Protein AF-A0A4Z0A1R4-F1 (afdb_monomer)

InterPro domains:
  IPR001734 Sodium/solute symporter [PF00474] (82-192)
  IPR001734 Sodium/solute symporter [PF00474] (198-337)
  IPR001734 Sodium/solute symporter [PS50283] (8-342)
  IPR031155 Urea active transporter [PTHR46154] (192-547)
  IPR038377 Sodium/glucose symporter superfamily [G3DSA:1.20.1730.10] (77-195)
  IPR038377 Sodium/glucose symporter superfamily [G3DSA:1.20.1730.10] (196-404)

Sequence (551 aa):
MSGTGESVFKPLLGQGVGYGVVVGVGFFFAGVMLVLTYLQSKYSDTSPSSSEEFTVGLFLYSNRVERCSKGTVAERLAQCEIGGAATVNALTGMSIEAACMLLPVGIAVYVIFGGLRATFVCDWSHTIILFIVIYIFVFRTYGTSPDIGSYSKMYELLQQAGVDTPVLGNAQGSYLTMKSNQGLVFGAATIPKFPTYPNPLSASQASAGLAAPAAAAVLMGKGGAIAVLLVVFMAVTSAASAELIGVSSLFSYDLYRTYYRPQASGKEIVRVSHIFICVWAIWMGCWAVILNKAKIDLGWLFYVQGVALSPAVVPIGLTVTWSKLTRAGVFAGTIGGLILGMCSWMIGCWKIYGTINITNLALPYSAVCSGLTGLLFSGILTVGVSLINPDNYDFKGTRAIARYDDGPSAKPIPSDHAWEKEPSSPSIEKDGTSENGADKNKDRVSVIDVTADLAESQDKDTEMRKTMKAVFKRAAVYSVILTLIVMFIVPLPMFFSHYIFSEKFYAFWTTCTILWVLMSGAFCIVLPLWESRTEIAHILGGAFRSMTGRP

Solvent-accessible surface area (backbone atoms only — not comparable to full-atom values): 29317 Å² total; per-residue (Å²): 135,86,78,83,72,74,44,62,63,61,48,78,42,55,41,68,58,32,51,42,47,52,51,46,49,34,52,50,50,33,50,53,33,48,51,50,44,50,51,40,57,74,63,41,102,58,64,80,80,48,53,61,52,64,47,51,56,44,54,81,51,52,51,73,56,56,63,68,62,55,84,47,49,68,53,55,48,27,32,42,38,46,32,37,14,45,45,39,21,44,42,12,61,31,57,43,57,57,40,23,46,46,44,36,50,42,40,40,52,30,45,66,67,23,30,64,69,43,45,51,55,48,41,52,53,36,48,49,55,38,44,53,50,50,50,53,49,52,49,37,48,44,60,65,27,91,91,41,32,29,60,68,47,45,49,53,48,32,53,50,35,19,68,81,58,51,41,88,89,21,63,88,17,31,49,52,31,82,50,39,98,58,48,75,41,49,49,48,24,77,39,86,70,24,65,29,46,85,39,44,67,43,72,67,46,46,42,31,58,42,38,64,54,45,49,31,32,50,74,46,37,69,62,24,40,52,49,44,52,49,38,42,49,39,52,38,50,43,54,48,44,56,48,43,53,55,50,20,47,45,46,27,52,65,43,39,26,64,73,73,37,76,84,63,48,55,73,52,41,54,50,52,22,48,54,43,28,54,55,47,26,53,49,47,15,52,48,28,34,51,39,48,75,70,70,53,48,36,39,38,43,55,36,53,50,46,35,64,49,36,7,43,53,49,35,43,56,37,72,79,73,40,47,39,59,25,74,66,8,38,53,45,3,30,54,51,6,30,54,49,3,53,50,31,26,52,51,36,15,30,73,76,66,70,47,82,48,73,73,48,54,44,33,70,70,15,36,48,42,5,39,56,46,4,30,52,46,3,38,50,38,20,50,52,50,8,67,76,59,59,38,85,56,72,66,58,68,69,61,52,66,75,55,72,84,74,71,93,82,84,79,82,82,81,91,72,94,71,97,75,78,85,80,76,83,85,76,91,77,90,84,87,81,89,83,91,86,86,89,84,93,77,84,83,73,56,71,64,56,59,52,46,54,51,48,53,51,51,48,52,53,49,52,50,52,50,51,51,51,54,52,48,53,52,50,51,50,53,52,50,52,50,48,44,41,67,67,43,66,54,49,48,58,38,49,76,66,56,44,66,60,48,71,70,54,47,43,49,54,54,49,52,53,50,50,48,54,52,54,48,46,50,46,69,56,48,46,61,52,63,76,42,43,67,60,52,50,50,42,53,49,50,54,50,28,66,75,66,74,47,133

Mean predicted aligned error: 12.99 Å

pLDDT: mean 72.78, std 19.83, range [22.55, 93.94]

Nearest PDB structures (foldseek):
  7vsi-assembly1_A  TM=6.174E-01  e=7.735E-06  Homo sapiens
  8j74-assembly1_B  TM=5.281E-01  e=1.052E-04  Homo sapiens
  2xq2-assembly1_A  TM=5.393E-01  e=1.571E-04  Vibrio parahaemolyticus
  8zqp-assembly1_A  TM=5.042E-01  e=8.955E-05  Homo sapiens
  7yni-assembly1_A  TM=5.068E-01  e=1.702E-04  Homo sapiens

Organism: NCBI:txid135208

Secondary structure (DSSP, 8-state):
-----------SS-HHHHHIIIIIIHHHHHHHHHHHHHHHHHHSSS-TT-HHHHHHHHHHT--HHHHHGGGGHHHHHHHHHHHHHHHHHHHH---HHHHHHHHHHHHHHHHHHHHHHHHHHHHHHHHHHHHHHHHHHHHIIIII-SS--SHHHHHHHHHHHHHHSPPTTSGGG-SSBS--TTHHHHHTTTSTTSTTTTSPPPHHHHHTTTHHHHHHHHHHHHHHHHHHHHHHHHHHHHHHHHHHHHHHHIIIIIIIIIII-TT--HHHHHHHHHHHHHHHHHHHHHHHHHHHHTT--HHHHHHHHHHHHGGGHHHHHHHHH-TT--HHHHHHHHHHHHHHHHHHHHHHHHHHHSS--HHHHTSHHHHHHHHHHHHHHHHHHHHHHHHHS-----THHHHHHTTTTS-S-PPPPP------PPPP----------------------HHHHHHHHHHHHHHHHHHHHHHHHHHHHHHHHHHHHHHIIIIITHHHHHHTTPBPPHHHHHHHHHHHHHHHHHHHHHHHHHHHHHTHHHHHHHHHHHHHHHHT--

Foldseek 3Di:
DDDPPALQLDAQAALVLLCCLQPVVLVVLLVVLLVVLVLCCVQPPDHLQFLVLLVVLCVVVVLLLNVVLLVVLLLVLLLLLLLLLLLSCSHHVHHSLVSLQRNLQSLLSSCLSRPNVSLVVLLLVLLLLLLVLVVVLLCLQDCPFPCQRHLLSLVVLQQVLCVVPFCPPALSSGLQFLRHPQSQQRSLCVDCQFSRPVDTNDPQCSLSVCSCLRSQCRRPNSVSNSSVSSNSSSVSSSSSSSSLSVVLSCCLVVPCCPPPNVPDDSSRSSVSSSVSSNVVSNVSSVSSSVCVVVVQHSLLSVLVSLLLSLQLNQLSVCVVPPQFFDPQLNCCSNVVLSVQLVVQLQVQLCVVVVDDDSVSSSDPRSSVSSNVSSNVSSNVSRVVVSVVRTHGHDCVVVVVVVVPVDDPDDDDDDPDDDDDDDDDDDDDDDDDDDDDDDDDDDDDPDPVVVVVVVVVVVVVVVVVVVVVVVVVVVVVVVVVVVCCVPPPVPSPVSVVVSDRDDSVRSNVVSVVVVVVSVVVSCCSNVVVCVVCVVVVCSSVVSVVCVVVVHD

Structure (mmCIF, N/CA/C/O backbone):
data_AF-A0A4Z0A1R4-F1
#
_entry.id   AF-A0A4Z0A1R4-F1
#
loop_
_atom_site.group_PDB
_atom_site.id
_atom_site.type_symbol
_atom_site.label_atom_id
_atom_site.label_alt_id
_atom_site.label_comp_id
_atom_site.label_asym_id
_atom_site.label_entity_id
_atom_site.label_seq_id
_atom_site.pdbx_PDB_ins_code
_atom_site.Cartn_x
_atom_site.Cartn_y
_atom_site.Cartn_z
_atom_site.occupancy
_atom_site.B_iso_or_equiv
_atom_site.auth_seq_id
_atom_site.auth_comp_id
_atom_site.auth_asym_id
_atom_site.auth_atom_id
_atom_site.pdbx_PDB_model_num
ATOM 1 N N . MET A 1 1 ? -2.874 -18.810 38.579 1.00 28.16 1 MET A N 1
ATOM 2 C CA . MET A 1 1 ? -3.439 -19.563 37.439 1.00 28.16 1 MET A CA 1
ATOM 3 C C . MET A 1 1 ? -3.654 -18.578 36.296 1.00 28.16 1 MET A C 1
ATOM 5 O O . MET A 1 1 ? -4.657 -17.882 36.277 1.00 28.16 1 MET A O 1
ATOM 9 N N . SER A 1 2 ? -2.649 -18.419 35.432 1.00 29.42 2 SER A N 1
ATOM 10 C CA . SER A 1 2 ? -2.646 -17.477 34.309 1.00 29.42 2 SER A CA 1
ATOM 11 C C . SER A 1 2 ? -3.242 -18.147 33.072 1.00 29.42 2 SER A C 1
ATOM 13 O O . SER A 1 2 ? -2.540 -18.827 32.326 1.00 29.42 2 SER A O 1
ATOM 15 N N . GLY A 1 3 ? -4.547 -17.988 32.870 1.00 28.78 3 GLY A N 1
ATOM 16 C CA . GLY A 1 3 ? -5.155 -18.264 31.575 1.00 28.78 3 GLY A CA 1
ATOM 17 C C . GLY A 1 3 ? -4.837 -1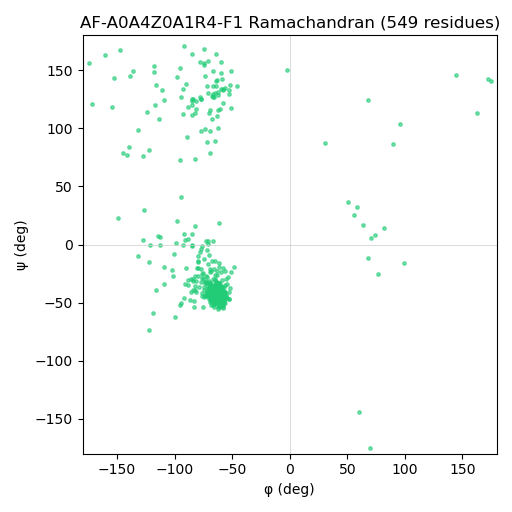7.105 30.639 1.00 28.78 3 GLY A C 1
ATOM 18 O O . GLY A 1 3 ? -5.505 -16.077 30.694 1.00 28.78 3 GLY A O 1
ATOM 19 N N . THR A 1 4 ? -3.818 -17.245 29.794 1.00 35.97 4 THR A N 1
ATOM 20 C CA . THR A 1 4 ? -3.656 -16.407 28.601 1.00 35.97 4 THR A CA 1
ATOM 21 C C . THR A 1 4 ? -4.770 -16.779 27.625 1.00 35.97 4 THR A C 1
ATOM 23 O O . THR A 1 4 ? -4.577 -17.588 26.721 1.00 35.97 4 THR A O 1
ATOM 26 N N . GLY A 1 5 ? -5.977 -16.270 27.869 1.00 37.22 5 GLY A N 1
ATOM 27 C CA . GLY A 1 5 ? -7.064 -16.345 26.905 1.00 37.22 5 GLY A CA 1
ATOM 28 C C . GLY A 1 5 ? -6.716 -15.435 25.739 1.00 37.22 5 GLY A C 1
ATOM 29 O O . GLY A 1 5 ? -6.904 -14.226 25.838 1.00 37.22 5 GLY A O 1
ATOM 30 N N . GLU A 1 6 ? -6.167 -15.995 24.660 1.00 45.84 6 GLU A N 1
ATOM 31 C CA . GLU A 1 6 ? -6.062 -15.269 23.396 1.00 45.84 6 GLU A CA 1
ATOM 32 C C . GLU A 1 6 ? -7.450 -14.730 23.029 1.00 45.84 6 GLU A C 1
ATOM 34 O O . GLU A 1 6 ? -8.451 -15.452 23.064 1.00 45.84 6 GLU A O 1
ATOM 39 N N . SER A 1 7 ? -7.527 -13.438 22.719 1.00 54.94 7 SER A N 1
ATOM 40 C CA . SER A 1 7 ? -8.739 -12.781 22.252 1.00 54.94 7 SER A CA 1
ATOM 41 C C . SER A 1 7 ? -9.146 -13.357 20.893 1.00 54.94 7 SER A C 1
ATOM 43 O O . SER A 1 7 ? -8.727 -12.878 19.844 1.00 54.94 7 SER A O 1
ATOM 45 N N . VAL A 1 8 ? -9.955 -14.418 20.879 1.00 57.88 8 VAL A N 1
ATOM 46 C CA . VAL A 1 8 ? -10.426 -15.024 19.626 1.00 57.88 8 VAL A CA 1
ATOM 47 C C . VAL A 1 8 ? -11.420 -14.079 18.954 1.00 57.88 8 VAL A C 1
ATOM 49 O O . VAL A 1 8 ? -12.523 -13.866 19.458 1.00 57.88 8 VAL A O 1
ATOM 52 N N . PHE A 1 9 ? -11.041 -13.525 17.801 1.00 66.75 9 PHE A N 1
ATOM 53 C CA . PHE A 1 9 ? -11.950 -12.748 16.964 1.00 66.75 9 PHE A CA 1
ATOM 54 C C . PHE A 1 9 ? -13.009 -13.694 16.391 1.00 66.75 9 PHE A C 1
ATOM 56 O O . PHE A 1 9 ? -12.703 -14.540 15.549 1.00 66.75 9 PHE A O 1
ATOM 63 N N . LYS A 1 10 ? -14.252 -13.599 16.873 1.00 69.50 10 LYS A N 1
ATOM 64 C CA . LYS A 1 10 ? -15.346 -14.432 16.360 1.00 69.50 10 LYS A CA 1
ATOM 65 C C . LYS A 1 10 ? -15.836 -13.880 15.015 1.00 69.50 10 LYS A C 1
ATOM 67 O O . LYS A 1 10 ? -16.236 -12.714 14.973 1.00 69.50 10 LYS A O 1
ATOM 72 N N . PRO A 1 11 ? -15.868 -14.694 13.944 1.00 77.12 11 PRO A N 1
ATOM 73 C CA . PRO A 1 11 ? -16.402 -14.261 12.659 1.00 77.12 11 PRO A CA 1
ATOM 74 C C . PRO A 1 11 ? -17.858 -13.808 12.781 1.00 77.12 11 PRO A C 1
ATOM 76 O O . PRO A 1 11 ? -18.687 -14.488 13.387 1.00 77.12 11 PRO A O 1
ATOM 79 N N . LEU A 1 12 ? -18.174 -12.655 12.189 1.00 81.25 12 LEU A N 1
ATOM 80 C CA . LEU A 1 12 ? -19.534 -12.097 12.168 1.00 81.25 12 LEU A CA 1
ATOM 81 C C . LEU A 1 12 ? -20.348 -12.565 10.961 1.00 81.25 12 LEU A C 1
ATOM 83 O O . LEU A 1 12 ? -21.581 -12.478 10.960 1.00 81.25 12 LEU A O 1
ATOM 87 N N . LEU A 1 13 ? -19.651 -13.024 9.925 1.00 86.19 13 LEU A N 1
ATOM 88 C CA . LEU A 1 13 ? -20.199 -13.491 8.663 1.00 86.19 13 LEU A CA 1
ATOM 89 C C . LEU A 1 13 ? -19.850 -14.971 8.480 1.00 86.19 13 LEU A C 1
ATOM 91 O O . LEU A 1 13 ? -18.862 -15.463 9.019 1.00 86.19 13 LEU A O 1
ATOM 95 N N . GLY A 1 14 ? -20.670 -15.688 7.714 1.00 87.56 14 GLY A N 1
ATOM 96 C CA . GLY A 1 14 ? -20.371 -17.072 7.354 1.00 87.56 14 GLY A CA 1
ATOM 97 C C . GLY A 1 14 ? -19.276 -17.158 6.290 1.00 87.56 14 GLY A C 1
ATOM 98 O O . GLY A 1 14 ? -19.128 -16.248 5.472 1.00 87.56 14 GLY A O 1
ATOM 99 N N . GLN A 1 15 ? -18.578 -18.296 6.234 1.00 91.12 15 GLN A N 1
ATOM 100 C CA . GLN A 1 15 ? -17.516 -18.553 5.250 1.00 91.12 15 GLN A CA 1
ATOM 101 C C . GLN A 1 15 ? -17.984 -18.363 3.801 1.00 91.12 15 GLN A C 1
ATOM 103 O O . GLN A 1 15 ? -17.224 -17.876 2.968 1.00 91.12 15 GLN A O 1
ATOM 108 N N . GLY A 1 16 ? -19.252 -18.676 3.506 1.00 89.50 16 GLY A N 1
ATOM 109 C CA . GLY A 1 16 ? -19.845 -18.464 2.183 1.00 89.50 16 GLY A CA 1
ATOM 110 C C . GLY A 1 16 ? -19.817 -17.002 1.721 1.00 89.50 16 GLY A C 1
ATOM 111 O O . GLY A 1 16 ? -19.654 -16.752 0.532 1.00 89.50 16 GLY A O 1
ATOM 112 N N . VAL A 1 17 ? -19.891 -16.033 2.643 1.00 89.94 17 VAL A N 1
ATOM 113 C CA . VAL A 1 17 ? -19.743 -14.605 2.310 1.00 89.94 17 VAL A CA 1
ATOM 114 C C . VAL A 1 17 ? -18.296 -14.289 1.926 1.00 89.94 17 VAL A C 1
ATOM 116 O O . VAL A 1 17 ? -18.074 -13.532 0.989 1.00 89.94 17 VAL A O 1
ATOM 119 N N . GLY A 1 18 ? -17.317 -14.911 2.591 1.00 88.06 18 GLY A N 1
ATOM 120 C CA . GLY A 1 18 ? -15.897 -14.776 2.254 1.00 88.06 18 GLY A CA 1
ATOM 121 C C . GLY A 1 18 ? -15.596 -15.259 0.839 1.00 88.06 18 GLY A C 1
ATOM 122 O O . GLY A 1 18 ? -15.103 -14.484 0.022 1.00 88.06 18 GLY A O 1
ATOM 123 N N . TYR A 1 19 ? -15.989 -16.493 0.510 1.00 91.19 19 TYR A N 1
ATOM 124 C CA . TYR A 1 19 ? -15.847 -17.021 -0.852 1.00 91.19 19 TYR A CA 1
ATOM 125 C C . TYR A 1 19 ? -16.670 -16.224 -1.873 1.00 91.19 19 TYR A C 1
ATOM 127 O O . TYR A 1 19 ? -16.199 -15.978 -2.980 1.00 91.19 19 TYR A O 1
ATOM 135 N N . GLY A 1 20 ? -17.871 -15.774 -1.500 1.00 90.19 20 GLY A N 1
ATOM 136 C CA . GLY A 1 20 ? -18.716 -14.935 -2.348 1.00 90.19 20 GLY A CA 1
ATOM 137 C C . GLY A 1 20 ? -18.068 -13.597 -2.706 1.00 90.19 20 GLY A C 1
ATOM 138 O O . GLY A 1 20 ? -18.167 -13.169 -3.852 1.00 90.19 20 GLY A O 1
ATOM 139 N N . VAL A 1 21 ? -17.357 -12.958 -1.773 1.00 87.94 21 VAL A N 1
ATOM 140 C CA . VAL A 1 21 ? -16.609 -11.728 -2.069 1.00 87.94 21 VAL A CA 1
ATOM 141 C C . VAL A 1 21 ? -15.336 -12.037 -2.852 1.00 87.94 21 VAL A C 1
ATOM 143 O O . VAL A 1 21 ? -15.158 -11.498 -3.936 1.00 87.94 21 VAL A O 1
ATOM 146 N N . VAL A 1 22 ? -14.484 -12.940 -2.364 1.00 88.19 22 VAL A N 1
ATOM 147 C CA . VAL A 1 22 ? -13.182 -13.218 -2.997 1.00 88.19 22 VAL A CA 1
ATOM 148 C C . VAL A 1 22 ? -13.337 -13.738 -4.429 1.00 88.19 22 VAL A C 1
ATOM 150 O O . VAL A 1 22 ? -12.633 -13.290 -5.328 1.00 88.19 22 VAL A O 1
ATOM 153 N N . VAL A 1 23 ? -14.269 -14.666 -4.654 1.00 87.88 23 VAL A N 1
ATOM 154 C CA . VAL A 1 23 ? -14.474 -15.304 -5.961 1.00 87.88 23 VAL A CA 1
ATOM 155 C C . VAL A 1 23 ? -15.583 -14.602 -6.739 1.00 87.88 23 VAL A C 1
ATOM 157 O O . VAL A 1 23 ? -15.389 -14.212 -7.887 1.00 87.88 23 VAL A O 1
ATOM 160 N N . GLY A 1 24 ? -16.751 -14.420 -6.122 1.00 85.69 24 GLY A N 1
ATOM 161 C CA . GLY A 1 24 ? -17.936 -13.901 -6.808 1.00 85.69 24 GLY A CA 1
ATOM 162 C C . GLY A 1 24 ? -17.790 -12.444 -7.242 1.00 85.69 24 GLY A C 1
ATOM 163 O O . GLY A 1 24 ? -18.018 -12.139 -8.412 1.00 85.69 24 GLY A O 1
ATOM 164 N N . VAL A 1 25 ? -17.365 -11.551 -6.340 1.00 83.62 25 VAL A N 1
ATOM 165 C CA . VAL A 1 25 ? -17.146 -10.135 -6.694 1.00 83.62 25 VAL A CA 1
ATOM 166 C C . VAL A 1 25 ? -15.992 -10.009 -7.690 1.00 83.62 25 VAL A C 1
ATOM 168 O O . VAL A 1 25 ? -16.119 -9.262 -8.655 1.00 83.62 25 VAL A O 1
ATOM 171 N N . GLY A 1 26 ? -14.930 -10.808 -7.550 1.00 79.00 26 GLY A N 1
ATOM 172 C CA . GLY A 1 26 ? -13.841 -10.865 -8.533 1.00 79.00 26 GLY A CA 1
ATOM 173 C C . GLY A 1 26 ? -14.313 -11.210 -9.949 1.00 79.00 26 GLY A C 1
ATOM 174 O O . GLY A 1 26 ? -14.020 -10.476 -10.892 1.00 79.00 26 GLY A O 1
ATOM 175 N N . PHE A 1 27 ? -15.110 -12.272 -10.110 1.00 80.56 27 PHE A N 1
ATOM 176 C CA . PHE A 1 27 ? -15.671 -12.637 -11.418 1.00 80.56 27 PHE A CA 1
ATOM 177 C C . PHE A 1 27 ? -16.694 -11.627 -11.939 1.00 80.56 27 PHE A C 1
ATOM 179 O O . PHE A 1 27 ? -16.738 -11.376 -13.143 1.00 80.56 27 PHE A O 1
ATOM 186 N N . PHE A 1 28 ? -17.497 -11.029 -11.057 1.00 83.88 28 PHE A N 1
ATOM 187 C CA . PHE A 1 28 ? -18.411 -9.955 -11.438 1.00 83.88 28 PHE A CA 1
ATOM 188 C C . PHE A 1 28 ? -17.645 -8.773 -12.042 1.00 83.88 28 PHE A C 1
ATOM 190 O O . PHE A 1 28 ? -17.980 -8.331 -13.140 1.00 83.88 28 PHE A O 1
ATOM 197 N N . PHE A 1 29 ? -16.579 -8.313 -11.380 1.00 75.00 29 PHE A N 1
ATOM 198 C CA . PHE A 1 29 ? -15.738 -7.237 -11.902 1.00 75.00 29 PHE A CA 1
ATOM 199 C C . PHE A 1 29 ? -15.034 -7.643 -13.195 1.00 75.00 29 PHE A C 1
ATOM 201 O O . PHE A 1 29 ? -15.055 -6.870 -14.146 1.00 75.00 29 PHE A O 1
ATOM 208 N N . ALA A 1 30 ? -14.517 -8.870 -13.302 1.00 75.75 30 ALA A N 1
ATOM 209 C CA . ALA A 1 30 ? -13.973 -9.372 -14.564 1.00 75.75 30 ALA A CA 1
ATOM 210 C C . ALA A 1 30 ? -15.009 -9.318 -15.708 1.00 75.75 30 ALA A C 1
ATOM 212 O O . ALA A 1 30 ? -14.680 -8.918 -16.824 1.00 75.75 30 ALA A O 1
ATOM 213 N N . GLY A 1 31 ? -16.273 -9.651 -15.426 1.00 79.56 31 GLY A N 1
ATOM 214 C CA . GLY A 1 31 ? -17.382 -9.530 -16.374 1.00 79.56 31 GLY A CA 1
ATOM 215 C C . GLY A 1 31 ? -17.677 -8.082 -16.772 1.00 79.56 31 GLY A C 1
ATOM 216 O O . GLY A 1 31 ? -17.793 -7.786 -17.961 1.00 79.56 31 GLY A O 1
ATOM 217 N N . VAL A 1 32 ? -17.738 -7.165 -15.801 1.00 78.38 32 VAL A N 1
ATOM 218 C CA . VAL A 1 32 ? -17.876 -5.721 -16.064 1.00 78.38 32 VAL A CA 1
ATOM 219 C C . VAL A 1 32 ? -16.727 -5.226 -16.942 1.00 78.38 32 VAL A C 1
ATOM 221 O O . VAL A 1 32 ? -16.966 -4.498 -17.904 1.00 78.38 32 VAL A O 1
ATOM 224 N N . MET A 1 33 ? -15.499 -5.680 -16.684 1.00 73.19 33 MET A N 1
ATOM 225 C CA . MET A 1 33 ? -14.338 -5.299 -17.481 1.00 73.19 33 MET A CA 1
ATOM 226 C C . MET A 1 33 ? -14.413 -5.812 -18.913 1.00 73.19 33 MET A C 1
ATOM 228 O O . MET A 1 33 ? -14.147 -5.048 -19.834 1.00 73.19 33 MET A O 1
ATOM 232 N N . LEU A 1 34 ? -14.849 -7.055 -19.128 1.00 74.44 34 LEU A N 1
ATOM 233 C CA . LEU A 1 34 ? -15.078 -7.582 -20.476 1.00 74.44 34 LEU A CA 1
ATOM 234 C C . LEU A 1 34 ? -16.092 -6.735 -21.256 1.00 74.44 34 LEU A C 1
ATOM 236 O O . LEU A 1 34 ? -15.885 -6.465 -22.439 1.00 74.44 34 LEU A O 1
ATOM 240 N N . VAL A 1 35 ? -17.160 -6.278 -20.594 1.00 78.44 35 VAL A N 1
ATOM 241 C CA . VAL A 1 35 ? -18.161 -5.394 -21.206 1.00 78.44 35 VAL A CA 1
ATOM 242 C C . VAL A 1 35 ? -17.563 -4.026 -21.532 1.00 78.44 35 VAL A C 1
ATOM 244 O O . VAL A 1 35 ? -17.763 -3.531 -22.640 1.00 78.44 35 VAL A O 1
ATOM 247 N N . LEU A 1 36 ? -16.807 -3.422 -20.612 1.00 72.75 36 LEU A N 1
ATOM 248 C CA . LEU A 1 36 ? -16.160 -2.127 -20.842 1.00 72.75 36 LEU A CA 1
ATOM 249 C C . LEU A 1 36 ? -15.129 -2.197 -21.973 1.00 72.75 36 LEU A C 1
ATOM 251 O O . LEU A 1 36 ? -15.160 -1.355 -22.869 1.00 72.75 36 LEU A O 1
ATOM 255 N N . THR A 1 37 ? -14.283 -3.228 -21.993 1.00 69.81 37 THR A N 1
ATOM 256 C CA . THR A 1 37 ? -13.308 -3.457 -23.067 1.00 69.81 37 THR A CA 1
ATOM 257 C C . THR A 1 37 ? -14.004 -3.694 -24.408 1.00 69.81 37 THR A C 1
ATOM 259 O O . THR A 1 37 ? -13.565 -3.163 -25.428 1.00 69.81 37 THR A O 1
ATOM 262 N N . TYR A 1 38 ? -15.127 -4.424 -24.426 1.00 72.69 38 TYR A N 1
ATOM 263 C CA . TYR A 1 38 ? -15.941 -4.600 -25.632 1.00 72.69 38 TYR A CA 1
ATOM 264 C C . TYR A 1 38 ? -16.512 -3.271 -26.143 1.00 72.69 38 TYR A C 1
ATOM 266 O O . TYR A 1 38 ? -16.400 -2.966 -27.331 1.00 72.69 38 TYR A O 1
ATOM 274 N N . LEU A 1 39 ? -17.098 -2.461 -25.256 1.00 70.81 39 LEU A N 1
ATOM 275 C CA . LEU A 1 39 ? -17.647 -1.151 -25.613 1.00 70.81 39 LEU A CA 1
ATOM 276 C C . LEU A 1 39 ? -16.552 -0.206 -26.116 1.00 70.81 39 LEU A C 1
ATOM 278 O O . LEU A 1 39 ? -16.744 0.460 -27.132 1.00 70.81 39 LEU A O 1
ATOM 282 N N . GLN A 1 40 ? -15.392 -0.193 -25.460 1.00 66.69 40 GLN A N 1
ATOM 283 C CA . GLN A 1 40 ? -14.251 0.617 -25.871 1.00 66.69 40 GLN A CA 1
ATOM 284 C C . GLN A 1 40 ? -13.723 0.180 -27.239 1.00 66.69 40 GLN A C 1
ATOM 286 O O . GLN A 1 40 ? -13.584 1.015 -28.124 1.00 66.69 40 GLN A O 1
ATOM 291 N N . SER A 1 41 ? -13.522 -1.121 -27.464 1.00 66.50 41 SER A N 1
ATOM 292 C CA . SER A 1 41 ? -13.065 -1.635 -28.761 1.00 66.50 41 SER A CA 1
ATOM 293 C C . SER A 1 41 ? -14.052 -1.373 -29.903 1.00 66.50 41 SER A C 1
ATOM 295 O O . SER A 1 41 ? -13.649 -1.425 -31.063 1.00 66.50 41 SER A O 1
ATOM 297 N N . LYS A 1 42 ? -15.338 -1.171 -29.598 1.00 72.38 42 LYS A N 1
ATOM 298 C CA . LYS A 1 42 ? -16.387 -0.955 -30.598 1.00 72.38 42 LYS A CA 1
ATOM 299 C C . LYS A 1 42 ? -16.602 0.520 -30.940 1.00 72.38 42 LYS A C 1
ATOM 301 O O . LYS A 1 42 ? -16.964 0.812 -32.075 1.00 72.38 42 LYS A O 1
ATOM 306 N N . TYR A 1 43 ? -16.429 1.420 -29.972 1.00 68.50 43 TYR A N 1
ATOM 307 C CA . TYR A 1 43 ? -16.798 2.837 -30.104 1.00 68.50 43 TYR A CA 1
ATOM 308 C C . TYR A 1 43 ? -15.635 3.822 -29.908 1.00 68.50 43 TYR A C 1
ATOM 310 O O . TYR A 1 43 ? -15.853 5.027 -30.000 1.00 68.50 43 TYR A O 1
ATOM 318 N N . SER A 1 44 ? -14.421 3.338 -29.633 1.00 62.22 44 SER A N 1
ATOM 319 C CA . SER A 1 44 ? -13.206 4.149 -29.505 1.00 62.22 44 SER A CA 1
ATOM 320 C C . SER A 1 44 ? -12.210 3.771 -30.602 1.00 62.22 44 SER A C 1
ATOM 322 O O . SER A 1 44 ? -11.965 2.589 -30.828 1.00 62.22 44 SER A O 1
ATOM 324 N N . ASP A 1 45 ? -11.562 4.759 -31.223 1.00 52.28 45 ASP A N 1
ATOM 325 C CA . ASP A 1 45 ? -10.559 4.559 -32.290 1.00 52.28 45 ASP A CA 1
ATOM 326 C C . ASP A 1 45 ? -9.222 3.964 -31.792 1.00 52.28 45 ASP A C 1
ATOM 328 O O . ASP A 1 45 ? -8.269 3.795 -32.551 1.00 52.28 45 ASP A O 1
ATOM 332 N N . THR A 1 46 ? -9.123 3.629 -30.502 1.00 52.78 46 THR A N 1
ATOM 333 C CA . THR A 1 46 ? -7.920 3.060 -29.881 1.00 52.78 46 THR A CA 1
ATOM 334 C C . THR A 1 46 ? -8.135 1.597 -29.517 1.00 52.78 46 THR A C 1
ATOM 336 O O . THR A 1 46 ? -9.052 1.259 -28.771 1.00 52.78 46 THR A O 1
ATOM 339 N N . SER A 1 47 ? -7.264 0.719 -30.022 1.00 49.09 47 SER A N 1
ATOM 340 C CA . SER A 1 47 ? -7.332 -0.712 -29.728 1.00 49.09 47 SER A CA 1
ATOM 341 C C . SER A 1 47 ? -6.791 -1.021 -28.322 1.00 49.09 47 SER A C 1
ATOM 343 O O . SER A 1 47 ? -5.609 -0.758 -28.089 1.00 49.09 47 SER A O 1
ATOM 345 N N . PRO A 1 48 ? -7.562 -1.702 -27.447 1.00 48.81 48 PRO A N 1
ATOM 346 C CA . PRO A 1 48 ? -7.125 -2.127 -26.105 1.00 48.81 48 PRO A CA 1
ATOM 347 C C . PRO A 1 48 ? -6.004 -3.188 -26.108 1.00 48.81 48 PRO A C 1
ATOM 349 O O . PRO A 1 48 ? -5.614 -3.716 -25.073 1.00 48.81 48 PRO A O 1
ATOM 352 N N . SER A 1 49 ? -5.505 -3.559 -27.291 1.00 48.50 49 SER A N 1
ATOM 353 C CA . SER A 1 49 ? -4.472 -4.583 -27.493 1.00 48.50 49 SER A CA 1
ATOM 354 C C . SER A 1 49 ? -3.153 -4.023 -28.040 1.00 48.50 49 SER A C 1
ATOM 356 O O . SER A 1 49 ? -2.252 -4.791 -28.391 1.00 48.50 49 SER A O 1
ATOM 358 N N . SER A 1 50 ? -3.024 -2.694 -28.138 1.00 50.84 50 SER A N 1
ATOM 359 C CA . SER A 1 50 ? -1.796 -2.056 -28.615 1.00 50.84 50 SER A CA 1
ATOM 360 C C . SER A 1 50 ? -0.676 -2.164 -27.576 1.00 50.84 50 SER A C 1
ATOM 362 O O . SER A 1 50 ? -0.870 -1.900 -26.391 1.00 50.84 50 SER A O 1
ATOM 364 N N . SER A 1 51 ? 0.538 -2.493 -28.024 1.00 44.72 51 SER A N 1
ATOM 365 C CA . SER A 1 51 ? 1.743 -2.471 -27.180 1.00 44.72 51 SER A CA 1
ATOM 366 C C . SER A 1 51 ? 2.061 -1.077 -26.624 1.00 44.72 51 SER A C 1
ATOM 368 O O . SER A 1 51 ? 2.799 -0.955 -25.646 1.00 44.72 51 SER A O 1
ATOM 370 N N . GLU A 1 52 ? 1.508 -0.027 -27.234 1.00 45.16 52 GLU A N 1
ATOM 371 C CA . GLU A 1 52 ? 1.589 1.344 -26.727 1.00 45.16 52 GLU A CA 1
ATOM 372 C C . GLU A 1 52 ? 0.916 1.476 -25.359 1.00 45.16 52 GLU A C 1
ATOM 374 O O . GLU A 1 52 ? 1.449 2.166 -24.499 1.00 45.16 52 GLU A O 1
ATOM 379 N N . GLU A 1 53 ? -0.157 0.729 -25.074 1.00 49.97 53 GLU A N 1
ATOM 380 C CA . GLU A 1 53 ? -0.810 0.783 -23.760 1.00 49.97 53 GLU A CA 1
ATOM 381 C C . GLU A 1 53 ? 0.118 0.292 -22.646 1.00 49.97 53 GLU A C 1
ATOM 383 O O . GLU A 1 53 ? 0.276 0.965 -21.633 1.00 49.97 53 GLU A O 1
ATOM 388 N N . PHE A 1 54 ? 0.847 -0.806 -22.862 1.00 44.41 54 PHE A N 1
ATOM 389 C CA . PHE A 1 54 ? 1.867 -1.279 -21.917 1.00 44.41 54 PHE A CA 1
ATOM 390 C C . PHE A 1 54 ? 3.061 -0.314 -21.792 1.00 44.41 54 PHE A C 1
ATOM 392 O O . PHE A 1 54 ? 3.762 -0.320 -20.779 1.00 44.41 54 PHE A O 1
ATOM 399 N N . THR A 1 55 ? 3.266 0.545 -22.793 1.00 37.75 55 THR A N 1
ATOM 400 C CA . THR A 1 55 ? 4.326 1.563 -22.824 1.00 37.75 55 THR A CA 1
ATOM 401 C C . THR A 1 55 ? 3.898 2.846 -22.089 1.00 37.75 55 THR A C 1
ATOM 403 O O . THR A 1 55 ? 4.723 3.473 -21.433 1.00 37.75 55 THR A O 1
ATOM 406 N N . VAL A 1 56 ? 2.608 3.201 -22.076 1.00 37.75 56 VAL A N 1
ATOM 407 C CA . VAL A 1 56 ? 2.068 4.312 -21.260 1.00 37.75 56 VAL A CA 1
ATOM 408 C C . VAL A 1 56 ? 2.076 3.961 -19.767 1.00 37.75 56 VAL A C 1
ATOM 410 O O . VAL A 1 56 ? 2.436 4.796 -18.935 1.00 37.75 56 VAL A O 1
ATOM 413 N N . GLY A 1 57 ? 1.788 2.700 -19.417 1.00 36.97 57 GLY A N 1
ATOM 414 C CA . GLY A 1 57 ? 2.013 2.182 -18.062 1.00 36.97 57 GLY A CA 1
ATOM 415 C C . GLY A 1 57 ? 3.484 2.290 -17.660 1.00 36.97 57 GLY A C 1
ATOM 416 O O . GLY A 1 57 ? 3.793 2.719 -16.553 1.00 36.97 57 GLY A O 1
ATOM 417 N N . LEU A 1 58 ? 4.400 2.020 -18.596 1.00 36.25 58 LEU A N 1
ATOM 418 C CA . LEU A 1 58 ? 5.826 2.263 -18.402 1.00 36.25 58 LEU A CA 1
ATOM 419 C C . LEU A 1 58 ? 6.130 3.748 -18.154 1.00 36.25 58 LEU A C 1
ATOM 421 O O . LEU A 1 58 ? 7.052 3.989 -17.393 1.00 36.25 58 LEU A O 1
ATOM 425 N N . PHE A 1 59 ? 5.390 4.705 -18.741 1.00 31.55 59 PHE A N 1
ATOM 426 C CA . PHE A 1 59 ? 5.619 6.161 -18.650 1.00 31.55 59 PHE A CA 1
ATOM 427 C C . PHE A 1 59 ? 5.181 6.776 -17.314 1.00 31.55 59 PHE A C 1
ATOM 429 O O . PHE A 1 59 ? 5.963 7.504 -16.699 1.00 31.55 59 PHE A O 1
ATOM 436 N N . LEU A 1 60 ? 3.996 6.415 -16.803 1.00 33.03 60 LEU A N 1
ATOM 437 C CA . LEU A 1 60 ? 3.575 6.782 -15.440 1.00 33.03 60 LEU A CA 1
ATOM 438 C C . LEU A 1 60 ? 4.500 6.159 -14.378 1.00 33.03 60 LEU A C 1
ATOM 440 O O . LEU A 1 60 ? 4.810 6.806 -13.382 1.00 33.03 60 LEU A O 1
ATOM 444 N N . TYR A 1 61 ? 5.043 4.969 -14.663 1.00 35.78 61 TYR A N 1
ATOM 445 C CA . TYR A 1 61 ? 6.082 4.296 -13.873 1.00 35.78 61 TYR A CA 1
ATOM 446 C C . TYR A 1 61 ? 7.529 4.615 -14.338 1.00 35.78 61 TYR A C 1
ATOM 448 O O . TYR A 1 61 ? 8.494 3.987 -13.885 1.00 35.78 61 TYR A O 1
ATOM 456 N N . SER A 1 62 ? 7.736 5.578 -15.257 1.00 31.19 62 SER A N 1
ATOM 457 C CA . SER A 1 62 ? 9.040 5.828 -15.919 1.00 31.19 62 SER A CA 1
ATOM 458 C C . SER A 1 62 ? 9.955 6.724 -15.094 1.00 31.19 62 SER A C 1
ATOM 460 O O . SER A 1 62 ? 11.052 7.080 -15.545 1.00 31.19 62 SER A O 1
ATOM 462 N N . ASN A 1 63 ? 9.615 7.026 -13.844 1.00 31.31 63 ASN A N 1
ATOM 463 C CA . ASN A 1 63 ? 10.679 7.383 -12.927 1.00 31.31 63 ASN A CA 1
ATOM 464 C C . ASN A 1 63 ? 11.570 6.145 -12.786 1.00 31.31 63 ASN A C 1
ATOM 466 O O . ASN A 1 63 ? 11.195 5.128 -12.214 1.00 31.31 63 ASN A O 1
ATOM 470 N N . ARG A 1 64 ? 12.792 6.229 -13.330 1.00 34.94 64 ARG A N 1
ATOM 471 C CA . ARG A 1 64 ? 13.868 5.228 -13.172 1.00 34.94 64 ARG A CA 1
ATOM 472 C C . ARG A 1 64 ? 14.056 4.832 -11.686 1.00 34.94 64 ARG A C 1
ATOM 474 O O . ARG A 1 64 ? 14.548 3.750 -11.392 1.00 34.94 64 ARG A O 1
ATOM 481 N N . VAL A 1 65 ? 13.564 5.689 -10.785 1.00 33.81 65 VAL A N 1
ATOM 482 C CA . VAL A 1 65 ? 13.403 5.511 -9.343 1.00 33.81 65 VAL A CA 1
ATOM 483 C C . VAL A 1 65 ? 12.484 4.359 -8.928 1.00 33.81 65 VAL A C 1
ATOM 485 O O . VAL A 1 65 ? 12.867 3.572 -8.067 1.00 33.81 65 VAL A O 1
ATOM 488 N N . GLU A 1 66 ? 11.320 4.184 -9.552 1.00 34.00 66 GLU A N 1
ATOM 489 C CA . GLU A 1 66 ? 10.429 3.061 -9.225 1.00 34.00 66 GLU A CA 1
ATOM 490 C C . GLU A 1 66 ? 10.945 1.738 -9.792 1.00 34.00 66 GLU A C 1
ATOM 492 O O . GLU A 1 66 ? 10.763 0.698 -9.168 1.00 34.00 66 GLU A O 1
ATOM 497 N N . ARG A 1 67 ? 11.676 1.764 -10.918 1.00 38.12 67 ARG A N 1
ATOM 498 C CA . ARG A 1 67 ? 12.248 0.561 -11.553 1.00 38.12 67 ARG A CA 1
ATOM 499 C C . ARG A 1 67 ? 13.229 -0.208 -10.659 1.00 38.12 67 ARG A C 1
ATOM 501 O O . ARG A 1 67 ? 13.172 -1.431 -10.654 1.00 38.12 67 ARG A O 1
ATOM 508 N N . CYS A 1 68 ? 14.065 0.468 -9.864 1.00 36.34 68 CYS A N 1
ATOM 509 C CA . CYS A 1 68 ? 14.952 -0.206 -8.899 1.00 36.34 68 CYS A CA 1
ATOM 510 C C . CYS A 1 68 ? 14.253 -0.603 -7.585 1.00 36.34 68 CYS A C 1
ATOM 512 O O . CYS A 1 68 ? 14.725 -1.511 -6.907 1.00 36.34 68 CYS A O 1
ATOM 514 N N . SER A 1 69 ? 13.113 0.009 -7.231 1.00 37.44 69 SER A N 1
ATOM 515 C CA . SER A 1 69 ? 12.312 -0.425 -6.070 1.00 37.44 69 SER A CA 1
ATOM 516 C C . SER A 1 69 ? 11.578 -1.753 -6.317 1.00 37.44 69 SER A C 1
ATOM 518 O O . SER A 1 69 ? 10.955 -2.282 -5.396 1.00 37.44 69 SER A O 1
ATOM 520 N N . LYS A 1 70 ? 11.643 -2.308 -7.537 1.00 44.38 70 LYS A N 1
ATOM 521 C CA . LYS A 1 70 ? 10.952 -3.548 -7.918 1.00 44.38 70 LYS A CA 1
ATOM 522 C C . LYS A 1 70 ? 11.623 -4.833 -7.408 1.00 44.38 70 LYS A C 1
ATOM 524 O O . LYS A 1 70 ? 11.062 -5.911 -7.570 1.00 44.38 70 LYS A O 1
ATOM 529 N N . GLY A 1 71 ? 12.779 -4.730 -6.745 1.00 47.16 71 GLY A N 1
ATOM 530 C CA . GLY A 1 71 ? 13.429 -5.865 -6.080 1.00 47.16 71 GLY A CA 1
ATOM 531 C C . GLY A 1 71 ? 12.596 -6.498 -4.959 1.00 47.16 71 GLY A C 1
ATOM 532 O O . GLY A 1 71 ? 12.882 -7.629 -4.591 1.00 47.16 71 GLY A O 1
ATOM 533 N N . THR A 1 72 ? 11.556 -5.807 -4.466 1.00 54.09 72 THR A N 1
ATOM 534 C CA . THR A 1 72 ? 10.660 -6.319 -3.417 1.00 54.09 72 THR A CA 1
ATOM 535 C C . THR A 1 72 ? 9.169 -6.279 -3.784 1.00 54.09 72 THR A C 1
ATOM 537 O O . THR A 1 72 ? 8.311 -6.062 -2.922 1.00 54.09 72 THR A O 1
ATOM 540 N N . VAL A 1 73 ? 8.823 -6.397 -5.076 1.00 63.16 73 VAL A N 1
ATOM 541 C CA . VAL A 1 73 ? 7.397 -6.480 -5.466 1.00 63.16 73 VAL A CA 1
ATOM 542 C C . VAL A 1 73 ? 6.745 -7.707 -4.833 1.00 63.16 73 VAL A C 1
ATOM 544 O O . VAL A 1 73 ? 5.599 -7.648 -4.414 1.00 63.16 73 VAL A O 1
ATOM 547 N N . ALA A 1 74 ? 7.501 -8.791 -4.676 1.00 65.81 74 ALA A N 1
ATOM 548 C CA . ALA A 1 74 ? 7.053 -9.977 -3.965 1.00 65.81 74 ALA A CA 1
ATOM 549 C C . ALA A 1 74 ? 6.582 -9.688 -2.531 1.00 65.81 74 ALA A C 1
ATOM 551 O O . ALA A 1 74 ? 5.530 -10.173 -2.124 1.00 65.81 74 ALA A O 1
ATOM 552 N N . GLU A 1 75 ? 7.339 -8.901 -1.764 1.00 71.31 75 GLU A N 1
ATOM 553 C CA . GLU A 1 75 ? 7.008 -8.559 -0.380 1.00 71.31 75 GLU A CA 1
ATOM 554 C C . GLU A 1 75 ? 5.816 -7.604 -0.302 1.00 71.31 75 GLU A C 1
ATOM 556 O O . GLU A 1 75 ? 4.948 -7.806 0.544 1.00 71.31 75 GLU A O 1
ATOM 561 N N . ARG A 1 76 ? 5.724 -6.616 -1.204 1.00 69.88 76 ARG A N 1
ATOM 562 C CA . ARG A 1 76 ? 4.563 -5.707 -1.290 1.00 69.88 76 ARG A CA 1
ATOM 563 C C . ARG A 1 76 ? 3.274 -6.452 -1.633 1.00 69.88 76 ARG A C 1
ATOM 565 O O . ARG A 1 76 ? 2.247 -6.237 -0.984 1.00 69.88 76 ARG A O 1
ATOM 572 N N . LEU A 1 77 ? 3.353 -7.373 -2.591 1.00 73.00 77 LEU A N 1
ATOM 573 C CA . LEU A 1 77 ? 2.244 -8.242 -2.972 1.00 73.00 77 LEU A CA 1
ATOM 574 C C . LEU A 1 77 ? 1.833 -9.146 -1.813 1.00 73.00 77 LEU A C 1
ATOM 576 O O . LEU A 1 77 ? 0.664 -9.164 -1.433 1.00 73.00 77 LEU A O 1
ATOM 580 N N . ALA A 1 78 ? 2.799 -9.833 -1.196 1.00 78.69 78 ALA A N 1
ATOM 581 C CA . ALA A 1 78 ? 2.538 -10.688 -0.044 1.00 78.69 78 ALA A CA 1
ATOM 582 C C . ALA A 1 78 ? 1.922 -9.903 1.120 1.00 78.69 78 ALA A C 1
ATOM 584 O O . ALA A 1 78 ? 1.036 -10.406 1.805 1.00 78.69 78 ALA A O 1
ATOM 585 N N . GLN A 1 79 ? 2.344 -8.656 1.328 1.00 81.06 79 GLN A N 1
ATOM 586 C CA . GLN A 1 79 ? 1.777 -7.772 2.337 1.00 81.06 79 GLN A CA 1
ATOM 587 C C . GLN A 1 79 ? 0.292 -7.485 2.054 1.00 81.06 79 GLN A C 1
ATOM 589 O O . GLN A 1 79 ? -0.546 -7.647 2.945 1.00 81.06 79 GLN A O 1
ATOM 594 N N . CYS A 1 80 ? -0.056 -7.100 0.823 1.00 81.94 80 CYS A N 1
ATOM 595 C CA . CYS A 1 80 ? -1.446 -6.835 0.442 1.00 81.94 80 CYS A CA 1
ATOM 596 C C . CYS A 1 80 ? -2.317 -8.096 0.538 1.00 81.94 80 CYS A C 1
ATOM 598 O O . CYS A 1 80 ? -3.422 -8.040 1.080 1.00 81.94 80 CYS A O 1
ATOM 600 N N . GLU A 1 81 ? -1.812 -9.242 0.077 1.00 85.62 81 GLU A N 1
ATOM 601 C CA . GLU A 1 81 ? -2.529 -10.517 0.132 1.00 85.62 81 GLU A CA 1
ATOM 602 C C . GLU A 1 81 ? -2.737 -11.015 1.556 1.00 85.62 81 GLU A C 1
ATOM 604 O O . GLU A 1 81 ? -3.863 -11.341 1.917 1.00 85.62 81 GLU A O 1
ATOM 609 N N . ILE A 1 82 ? -1.689 -11.047 2.385 1.00 87.44 82 ILE A N 1
ATOM 610 C CA . ILE A 1 82 ? -1.793 -11.538 3.762 1.00 87.44 82 ILE A CA 1
ATOM 611 C C . ILE A 1 82 ? -2.672 -10.599 4.590 1.00 87.44 82 ILE A C 1
ATOM 613 O O . ILE A 1 82 ? -3.501 -11.081 5.359 1.00 87.44 82 ILE A O 1
ATOM 617 N N . GLY A 1 83 ? -2.563 -9.277 4.411 1.00 84.38 83 GLY A N 1
ATOM 618 C CA . GLY A 1 83 ? -3.450 -8.314 5.075 1.00 84.38 83 GLY A CA 1
ATOM 619 C C . GLY A 1 83 ? -4.914 -8.468 4.647 1.00 84.38 83 GLY A C 1
ATOM 620 O O . GLY A 1 83 ? -5.824 -8.474 5.486 1.00 84.38 83 GLY A O 1
ATOM 621 N N . GLY A 1 84 ? -5.146 -8.665 3.346 1.00 87.75 84 GLY A N 1
ATOM 622 C CA . GLY A 1 84 ? -6.467 -8.942 2.791 1.00 87.75 84 GLY A CA 1
ATOM 623 C C . GLY A 1 84 ? -7.061 -10.243 3.318 1.00 87.75 84 GLY A C 1
ATOM 624 O O . GLY A 1 84 ? -8.152 -10.255 3.888 1.00 87.75 84 GLY A O 1
ATOM 625 N N . ALA A 1 85 ? -6.308 -11.331 3.192 1.00 89.81 85 ALA A N 1
ATOM 626 C CA . ALA A 1 85 ? -6.673 -12.668 3.632 1.00 89.81 85 ALA A CA 1
ATOM 627 C C . ALA A 1 85 ? -6.897 -12.745 5.149 1.00 89.81 85 ALA A C 1
ATOM 629 O O . ALA A 1 85 ? -7.858 -13.379 5.583 1.00 89.81 85 ALA A O 1
ATOM 630 N N . ALA A 1 86 ? -6.085 -12.053 5.957 1.00 87.75 86 ALA A N 1
ATOM 631 C CA . ALA A 1 86 ? -6.283 -11.948 7.402 1.00 87.75 86 ALA A CA 1
ATOM 632 C C . ALA A 1 86 ? -7.606 -11.252 7.740 1.00 87.75 86 ALA A C 1
ATOM 634 O O . ALA A 1 86 ? -8.346 -11.721 8.605 1.00 87.75 86 ALA A O 1
ATOM 635 N N . THR A 1 87 ? -7.955 -10.180 7.024 1.00 87.44 87 THR A N 1
ATOM 636 C CA . THR A 1 87 ? -9.243 -9.499 7.218 1.00 87.44 87 THR A CA 1
ATOM 637 C C . THR A 1 87 ? -10.421 -10.377 6.794 1.00 87.44 87 THR A C 1
ATOM 639 O O . THR A 1 87 ? -11.410 -10.480 7.522 1.00 87.44 87 THR A O 1
ATOM 642 N N . VAL A 1 88 ? -10.319 -11.049 5.643 1.00 90.25 88 VAL A N 1
ATOM 643 C CA . VAL A 1 88 ? -11.343 -11.987 5.156 1.00 90.25 88 VAL A CA 1
ATOM 644 C C . VAL A 1 88 ? -11.538 -13.125 6.165 1.00 90.25 88 VAL A C 1
ATOM 646 O O . VAL A 1 88 ? -12.678 -13.444 6.515 1.00 90.25 88 VAL A O 1
ATOM 649 N N . ASN A 1 89 ? -10.449 -13.694 6.685 1.00 89.94 89 ASN A N 1
ATOM 650 C CA . ASN A 1 89 ? -10.479 -14.730 7.713 1.00 89.94 89 ASN A CA 1
ATOM 651 C C . ASN A 1 89 ? -11.127 -14.234 9.007 1.00 89.94 89 ASN A C 1
ATOM 653 O O . ASN A 1 89 ? -12.045 -14.883 9.502 1.00 89.94 89 ASN A O 1
ATOM 657 N N . ALA A 1 90 ? -10.724 -13.067 9.510 1.00 85.25 90 ALA A N 1
ATOM 658 C CA . ALA A 1 90 ? -11.293 -12.506 10.728 1.00 85.25 90 ALA A CA 1
ATOM 659 C C . ALA A 1 90 ? -12.808 -12.287 10.58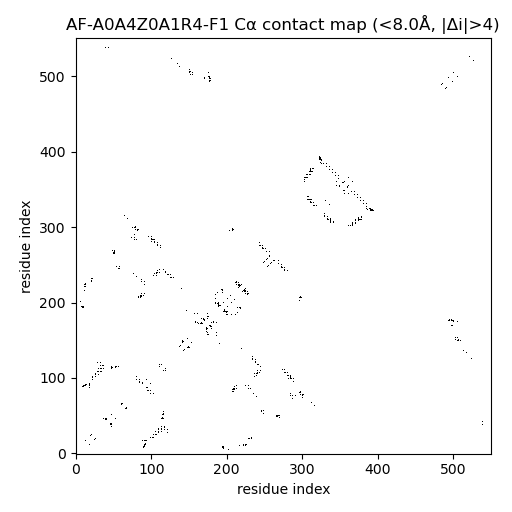9 1.00 85.25 90 ALA A C 1
ATOM 661 O O . ALA A 1 90 ? -13.583 -12.691 11.452 1.00 85.25 90 ALA A O 1
ATOM 662 N N . LEU A 1 91 ? -13.265 -11.704 9.479 1.00 87.38 91 LEU A N 1
ATOM 663 C CA . LEU A 1 91 ? -14.675 -11.351 9.305 1.00 87.38 91 LEU A CA 1
ATOM 664 C C . LEU A 1 91 ? -15.579 -12.546 8.966 1.00 87.38 91 LEU A C 1
ATOM 666 O O . LEU A 1 91 ? -16.748 -12.537 9.358 1.00 87.38 91 LEU A O 1
ATOM 670 N N . THR A 1 92 ? -15.066 -13.549 8.243 1.00 89.81 92 THR A N 1
ATOM 671 C CA . THR A 1 92 ? -15.883 -14.622 7.632 1.00 89.81 92 THR A CA 1
ATOM 672 C C . THR A 1 92 ? -15.502 -16.041 8.060 1.00 89.81 92 THR A C 1
ATOM 674 O O . THR A 1 92 ? -16.254 -16.985 7.825 1.00 89.81 92 THR A O 1
ATOM 677 N N . GLY A 1 93 ? -14.326 -16.226 8.660 1.00 87.50 93 GLY A N 1
ATOM 678 C CA . GLY A 1 93 ? -13.766 -17.535 8.998 1.00 87.50 93 GLY A CA 1
ATOM 679 C C . GLY A 1 93 ? -13.222 -18.328 7.803 1.00 87.50 93 GLY A C 1
ATOM 680 O O . GLY A 1 93 ? -12.922 -19.511 7.963 1.00 87.50 93 GLY A O 1
ATOM 681 N N . MET A 1 94 ? -13.132 -17.737 6.605 1.00 91.81 94 MET A N 1
ATOM 682 C CA . MET A 1 94 ? -12.500 -18.358 5.431 1.00 91.81 94 MET A CA 1
ATOM 683 C C . MET A 1 94 ? -11.002 -18.584 5.687 1.00 91.81 94 MET A C 1
ATOM 685 O O . MET A 1 94 ? -10.350 -17.736 6.287 1.00 91.81 94 MET A O 1
ATOM 689 N N . SER A 1 95 ? -10.447 -19.716 5.245 1.00 91.69 95 SER A N 1
ATOM 690 C CA . SER A 1 95 ? -9.010 -20.002 5.391 1.00 91.69 95 SER A CA 1
ATOM 691 C C . SER A 1 95 ? -8.165 -18.913 4.719 1.00 91.69 95 SER A C 1
ATOM 693 O O . SER A 1 95 ? -8.444 -18.513 3.586 1.00 91.69 95 SER A O 1
ATOM 695 N N . ILE A 1 96 ? -7.131 -18.446 5.430 1.00 89.31 96 ILE A N 1
ATOM 696 C CA . ILE A 1 96 ? -6.180 -17.445 4.922 1.00 89.31 96 ILE A CA 1
ATOM 697 C C . ILE A 1 96 ? -5.490 -17.997 3.675 1.00 89.31 96 ILE A C 1
ATOM 699 O O . ILE A 1 96 ? -5.369 -17.299 2.675 1.00 89.31 96 ILE A O 1
ATOM 703 N N . GLU A 1 97 ? -5.117 -19.276 3.698 1.00 90.44 97 GLU A N 1
ATOM 704 C CA . GLU A 1 97 ? -4.433 -19.938 2.592 1.00 90.44 97 GLU A CA 1
ATOM 705 C C . GLU A 1 97 ? -5.293 -19.983 1.326 1.00 90.44 97 GLU A C 1
ATOM 707 O O . GLU A 1 97 ? -4.802 -19.711 0.231 1.00 90.44 97 GLU A O 1
ATOM 712 N N . ALA A 1 98 ? -6.590 -20.266 1.473 1.00 91.69 98 ALA A N 1
ATOM 713 C CA . ALA A 1 98 ? -7.525 -20.212 0.355 1.00 91.69 98 ALA A CA 1
ATOM 714 C C . ALA A 1 98 ? -7.654 -18.785 -0.199 1.00 91.69 98 ALA A C 1
ATOM 716 O O . ALA A 1 98 ? -7.685 -18.600 -1.413 1.00 91.69 98 ALA A O 1
ATOM 717 N N . ALA A 1 99 ? -7.704 -17.772 0.670 1.00 91.00 99 ALA A N 1
ATOM 718 C CA . ALA A 1 99 ? -7.830 -16.382 0.242 1.00 91.00 99 ALA A CA 1
ATOM 719 C C . ALA A 1 99 ? -6.573 -15.891 -0.499 1.00 91.00 99 ALA A C 1
ATOM 721 O O . ALA A 1 99 ? -6.718 -15.302 -1.569 1.00 91.00 99 ALA A O 1
ATOM 722 N N . CYS A 1 100 ? -5.369 -16.208 -0.006 1.00 90.94 100 CYS A N 1
ATOM 723 C CA . CYS A 1 100 ? -4.107 -15.883 -0.683 1.0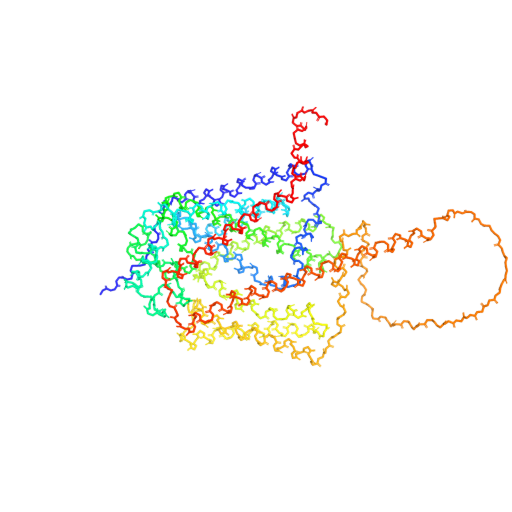0 90.94 100 CYS A CA 1
ATOM 724 C C . CYS A 1 100 ? -3.986 -16.549 -2.062 1.00 90.94 100 CYS A C 1
ATOM 726 O O . CYS A 1 100 ? -3.456 -15.951 -2.984 1.00 90.94 100 CYS A O 1
ATOM 728 N N . MET A 1 101 ? -4.505 -17.766 -2.249 1.00 91.00 101 MET A N 1
ATOM 729 C CA . MET A 1 101 ? -4.455 -18.427 -3.562 1.00 91.00 101 MET A CA 1
ATOM 730 C C . MET A 1 101 ? -5.524 -17.920 -4.535 1.00 91.00 101 MET A C 1
ATOM 732 O O . MET A 1 101 ? -5.282 -17.847 -5.738 1.00 91.00 101 MET A O 1
ATOM 736 N N . LEU A 1 102 ? -6.725 -17.604 -4.043 1.00 90.44 102 LEU A N 1
ATOM 737 C CA . LEU A 1 102 ? -7.860 -17.245 -4.898 1.00 90.44 102 LEU A CA 1
ATOM 738 C C . LEU A 1 102 ? -7.833 -15.782 -5.348 1.00 90.44 102 LEU A C 1
ATOM 740 O O . LEU A 1 102 ? -8.225 -15.503 -6.483 1.00 90.44 102 LEU A O 1
ATOM 744 N N . LEU A 1 103 ? -7.366 -14.863 -4.493 1.00 88.44 103 LEU A N 1
ATOM 745 C CA . LEU A 1 103 ? -7.317 -13.434 -4.814 1.00 88.44 103 LEU A CA 1
ATOM 746 C C . LEU A 1 103 ? -6.478 -13.161 -6.080 1.00 88.44 103 LEU A C 1
ATOM 748 O O . LEU A 1 103 ? -7.035 -12.611 -7.033 1.00 88.44 103 LEU A O 1
ATOM 752 N N . PRO A 1 104 ? -5.207 -13.598 -6.186 1.00 88.12 104 PRO A N 1
ATOM 753 C CA . PRO A 1 104 ? -4.360 -13.284 -7.338 1.00 88.12 104 PRO A CA 1
ATOM 754 C C . PRO A 1 104 ? -4.872 -13.883 -8.642 1.00 88.12 104 PRO A C 1
ATOM 756 O O . PRO A 1 104 ? -4.714 -13.285 -9.703 1.00 88.12 104 PRO A O 1
ATOM 759 N N . VAL A 1 105 ? -5.511 -15.055 -8.578 1.00 85.56 105 VAL A N 1
ATOM 760 C CA . VAL A 1 105 ? -6.042 -15.745 -9.759 1.00 85.56 105 VAL A CA 1
ATOM 761 C C . VAL A 1 105 ? -7.211 -14.970 -10.359 1.00 85.56 105 VAL A C 1
ATOM 763 O O . VAL A 1 105 ? -7.221 -14.724 -11.565 1.00 85.56 105 VAL A O 1
ATOM 766 N N . GLY A 1 106 ? -8.170 -14.538 -9.532 1.00 82.75 106 GLY A N 1
ATOM 767 C CA . GLY A 1 106 ? -9.266 -13.683 -9.998 1.00 82.75 106 GLY A CA 1
ATOM 768 C C . GLY A 1 106 ? -8.749 -12.362 -10.571 1.00 82.75 106 GLY A C 1
ATOM 769 O O . GLY A 1 106 ? -9.256 -11.879 -11.585 1.00 82.75 106 GLY A O 1
ATOM 770 N N . ILE A 1 107 ? -7.685 -11.829 -9.964 1.00 86.50 107 ILE A N 1
ATOM 771 C CA . ILE A 1 107 ? -7.065 -10.575 -10.380 1.00 86.50 107 ILE A CA 1
ATOM 772 C C . ILE A 1 107 ? -6.373 -10.716 -11.742 1.00 86.50 107 ILE A C 1
ATOM 774 O O . ILE A 1 107 ? -6.617 -9.937 -12.662 1.00 86.50 107 ILE A O 1
ATOM 778 N N . ALA A 1 108 ? -5.575 -11.767 -11.917 1.00 87.56 108 ALA A N 1
ATOM 779 C CA . ALA A 1 108 ? -4.891 -12.065 -13.169 1.00 87.56 108 ALA A CA 1
ATOM 780 C C . ALA A 1 108 ? -5.864 -12.208 -14.345 1.00 87.56 108 ALA A C 1
ATOM 782 O O . ALA A 1 108 ? -5.590 -11.694 -15.429 1.00 87.56 108 ALA A O 1
ATOM 783 N N . VAL A 1 109 ? -7.012 -12.860 -14.129 1.00 83.88 109 VAL A N 1
ATOM 784 C CA . VAL A 1 109 ? -8.051 -13.015 -15.155 1.00 83.88 109 VAL A CA 1
ATOM 785 C C . VAL A 1 109 ? -8.513 -11.650 -15.660 1.00 83.88 109 VAL A C 1
ATOM 787 O O . VAL A 1 109 ? -8.446 -11.400 -16.864 1.00 83.88 109 VAL A O 1
ATOM 790 N N . TYR A 1 110 ? -8.936 -10.740 -14.776 1.00 77.88 110 TYR A N 1
ATOM 791 C CA . TYR A 1 110 ? -9.421 -9.442 -15.249 1.00 77.88 110 TYR A CA 1
ATOM 792 C C . TYR A 1 110 ? -8.303 -8.587 -15.852 1.00 77.88 110 TYR A C 1
ATOM 794 O O . TYR A 1 110 ? -8.576 -7.854 -16.796 1.00 77.88 110 TYR A O 1
ATOM 802 N N . VAL A 1 111 ? -7.062 -8.674 -15.357 1.00 80.88 111 VAL A N 1
ATOM 803 C CA . VAL A 1 111 ? -5.935 -7.904 -15.910 1.00 80.88 111 VAL A CA 1
ATOM 804 C C . VAL A 1 111 ? -5.638 -8.342 -17.345 1.00 80.88 111 VAL A C 1
ATOM 806 O O . VAL A 1 111 ? -5.460 -7.499 -18.223 1.00 80.88 111 VAL A O 1
ATOM 809 N N . ILE A 1 112 ? -5.630 -9.653 -17.602 1.00 82.12 112 ILE A N 1
ATOM 810 C CA . ILE A 1 112 ? -5.348 -10.222 -18.929 1.00 82.12 112 ILE A CA 1
ATOM 811 C C . ILE A 1 112 ? -6.435 -9.848 -19.941 1.00 82.12 112 ILE A C 1
ATOM 813 O O . ILE A 1 112 ? -6.124 -9.548 -21.093 1.00 82.12 112 ILE A O 1
ATOM 817 N N . PHE A 1 113 ? -7.705 -9.872 -19.529 1.00 76.00 113 PHE A N 1
ATOM 818 C CA . PHE A 1 113 ? -8.822 -9.525 -20.413 1.00 76.00 113 PHE A CA 1
ATOM 819 C C . PHE A 1 113 ? -9.055 -8.015 -20.538 1.00 76.00 113 PHE A C 1
ATOM 821 O O . PHE A 1 113 ? -9.515 -7.547 -21.579 1.00 76.00 113 PHE A O 1
ATOM 828 N N . GLY A 1 114 ? -8.767 -7.260 -19.480 1.00 68.81 114 GLY A N 1
ATOM 829 C CA . GLY A 1 114 ? -8.997 -5.825 -19.408 1.00 68.81 114 GLY A CA 1
ATOM 830 C C . GLY A 1 114 ? -7.894 -4.998 -20.067 1.00 68.81 114 GLY A C 1
ATOM 831 O O . GLY A 1 114 ? -8.192 -4.004 -20.721 1.00 68.81 114 GLY A O 1
ATOM 832 N N . GLY A 1 115 ? -6.626 -5.383 -19.922 1.00 70.44 115 GLY A N 1
ATOM 833 C CA . GLY A 1 115 ? -5.506 -4.520 -20.306 1.00 70.44 115 GLY A CA 1
ATOM 834 C C . GLY A 1 115 ? -5.350 -3.306 -19.377 1.00 70.44 115 GLY A C 1
ATOM 835 O O . GLY A 1 115 ? -6.041 -3.170 -18.360 1.00 70.44 115 GLY A O 1
ATOM 836 N N . LEU A 1 116 ? -4.413 -2.408 -19.699 1.00 66.88 116 LEU A N 1
ATOM 837 C CA . LEU A 1 116 ? -4.023 -1.312 -18.800 1.00 66.88 116 LEU A CA 1
ATOM 838 C C . LEU A 1 116 ? -5.143 -0.271 -18.614 1.00 66.88 116 LEU A C 1
ATOM 840 O O . LEU A 1 116 ? -5.431 0.131 -17.489 1.00 66.88 116 LEU A O 1
ATOM 844 N N . ARG A 1 117 ? -5.804 0.157 -19.698 1.00 64.94 117 ARG A N 1
ATOM 845 C CA . ARG A 1 117 ? -6.856 1.192 -19.630 1.00 64.94 117 ARG A CA 1
ATOM 846 C C . ARG A 1 117 ? -8.061 0.744 -18.825 1.00 64.94 117 ARG A C 1
ATOM 848 O O . ARG A 1 117 ? -8.572 1.490 -17.995 1.00 64.94 117 ARG A O 1
ATOM 855 N N . ALA A 1 118 ? -8.496 -0.485 -19.060 1.00 67.12 118 ALA A N 1
ATOM 856 C CA . ALA A 1 118 ? -9.624 -1.041 -18.347 1.00 67.12 118 ALA A CA 1
ATOM 857 C C . ALA A 1 118 ? -9.265 -1.218 -16.858 1.00 67.12 118 ALA A C 1
ATOM 859 O O . ALA A 1 118 ? -10.067 -0.883 -15.990 1.00 67.12 118 ALA A O 1
ATOM 860 N N . THR A 1 119 ? -8.026 -1.615 -16.550 1.00 73.00 119 THR A N 1
ATOM 861 C CA . THR A 1 119 ? -7.520 -1.638 -15.168 1.00 73.00 119 THR A CA 1
ATOM 862 C C . THR A 1 119 ? -7.607 -0.259 -14.501 1.00 73.00 119 THR A C 1
ATOM 864 O O . THR A 1 119 ? -8.116 -0.175 -13.391 1.00 73.00 119 THR A O 1
ATOM 867 N N . PHE A 1 120 ? -7.250 0.836 -15.185 1.00 74.12 120 PHE A N 1
ATOM 868 C CA . PHE A 1 120 ? -7.411 2.188 -14.625 1.00 74.12 120 PHE A CA 1
ATOM 869 C C . PHE A 1 120 ? -8.872 2.567 -14.344 1.00 74.12 120 PHE A C 1
ATOM 871 O O . PHE A 1 120 ? -9.168 3.166 -13.309 1.00 74.12 120 PHE A O 1
ATOM 878 N N . VAL A 1 121 ? -9.803 2.213 -15.236 1.00 73.94 121 VAL A N 1
ATOM 879 C CA . VAL A 1 121 ? -11.244 2.450 -15.013 1.00 73.94 121 VAL A CA 1
ATOM 880 C C . VAL A 1 121 ? -11.755 1.619 -13.831 1.00 73.94 121 VAL A C 1
ATOM 882 O O . VAL A 1 121 ? -12.572 2.095 -13.035 1.00 73.94 121 VAL A O 1
ATOM 885 N N . CYS A 1 122 ? -11.248 0.395 -13.691 1.00 76.94 122 CYS A N 1
ATOM 886 C CA . CYS A 1 122 ? -11.530 -0.489 -12.568 1.00 76.94 122 CYS A CA 1
ATOM 887 C C . CYS A 1 122 ? -11.026 0.116 -11.250 1.00 76.94 122 CYS A C 1
ATOM 889 O O . CYS A 1 122 ? -11.804 0.271 -10.312 1.00 76.94 122 CYS A O 1
ATOM 891 N N . ASP A 1 123 ? -9.771 0.565 -11.209 1.00 81.44 123 ASP A N 1
ATOM 892 C CA . ASP A 1 123 ? -9.146 1.191 -10.038 1.00 81.44 123 ASP A CA 1
ATOM 893 C C . ASP A 1 123 ? -9.864 2.478 -9.617 1.00 81.44 123 ASP A C 1
ATOM 895 O O . ASP A 1 123 ? -10.095 2.719 -8.426 1.00 81.44 123 ASP A O 1
ATOM 899 N N . TRP A 1 124 ? -10.298 3.288 -10.584 1.00 83.81 124 TRP A N 1
ATOM 900 C CA . TRP A 1 124 ? -11.131 4.455 -10.309 1.00 83.81 124 TRP A CA 1
ATOM 901 C C . TRP A 1 124 ? -12.492 4.054 -9.712 1.00 83.81 124 TRP A C 1
ATOM 903 O O . TRP A 1 124 ? -12.918 4.619 -8.702 1.00 83.81 124 TRP A O 1
ATOM 913 N N . SER A 1 125 ? -13.139 3.019 -10.255 1.00 82.44 125 SER A N 1
ATOM 914 C CA . SER A 1 125 ? -14.412 2.495 -9.733 1.00 82.44 125 SER A CA 1
ATOM 915 C C . SER A 1 125 ? -14.265 1.922 -8.315 1.00 82.44 125 SER A C 1
ATOM 917 O O . SER A 1 125 ? -15.089 2.196 -7.439 1.00 82.44 125 SER A O 1
ATOM 919 N N . HIS A 1 126 ? -13.183 1.184 -8.052 1.00 86.00 126 HIS A N 1
ATOM 920 C CA . HIS A 1 126 ? -12.800 0.703 -6.723 1.00 86.00 126 HIS A CA 1
ATOM 921 C C . HIS A 1 126 ? -12.619 1.863 -5.740 1.00 86.00 126 HIS A C 1
ATOM 923 O O . HIS A 1 126 ? -13.121 1.811 -4.615 1.00 86.00 126 HIS A O 1
ATOM 929 N N . THR A 1 127 ? -11.958 2.935 -6.184 1.00 86.44 127 THR A N 1
ATOM 930 C CA . THR A 1 127 ? -11.708 4.141 -5.387 1.00 86.44 127 THR A CA 1
ATOM 931 C C . THR A 1 127 ? -13.011 4.833 -4.979 1.00 86.44 127 THR A C 1
ATOM 933 O O . THR A 1 127 ? -13.150 5.228 -3.821 1.00 86.44 127 THR A O 1
ATOM 936 N N . ILE A 1 128 ? -14.005 4.917 -5.872 1.00 87.62 128 ILE A N 1
ATOM 937 C CA . ILE A 1 128 ? -15.334 5.465 -5.544 1.00 87.62 128 ILE A CA 1
ATOM 938 C C . ILE A 1 128 ? -15.987 4.670 -4.413 1.00 87.62 128 ILE A C 1
ATOM 940 O O . ILE A 1 128 ? -16.419 5.250 -3.415 1.00 87.62 128 ILE A O 1
ATOM 944 N N . ILE A 1 129 ? -16.046 3.343 -4.552 1.00 86.88 129 ILE A N 1
ATOM 945 C CA . ILE A 1 129 ? -16.666 2.460 -3.554 1.00 86.88 129 ILE A CA 1
ATOM 946 C C . ILE A 1 129 ? -15.936 2.593 -2.212 1.00 86.88 129 ILE A C 1
ATOM 948 O O . ILE A 1 129 ? -16.577 2.724 -1.166 1.00 86.88 129 ILE A O 1
ATOM 952 N N . LEU A 1 130 ? -14.602 2.618 -2.248 1.00 89.25 130 LEU A N 1
ATOM 953 C CA . LEU A 1 130 ? -13.755 2.785 -1.074 1.00 89.25 130 LEU A CA 1
ATOM 954 C C . LEU A 1 130 ? -14.065 4.096 -0.338 1.00 89.25 130 LEU A C 1
ATOM 956 O O . LEU A 1 130 ? -14.319 4.068 0.867 1.00 89.25 130 LEU A O 1
ATOM 960 N N . PHE A 1 131 ? -14.122 5.231 -1.041 1.00 90.12 131 PHE A N 1
ATOM 961 C CA . PHE A 1 131 ? -14.441 6.520 -0.422 1.00 90.12 131 PHE A CA 1
ATOM 962 C C . PHE A 1 131 ? -15.874 6.586 0.108 1.00 90.12 131 PHE A C 1
ATOM 964 O O . PHE A 1 131 ? -16.075 7.107 1.202 1.00 90.12 131 PHE A O 1
ATOM 971 N N . ILE A 1 132 ? -16.858 6.016 -0.598 1.00 89.75 132 ILE A N 1
ATOM 972 C CA . ILE A 1 132 ? -18.247 5.949 -0.112 1.00 89.75 132 ILE A CA 1
ATOM 973 C C . ILE A 1 132 ? -18.305 5.228 1.238 1.00 89.75 132 ILE A C 1
ATOM 975 O O . ILE A 1 132 ? -18.901 5.742 2.186 1.00 89.75 132 ILE A O 1
ATOM 979 N N . VAL A 1 133 ? -17.657 4.065 1.356 1.00 89.25 133 VAL A N 1
ATOM 980 C CA . VAL A 1 133 ? -17.641 3.308 2.615 1.00 89.25 133 VAL A CA 1
ATOM 981 C C . VAL A 1 133 ? -16.895 4.069 3.711 1.00 89.25 133 VAL A C 1
ATOM 983 O O . VAL A 1 133 ? -17.377 4.117 4.843 1.00 89.25 133 VAL A O 1
ATOM 986 N N . ILE A 1 134 ? -15.764 4.707 3.393 1.00 88.56 134 ILE A N 1
ATOM 987 C CA . ILE A 1 134 ? -15.023 5.534 4.357 1.00 88.56 134 ILE A CA 1
ATOM 988 C C . ILE A 1 134 ? -15.884 6.699 4.853 1.00 88.56 134 ILE A C 1
ATOM 990 O O . ILE A 1 134 ? -15.931 6.943 6.057 1.00 88.56 134 ILE A O 1
ATOM 994 N N . TYR A 1 135 ? -16.606 7.391 3.971 1.00 90.25 135 TYR A N 1
ATOM 995 C CA . TYR A 1 135 ? -17.493 8.485 4.365 1.00 90.25 135 TYR A CA 1
ATOM 996 C C . TYR A 1 135 ? -18.620 7.991 5.264 1.00 90.25 135 TYR A C 1
ATOM 998 O O . TYR A 1 135 ? -18.825 8.556 6.338 1.00 90.25 135 TYR A O 1
ATOM 1006 N N . ILE A 1 136 ? -19.291 6.897 4.890 1.00 89.12 136 ILE A N 1
ATOM 1007 C CA . ILE A 1 136 ? -20.310 6.267 5.739 1.00 89.12 136 ILE A CA 1
ATOM 1008 C C . ILE A 1 136 ? -19.721 5.935 7.113 1.00 89.12 136 ILE A C 1
ATOM 1010 O O . ILE A 1 136 ? -20.337 6.248 8.131 1.00 89.12 136 ILE A O 1
ATOM 1014 N N . PHE A 1 137 ? -18.517 5.363 7.163 1.00 87.06 137 PHE A N 1
ATOM 1015 C CA . PHE A 1 137 ? -17.863 5.008 8.417 1.00 87.06 137 PHE A CA 1
ATOM 1016 C C . PHE A 1 137 ? -17.538 6.234 9.278 1.00 87.06 137 PHE A C 1
ATOM 1018 O O . PHE A 1 137 ? -17.839 6.230 10.472 1.00 87.06 137 PHE A O 1
ATOM 1025 N N . VAL A 1 138 ? -16.992 7.303 8.693 1.00 87.94 138 VAL A N 1
ATOM 1026 C CA . VAL A 1 138 ? -16.673 8.554 9.401 1.00 87.94 138 VAL A CA 1
ATOM 1027 C C . VAL A 1 138 ? -17.941 9.209 9.958 1.00 87.94 138 VAL A C 1
ATOM 1029 O O . VAL A 1 138 ? -18.001 9.498 11.156 1.00 87.94 138 VAL A O 1
ATOM 1032 N N . PHE A 1 139 ? -18.981 9.380 9.134 1.00 88.75 139 PHE A N 1
ATOM 1033 C CA . PHE A 1 139 ? -20.255 9.970 9.566 1.00 88.75 139 PHE A CA 1
ATOM 1034 C C . PHE A 1 139 ? -20.980 9.097 10.594 1.00 88.75 139 PHE A C 1
ATOM 1036 O O . PHE A 1 139 ? -21.600 9.614 11.528 1.00 88.75 139 PHE A O 1
ATOM 1043 N N . ARG A 1 140 ? -20.884 7.767 10.476 1.00 86.81 140 ARG A N 1
ATOM 1044 C CA . ARG A 1 140 ? -21.426 6.861 11.490 1.00 86.81 140 ARG A CA 1
ATOM 1045 C C . ARG A 1 140 ? -20.678 7.016 12.807 1.00 86.81 140 ARG A C 1
ATOM 1047 O O . ARG A 1 140 ? -21.323 7.191 13.834 1.00 86.81 140 ARG A O 1
ATOM 1054 N N . THR A 1 141 ? -19.349 6.996 12.774 1.00 85.44 141 THR A N 1
ATOM 1055 C CA . THR A 1 141 ? -18.491 7.048 13.966 1.00 85.44 141 THR A CA 1
ATOM 1056 C C . THR A 1 141 ? -18.700 8.340 14.751 1.00 85.44 141 THR A C 1
ATOM 1058 O O . THR A 1 141 ? -19.004 8.286 15.941 1.00 85.44 141 THR A O 1
ATOM 1061 N N . TYR A 1 142 ? -18.601 9.492 14.083 1.00 86.19 142 TYR A N 1
ATOM 1062 C CA . TYR A 1 142 ? -18.579 10.798 14.749 1.00 86.19 142 TYR A CA 1
ATOM 1063 C C . TYR A 1 142 ? -19.907 11.558 14.730 1.00 86.19 142 TYR A C 1
ATOM 1065 O O . TYR A 1 142 ? -19.991 12.592 15.381 1.00 86.19 142 TYR A O 1
ATOM 1073 N N . GLY A 1 143 ? -20.922 11.087 13.996 1.00 85.31 143 GLY A N 1
ATOM 1074 C CA . GLY A 1 143 ? -22.194 11.805 13.853 1.00 85.31 143 GLY A CA 1
ATOM 1075 C C . GLY A 1 143 ? -23.415 11.089 14.423 1.00 85.31 143 GLY A C 1
ATOM 1076 O O . GLY A 1 143 ? -24.295 11.735 14.978 1.00 85.31 143 GLY A O 1
ATOM 1077 N N . THR A 1 144 ? -23.518 9.765 14.273 1.00 86.19 144 THR A N 1
ATOM 1078 C CA . THR A 1 144 ? -24.787 9.056 14.553 1.00 86.19 144 THR A CA 1
ATOM 1079 C C . THR A 1 144 ? -24.645 7.813 15.431 1.00 86.19 144 THR A C 1
ATOM 1081 O O . THR A 1 144 ? -25.659 7.225 15.819 1.00 86.19 144 THR A O 1
ATOM 1084 N N . SER A 1 145 ? -23.422 7.352 15.709 1.00 84.44 145 SER A N 1
ATOM 1085 C CA . SER A 1 145 ? -23.192 6.181 16.557 1.00 84.44 145 SER A CA 1
ATOM 1086 C C . SER A 1 145 ? -23.623 6.476 17.998 1.00 84.44 145 SER A C 1
ATOM 1088 O O . SER A 1 145 ? -23.174 7.474 18.555 1.00 84.44 145 SER A O 1
ATOM 1090 N N . PRO A 1 146 ? -24.433 5.609 18.630 1.00 81.12 146 PRO A N 1
ATOM 1091 C CA . PRO A 1 146 ? -24.791 5.764 20.039 1.00 81.12 146 PRO A CA 1
ATOM 1092 C C . PRO A 1 146 ? -23.600 5.531 20.978 1.00 81.12 146 PRO A C 1
ATOM 1094 O O . PRO A 1 146 ? -23.621 6.008 22.106 1.00 81.12 146 PRO A O 1
ATOM 1097 N N . ASP A 1 147 ? -22.574 4.802 20.523 1.00 79.38 147 ASP A N 1
ATOM 1098 C CA . ASP A 1 147 ? -21.414 4.456 21.347 1.00 79.38 147 ASP A CA 1
ATOM 1099 C C . ASP A 1 147 ? -20.363 5.594 21.364 1.00 79.38 147 ASP A C 1
ATOM 1101 O O . ASP A 1 147 ? -19.663 5.765 22.356 1.00 79.38 147 ASP A O 1
ATOM 1105 N N . ILE A 1 148 ? -20.262 6.390 20.286 1.00 84.06 148 ILE A N 1
ATOM 1106 C CA . ILE A 1 148 ? -19.302 7.507 20.155 1.00 84.06 148 ILE A CA 1
ATOM 1107 C C . ILE A 1 148 ? -20.053 8.815 19.893 1.00 84.06 148 ILE A C 1
ATOM 1109 O O . ILE A 1 148 ? -20.149 9.661 20.773 1.00 84.06 148 ILE A O 1
ATOM 1113 N N . GLY A 1 149 ? -20.583 9.011 18.685 1.00 81.25 149 GLY A N 1
ATOM 1114 C CA . GLY A 1 149 ? -21.500 10.111 18.361 1.00 81.25 149 GLY A CA 1
ATOM 1115 C C . GLY A 1 149 ? -20.905 11.526 18.370 1.00 81.25 149 GLY A C 1
ATOM 1116 O O . GLY A 1 149 ? -21.562 12.442 17.892 1.00 81.25 149 GLY A O 1
ATOM 1117 N N . SER A 1 150 ? -19.687 11.734 18.883 1.00 86.94 150 SER A N 1
ATOM 1118 C CA . SER A 1 150 ? -18.948 13.001 18.801 1.00 86.94 150 SER A CA 1
ATOM 1119 C C . SER A 1 150 ? -17.443 12.816 19.043 1.00 86.94 150 SER A C 1
ATOM 1121 O O . SER A 1 150 ? -17.003 11.810 19.606 1.00 86.94 150 SER A O 1
ATOM 1123 N N . TYR A 1 151 ? -16.640 13.812 18.652 1.00 86.06 151 TYR A N 1
ATOM 1124 C CA . TYR A 1 151 ? -15.194 13.831 18.919 1.00 86.06 151 TYR A CA 1
ATOM 1125 C C . TYR A 1 151 ? -14.877 13.884 20.417 1.00 86.06 151 TYR A C 1
ATOM 1127 O O . TYR A 1 151 ? -13.993 13.163 20.872 1.00 86.06 151 TYR A O 1
ATOM 1135 N N . SER A 1 152 ? -15.617 14.693 21.182 1.00 87.25 152 SER A N 1
ATOM 1136 C CA . SER A 1 152 ? -15.466 14.799 22.638 1.00 87.25 152 SER A CA 1
ATOM 1137 C C . SER A 1 152 ? -15.723 13.462 23.318 1.00 87.25 152 SER A C 1
ATOM 1139 O O . SER A 1 152 ? -14.938 13.035 24.160 1.00 87.25 152 SER A O 1
ATOM 1141 N N . LYS A 1 153 ? -16.755 12.727 22.883 1.00 86.38 153 LYS A N 1
ATOM 1142 C CA . LYS A 1 153 ? -17.034 11.417 23.468 1.00 86.38 153 LYS A CA 1
ATOM 1143 C C . LYS A 1 153 ? -15.954 10.388 23.146 1.00 86.38 153 LYS A C 1
ATOM 1145 O O . LYS A 1 153 ? -15.561 9.627 24.023 1.00 86.38 153 LYS A O 1
ATOM 1150 N N . MET A 1 154 ? -15.437 10.387 21.914 1.00 87.25 154 MET A N 1
ATOM 1151 C CA . MET A 1 154 ? -14.287 9.548 21.561 1.00 87.25 154 MET A CA 1
ATOM 1152 C C . MET A 1 154 ? -13.070 9.877 22.435 1.00 87.25 154 MET A C 1
ATOM 1154 O O . MET A 1 154 ? -12.388 8.977 22.915 1.00 87.25 154 MET A O 1
ATOM 1158 N N . TYR A 1 155 ? -12.809 11.162 22.665 1.00 88.56 155 TYR A N 1
ATOM 1159 C CA . TYR A 1 155 ? -11.717 11.616 23.517 1.00 88.56 155 TYR A CA 1
ATOM 1160 C C . TYR A 1 155 ? -11.863 11.121 24.965 1.00 88.56 155 TYR A C 1
ATOM 1162 O O . TYR A 1 155 ? -10.907 10.574 25.511 1.00 88.56 155 TYR A O 1
ATOM 1170 N N . GLU A 1 156 ? -13.056 11.230 25.559 1.00 87.88 156 GLU A N 1
ATOM 1171 C CA . GLU A 1 156 ? -13.351 10.677 26.891 1.00 87.88 156 GLU A CA 1
ATOM 1172 C C . GLU A 1 156 ? -13.107 9.164 26.952 1.00 87.88 156 GLU A C 1
ATOM 1174 O O . GLU A 1 156 ? -12.459 8.679 27.878 1.00 87.88 156 GLU A O 1
ATOM 1179 N N . LEU A 1 157 ? -13.582 8.418 25.948 1.00 84.56 157 LEU A N 1
ATOM 1180 C CA . LEU A 1 157 ? -13.387 6.968 25.874 1.00 84.56 157 LEU A CA 1
ATOM 1181 C C . LEU A 1 157 ? -11.904 6.597 25.767 1.00 84.56 157 LEU A C 1
ATOM 1183 O O . LEU A 1 157 ? -11.473 5.627 26.386 1.00 84.56 157 LEU A O 1
ATOM 1187 N N . LEU A 1 158 ? -11.109 7.375 25.026 1.00 83.31 158 LEU A N 1
ATOM 1188 C CA . LEU A 1 158 ? -9.660 7.180 24.924 1.00 83.31 158 LEU A CA 1
ATOM 1189 C C . LEU A 1 158 ? -8.934 7.508 26.234 1.00 83.31 158 LEU A C 1
ATOM 1191 O O . LEU A 1 158 ? -7.972 6.821 26.581 1.00 83.31 158 LEU A O 1
ATOM 1195 N N . GLN A 1 159 ? -9.380 8.527 26.974 1.00 85.06 159 GLN A N 1
ATOM 1196 C CA . GLN A 1 159 ? -8.850 8.814 28.308 1.00 85.06 159 GLN A CA 1
ATOM 1197 C C . GLN A 1 159 ? -9.166 7.682 29.284 1.00 85.06 159 GLN A C 1
ATOM 1199 O O . GLN A 1 159 ? -8.263 7.196 29.963 1.00 85.06 159 GLN A O 1
ATOM 1204 N N . GLN A 1 160 ? -10.422 7.229 29.311 1.00 82.62 160 GLN A N 1
ATOM 1205 C CA . GLN A 1 160 ? -10.857 6.124 30.158 1.00 82.62 160 GLN A CA 1
ATOM 1206 C C . GLN A 1 160 ? -10.101 4.834 29.820 1.00 82.62 160 GLN A C 1
ATOM 1208 O O . GLN A 1 160 ? -9.561 4.190 30.714 1.00 82.62 160 GLN A O 1
ATOM 1213 N N . ALA A 1 161 ? -9.951 4.512 28.532 1.00 76.25 161 ALA A N 1
ATOM 1214 C CA . ALA A 1 161 ? -9.164 3.363 28.094 1.00 76.25 161 ALA A CA 1
ATOM 1215 C C . ALA A 1 161 ? -7.713 3.432 28.596 1.00 76.25 161 ALA A C 1
ATOM 1217 O O . ALA A 1 161 ? -7.138 2.399 28.940 1.00 76.25 161 ALA A O 1
ATOM 1218 N N . GLY A 1 162 ? -7.121 4.634 28.645 1.00 74.56 162 GLY A N 1
ATOM 1219 C CA . GLY A 1 162 ? -5.767 4.866 29.160 1.00 74.56 162 GLY A CA 1
ATOM 1220 C C . GLY A 1 162 ? -5.618 4.578 30.655 1.00 74.56 162 GLY A C 1
ATOM 1221 O O . GLY A 1 162 ? -4.525 4.231 31.094 1.00 74.56 162 GLY A O 1
ATOM 1222 N N . VAL A 1 163 ? -6.709 4.683 31.418 1.00 80.38 163 VAL A N 1
ATOM 1223 C CA . VAL A 1 163 ? -6.767 4.313 32.840 1.00 80.38 163 VAL A CA 1
ATOM 1224 C C . VAL A 1 163 ? -6.999 2.813 32.996 1.00 80.38 163 VAL A C 1
ATOM 1226 O O . VAL A 1 163 ? -6.269 2.157 33.736 1.00 80.38 163 VAL A O 1
ATOM 1229 N N . ASP A 1 164 ? -7.978 2.267 32.273 1.00 75.88 164 ASP A N 1
ATOM 1230 C CA . ASP A 1 164 ? -8.373 0.858 32.382 1.00 75.88 164 ASP A CA 1
ATOM 1231 C C . ASP A 1 164 ? -7.270 -0.083 31.866 1.00 75.88 164 ASP A C 1
ATOM 1233 O O . ASP A 1 164 ? -7.036 -1.161 32.414 1.00 75.88 164 ASP A O 1
ATOM 1237 N N . THR A 1 165 ? -6.572 0.332 30.805 1.00 70.56 165 THR A N 1
ATOM 1238 C CA . THR A 1 165 ? -5.539 -0.449 30.112 1.00 70.56 165 THR A CA 1
ATOM 1239 C C . THR A 1 165 ? -4.408 0.463 29.610 1.00 70.56 165 THR A C 1
ATOM 1241 O O . THR A 1 165 ? -4.370 0.812 28.428 1.00 70.56 165 THR A O 1
ATOM 1244 N N . PRO A 1 166 ? -3.468 0.885 30.472 1.00 72.19 166 PRO A N 1
ATOM 1245 C CA . PRO A 1 166 ? -2.397 1.795 30.072 1.00 72.19 166 PRO A CA 1
ATOM 1246 C C . PRO A 1 166 ? -1.423 1.142 29.079 1.00 72.19 166 PRO A C 1
ATOM 1248 O O . PRO A 1 166 ? -0.973 0.009 29.270 1.00 72.19 166 PRO A O 1
ATOM 1251 N N . VAL A 1 167 ? -1.033 1.878 28.031 1.00 68.94 167 VAL A N 1
ATOM 1252 C CA . VAL A 1 167 ? -0.080 1.380 27.023 1.00 68.94 167 VAL A CA 1
ATOM 1253 C C . VAL A 1 167 ? 1.356 1.527 27.513 1.00 68.94 167 VAL A C 1
ATOM 1255 O O . VAL A 1 167 ? 1.870 2.637 27.680 1.00 68.94 167 VAL A O 1
ATOM 1258 N N . LEU A 1 168 ? 2.044 0.399 27.676 1.00 66.00 168 LEU A N 1
ATOM 1259 C CA . LEU A 1 168 ? 3.462 0.375 28.029 1.00 66.00 168 LEU A CA 1
ATOM 1260 C C . LEU A 1 168 ? 4.301 1.127 26.983 1.00 66.00 168 LEU A C 1
ATOM 1262 O O . LEU A 1 168 ? 4.316 0.789 25.801 1.00 66.00 168 LEU A O 1
ATOM 1266 N N . GLY A 1 169 ? 5.025 2.149 27.442 1.00 66.19 169 GLY A N 1
ATOM 1267 C CA . GLY A 1 169 ? 5.898 2.978 26.610 1.00 66.19 169 GLY A CA 1
ATOM 1268 C C . GLY A 1 169 ? 5.292 4.312 26.168 1.00 66.19 169 GLY A C 1
ATOM 1269 O O . GLY A 1 169 ? 6.065 5.203 25.805 1.00 66.19 169 GLY A O 1
ATOM 1270 N N . ASN A 1 170 ? 3.974 4.505 26.260 1.00 73.81 170 ASN A N 1
ATOM 1271 C CA . ASN A 1 170 ? 3.330 5.789 25.963 1.00 73.81 170 ASN A CA 1
ATOM 1272 C C . ASN A 1 170 ? 3.505 6.784 27.122 1.00 73.81 170 ASN A C 1
ATOM 1274 O O . ASN A 1 170 ? 3.701 6.387 28.274 1.00 73.81 170 ASN A O 1
ATOM 1278 N N . ALA A 1 171 ? 3.407 8.090 26.841 1.00 71.44 171 ALA A N 1
ATOM 1279 C CA . ALA A 1 171 ? 3.432 9.100 27.899 1.00 71.44 171 ALA A CA 1
ATOM 1280 C C . ALA A 1 171 ? 2.224 8.898 28.830 1.00 71.44 171 ALA A C 1
ATOM 1282 O O . ALA A 1 171 ? 1.079 8.981 28.389 1.00 71.44 171 ALA A O 1
ATOM 1283 N N . GLN A 1 172 ? 2.494 8.569 30.099 1.00 73.88 172 GLN A N 1
ATOM 1284 C CA . GLN A 1 172 ? 1.479 8.268 31.123 1.00 73.88 172 GLN A CA 1
ATOM 1285 C C . GLN A 1 172 ? 0.512 7.133 30.724 1.00 73.88 172 GLN A C 1
ATOM 1287 O O . GLN A 1 172 ? -0.623 7.096 31.183 1.00 73.88 172 GLN A O 1
ATOM 1292 N N . GLY A 1 173 ? 0.934 6.225 29.834 1.00 72.31 173 GLY A N 1
ATOM 1293 C CA . GLY A 1 173 ? 0.072 5.154 29.320 1.00 72.31 173 GLY A CA 1
ATOM 1294 C C . GLY A 1 173 ? -1.049 5.621 28.383 1.00 72.31 173 GLY A C 1
ATOM 1295 O O . GLY A 1 173 ? -1.868 4.802 27.972 1.00 72.31 173 GLY A O 1
ATOM 1296 N N . SER A 1 174 ? -1.081 6.909 28.022 1.00 78.81 174 SER A N 1
ATOM 1297 C CA . SER A 1 174 ? -2.177 7.533 27.277 1.00 78.81 174 SER A CA 1
ATOM 1298 C C . SER A 1 174 ? -2.209 7.130 25.800 1.00 78.81 174 SER A C 1
ATOM 1300 O O . SER A 1 174 ? -1.174 6.984 25.146 1.00 78.81 174 SER A O 1
ATOM 1302 N N . TYR A 1 175 ? -3.415 7.015 25.242 1.00 75.88 175 TYR A N 1
ATOM 1303 C CA . TYR A 1 175 ? -3.655 6.805 23.808 1.00 75.88 175 TYR A CA 1
ATOM 1304 C C . TYR A 1 175 ? -3.553 8.093 22.982 1.00 75.88 175 TYR A C 1
ATOM 1306 O O . TYR A 1 175 ? -3.426 8.043 21.761 1.00 75.88 175 TYR A O 1
ATOM 1314 N N . LEU A 1 176 ? -3.576 9.246 23.649 1.00 82.06 176 LEU A N 1
ATOM 1315 C CA . LEU A 1 176 ? -3.660 10.579 23.056 1.00 82.06 176 LEU A CA 1
ATOM 1316 C C . LEU A 1 176 ? -2.272 11.202 22.863 1.00 82.06 176 LEU A C 1
ATOM 1318 O O . LEU A 1 176 ? -2.060 12.373 23.158 1.00 82.06 176 LEU A O 1
ATOM 1322 N N . THR A 1 177 ? -1.296 10.409 22.425 1.00 77.56 177 THR A N 1
ATOM 1323 C CA . THR A 1 177 ? 0.099 10.849 22.266 1.00 77.56 177 THR A CA 1
ATOM 1324 C C . THR A 1 177 ? 0.656 10.336 20.943 1.00 77.56 177 THR A C 1
ATOM 1326 O O . THR A 1 177 ? 0.293 9.248 20.497 1.00 77.56 177 THR A O 1
ATOM 1329 N N . MET A 1 178 ? 1.590 11.077 20.338 1.00 71.62 178 MET A N 1
ATOM 1330 C CA . MET A 1 178 ? 2.276 10.642 19.106 1.00 71.62 178 MET A CA 1
ATOM 1331 C C . MET A 1 178 ? 3.200 9.435 19.325 1.00 71.62 178 MET A C 1
ATOM 1333 O O . MET A 1 178 ? 3.618 8.785 18.370 1.00 71.62 178 MET A O 1
ATOM 1337 N N . LYS A 1 179 ? 3.504 9.103 20.582 1.00 63.44 179 LYS A N 1
ATOM 1338 C CA . LYS A 1 179 ? 4.192 7.877 20.975 1.00 63.44 179 LYS A CA 1
ATOM 1339 C C . LYS A 1 179 ? 3.127 6.856 21.358 1.00 63.44 179 LYS A C 1
ATOM 1341 O O . LYS A 1 179 ? 2.912 6.634 22.541 1.00 63.44 179 LYS A O 1
ATOM 1346 N N . SER A 1 180 ? 2.413 6.311 20.373 1.00 55.69 180 SER A N 1
ATOM 1347 C CA . SER A 1 180 ? 1.409 5.268 20.597 1.00 55.69 180 SER A CA 1
ATOM 1348 C C . SER A 1 180 ? 1.602 4.128 19.616 1.00 55.69 180 SER A C 1
ATOM 1350 O O . SER A 1 180 ? 1.170 4.191 18.469 1.00 55.69 180 SER A O 1
ATOM 1352 N N . ASN A 1 181 ? 2.266 3.070 20.082 1.00 53.44 181 ASN A N 1
ATOM 1353 C CA . ASN A 1 181 ? 2.655 1.941 19.236 1.00 53.44 181 ASN A CA 1
ATOM 1354 C C . ASN A 1 181 ? 1.446 1.161 18.676 1.00 53.44 181 ASN A C 1
ATOM 1356 O O . ASN A 1 181 ? 1.636 0.360 17.771 1.00 53.44 181 ASN A O 1
ATOM 1360 N N . GLN A 1 182 ? 0.228 1.371 19.207 1.00 52.22 182 GLN A N 1
ATOM 1361 C CA . GLN A 1 182 ? -0.992 0.631 18.840 1.00 52.22 182 GLN A CA 1
ATOM 1362 C C . GLN A 1 182 ? -2.306 1.451 18.965 1.00 52.22 182 GLN A C 1
ATOM 1364 O O . GLN A 1 182 ? -3.389 0.889 19.132 1.00 52.22 182 GLN A O 1
ATOM 1369 N N . GLY A 1 183 ? -2.246 2.788 18.923 1.00 46.75 183 GLY A N 1
ATOM 1370 C CA . GLY A 1 183 ? -3.288 3.680 19.469 1.00 46.75 183 GLY A CA 1
ATOM 1371 C C . GLY A 1 183 ? -4.745 3.491 19.011 1.00 46.75 183 GLY A C 1
ATOM 1372 O O . GLY A 1 183 ? -5.652 3.780 19.784 1.00 46.75 183 GLY A O 1
ATOM 1373 N N . LEU A 1 184 ? -4.993 2.979 17.800 1.00 43.78 184 LEU A N 1
ATOM 1374 C CA . LEU A 1 184 ? -6.353 2.782 17.271 1.00 43.78 184 LEU A CA 1
ATOM 1375 C C . LEU A 1 184 ? -7.020 1.481 17.765 1.00 43.78 184 LEU A C 1
ATOM 1377 O O . LEU A 1 184 ? -8.241 1.393 17.845 1.00 43.78 184 LEU A O 1
ATOM 1381 N N . VAL A 1 185 ? -6.219 0.467 18.091 1.00 48.75 185 VAL A N 1
ATOM 1382 C CA . VAL A 1 185 ? -6.650 -0.925 18.316 1.00 48.75 185 VAL A CA 1
ATOM 1383 C C . VAL A 1 185 ? -7.328 -1.106 19.682 1.00 48.75 185 VAL A C 1
ATOM 1385 O O . VAL A 1 185 ? -8.197 -1.959 19.850 1.00 48.75 185 VAL A O 1
ATOM 1388 N N . PHE A 1 186 ? -6.945 -0.286 20.660 1.00 50.38 186 PHE A N 1
ATOM 1389 C CA . PHE A 1 186 ? -7.269 -0.496 22.071 1.00 50.38 186 PHE A CA 1
ATOM 1390 C C . PHE A 1 186 ? -8.428 0.371 22.577 1.00 50.38 186 PHE A C 1
ATOM 1392 O O . PHE A 1 186 ? -9.178 -0.073 23.440 1.00 50.38 186 PHE A O 1
ATOM 1399 N N . GLY A 1 187 ? -8.665 1.548 21.984 1.00 46.41 187 GLY A N 1
ATOM 1400 C CA . GLY A 1 187 ? -9.829 2.380 22.324 1.00 46.41 187 GLY A CA 1
ATOM 1401 C C . GLY A 1 187 ? -11.172 1.715 21.998 1.00 46.41 187 GLY A C 1
ATOM 1402 O O . GLY A 1 187 ? -12.172 1.991 22.647 1.00 46.41 187 GLY A O 1
ATOM 1403 N N . ALA A 1 188 ? -11.199 0.796 21.028 1.00 45.50 188 ALA A N 1
ATOM 1404 C CA . ALA A 1 188 ? -12.402 0.045 20.678 1.00 45.50 188 ALA A CA 1
ATOM 1405 C C . ALA A 1 188 ? -12.683 -1.135 21.634 1.00 45.50 188 ALA A C 1
ATOM 1407 O O . ALA A 1 188 ? -13.827 -1.577 21.732 1.00 45.50 188 ALA A O 1
ATOM 1408 N N . ALA A 1 189 ? -11.673 -1.613 22.374 1.00 46.53 189 ALA A N 1
ATOM 1409 C CA . ALA A 1 189 ? -11.785 -2.755 23.283 1.00 46.53 189 ALA A CA 1
ATOM 1410 C C . ALA A 1 189 ? -12.606 -2.468 24.552 1.00 46.53 189 ALA A C 1
ATOM 1412 O O . ALA A 1 189 ? -13.064 -3.402 25.205 1.00 46.53 189 ALA A O 1
ATOM 1413 N N . THR A 1 190 ? -12.832 -1.194 24.885 1.00 50.12 190 THR A N 1
ATOM 1414 C CA . THR A 1 190 ? -13.673 -0.779 26.020 1.00 50.12 190 THR A CA 1
ATOM 1415 C C . THR A 1 190 ? -15.171 -0.843 25.706 1.00 50.12 190 THR A C 1
ATOM 1417 O O . THR A 1 190 ? -15.996 -0.742 26.614 1.00 50.12 190 THR A O 1
ATOM 1420 N N . ILE A 1 191 ? -15.550 -1.057 24.438 1.00 57.59 191 ILE A N 1
ATOM 1421 C CA . ILE A 1 191 ? -16.949 -1.165 24.017 1.00 57.59 191 ILE A CA 1
ATOM 1422 C C . ILE A 1 191 ? -17.428 -2.615 24.232 1.00 57.59 191 ILE A C 1
ATOM 1424 O O . ILE A 1 191 ? -16.870 -3.526 23.622 1.00 57.59 191 ILE A O 1
ATOM 1428 N N . PRO A 1 192 ? -18.511 -2.872 24.997 1.00 53.53 192 PRO A N 1
ATOM 1429 C CA . PRO A 1 192 ? -19.006 -4.234 25.263 1.00 53.53 192 PRO A CA 1
ATOM 1430 C C . PRO A 1 192 ? -19.377 -5.056 24.018 1.00 53.53 192 PRO A C 1
ATOM 1432 O O . PRO A 1 192 ? -19.458 -6.279 24.070 1.00 53.53 192 PRO A O 1
ATOM 1435 N N . LYS A 1 193 ? -19.618 -4.384 22.886 1.00 62.81 193 LYS A N 1
ATOM 1436 C CA . LYS A 1 193 ? -19.919 -4.997 21.583 1.00 62.81 193 LYS A CA 1
ATOM 1437 C C . LYS A 1 193 ? -18.663 -5.395 20.792 1.00 62.81 193 LYS A C 1
ATOM 1439 O O . LYS A 1 193 ? -18.797 -5.890 19.674 1.00 62.81 193 LYS A O 1
ATOM 1444 N N . PHE A 1 194 ? -17.461 -5.140 21.314 1.00 61.00 194 PHE A N 1
ATOM 1445 C CA . PHE A 1 194 ? -16.207 -5.417 20.619 1.00 61.00 194 PHE A CA 1
ATOM 1446 C C . PHE A 1 194 ? -16.013 -6.923 20.384 1.00 61.00 194 PHE A C 1
ATOM 1448 O O . PHE A 1 194 ? -16.251 -7.700 21.309 1.00 61.00 194 PHE A O 1
ATOM 1455 N N . PRO A 1 195 ? -15.574 -7.371 19.183 1.00 61.81 195 PRO A N 1
ATOM 1456 C CA . PRO A 1 195 ? -15.505 -8.798 18.843 1.00 61.81 195 PRO A CA 1
ATOM 1457 C C . PRO A 1 195 ? -14.670 -9.653 19.801 1.00 61.81 195 PRO A C 1
ATOM 1459 O O . PRO A 1 195 ? -14.875 -10.863 19.872 1.00 61.81 195 PRO A O 1
ATOM 1462 N N . THR A 1 196 ? -13.741 -9.032 20.528 1.00 63.53 196 THR A N 1
ATOM 1463 C CA . THR A 1 196 ? -12.864 -9.698 21.494 1.00 63.53 196 THR A CA 1
ATOM 1464 C C . THR A 1 196 ? -13.125 -9.307 22.954 1.00 63.53 196 THR A C 1
ATOM 1466 O O . THR A 1 196 ? -12.372 -9.734 23.828 1.00 63.53 196 THR A O 1
ATOM 1469 N N . TYR A 1 197 ? -14.182 -8.532 23.239 1.00 57.19 197 TYR A N 1
ATOM 1470 C CA . TYR A 1 197 ? -14.517 -8.063 24.590 1.00 57.19 197 TYR A CA 1
ATOM 1471 C C . TYR A 1 197 ? -14.586 -9.227 25.607 1.00 57.19 197 TYR A C 1
ATOM 1473 O O . TYR A 1 197 ? -15.162 -10.272 25.286 1.00 57.19 197 TYR A O 1
ATOM 1481 N N . PRO A 1 198 ? -14.030 -9.079 26.831 1.00 56.25 198 PRO A N 1
ATOM 1482 C CA . PRO A 1 198 ? -13.438 -7.868 27.428 1.00 56.25 198 PRO A CA 1
ATOM 1483 C C . PRO A 1 198 ? -11.968 -7.620 27.059 1.00 56.25 198 PRO A C 1
ATOM 1485 O O . PRO A 1 198 ? -11.373 -6.650 27.516 1.00 56.25 198 PRO A O 1
ATOM 1488 N N . ASN A 1 199 ? -11.364 -8.494 26.257 1.00 65.44 199 ASN A N 1
ATOM 1489 C CA . ASN A 1 199 ? -9.942 -8.427 25.955 1.00 65.44 199 ASN A CA 1
ATOM 1490 C C . ASN A 1 199 ? -9.690 -7.559 24.708 1.00 65.44 199 ASN A C 1
ATOM 1492 O O . ASN A 1 199 ? -10.398 -7.695 23.704 1.00 65.44 199 ASN A O 1
ATOM 1496 N N . PRO A 1 200 ? -8.659 -6.698 24.705 1.00 65.44 200 PRO A N 1
ATOM 1497 C CA . PRO A 1 200 ? -8.242 -6.017 23.487 1.00 65.44 200 PRO A CA 1
ATOM 1498 C C . PRO A 1 200 ? -7.730 -7.008 22.433 1.00 65.44 200 PRO A C 1
ATOM 1500 O O . PRO A 1 200 ? -7.421 -8.168 22.735 1.00 65.44 200 PRO A O 1
ATOM 1503 N N . LEU A 1 201 ? -7.630 -6.553 21.178 1.00 68.69 201 LEU A N 1
ATOM 1504 C CA . LEU A 1 201 ? -6.948 -7.330 20.142 1.00 68.69 201 LEU A CA 1
ATOM 1505 C C . LEU A 1 201 ? -5.520 -7.627 20.613 1.00 68.69 201 LEU A C 1
ATOM 1507 O O . LEU A 1 201 ? -4.816 -6.751 21.121 1.00 68.69 201 LEU A O 1
ATOM 1511 N N . SER A 1 202 ? -5.101 -8.876 20.444 1.00 72.38 202 SER A N 1
ATOM 1512 C CA . SER A 1 202 ? -3.718 -9.271 20.699 1.00 72.38 202 SER A CA 1
ATOM 1513 C C . SER A 1 202 ? -2.753 -8.485 19.802 1.00 72.38 202 SER A C 1
ATOM 1515 O O . SER A 1 202 ? -3.127 -8.001 18.731 1.00 72.38 202 SER A O 1
ATOM 1517 N N . ALA A 1 203 ? -1.485 -8.375 20.209 1.00 67.25 203 ALA A N 1
ATOM 1518 C CA . ALA A 1 203 ? -0.471 -7.661 19.430 1.00 67.25 203 ALA A CA 1
ATOM 1519 C C . ALA A 1 203 ? -0.336 -8.202 17.992 1.00 67.25 203 ALA A C 1
ATOM 1521 O O . ALA A 1 203 ? -0.148 -7.424 17.061 1.00 67.25 203 ALA A O 1
ATOM 1522 N N . SER A 1 204 ? -0.503 -9.514 17.796 1.00 69.31 204 SER A N 1
ATOM 1523 C CA . SER A 1 204 ? -0.486 -10.148 16.473 1.00 69.31 204 SER A CA 1
ATOM 1524 C C . SER A 1 204 ? -1.709 -9.778 15.629 1.00 69.31 204 SER A C 1
ATOM 1526 O O . SER A 1 204 ? -1.564 -9.497 14.445 1.00 69.31 204 SER A O 1
ATOM 1528 N N . GLN A 1 205 ? -2.907 -9.706 16.217 1.00 74.62 205 GLN A N 1
ATOM 1529 C CA . GLN A 1 205 ? -4.121 -9.264 15.514 1.00 74.62 205 GLN A CA 1
ATOM 1530 C C . GLN A 1 205 ? -4.075 -7.777 15.147 1.00 74.62 205 GLN A C 1
ATOM 1532 O O . GLN A 1 205 ? -4.536 -7.382 14.075 1.00 74.62 205 GLN A O 1
ATOM 1537 N N . ALA A 1 206 ? -3.510 -6.957 16.033 1.00 73.38 206 ALA A N 1
ATOM 1538 C CA . ALA A 1 206 ? -3.269 -5.545 15.783 1.00 73.38 206 ALA A CA 1
ATOM 1539 C C . ALA A 1 206 ? -2.273 -5.354 14.628 1.00 73.38 206 ALA A C 1
ATOM 1541 O O . ALA A 1 206 ? -2.566 -4.629 13.676 1.00 73.38 206 ALA A O 1
ATOM 1542 N N . SER A 1 207 ? -1.152 -6.087 14.673 1.00 71.69 207 SER A N 1
ATOM 1543 C CA . SER A 1 207 ? -0.139 -6.127 13.610 1.00 71.69 207 SER A CA 1
ATOM 1544 C C . SER A 1 207 ? -0.709 -6.636 12.284 1.00 71.69 207 SER A C 1
ATOM 1546 O O . SER A 1 207 ? -0.374 -6.114 11.227 1.00 71.69 207 SER A O 1
ATOM 1548 N N . ALA A 1 208 ? -1.646 -7.589 12.325 1.00 72.94 208 ALA A N 1
ATOM 1549 C CA . ALA A 1 208 ? -2.352 -8.109 11.154 1.00 72.94 208 ALA A CA 1
ATOM 1550 C C . ALA A 1 208 ? -3.360 -7.121 10.525 1.00 72.94 208 ALA A C 1
ATOM 1552 O O . ALA A 1 208 ? -4.024 -7.469 9.551 1.00 72.94 208 ALA A O 1
ATOM 1553 N N . GLY A 1 209 ? -3.501 -5.902 11.062 1.00 76.50 209 GLY A N 1
ATOM 1554 C CA . GLY A 1 209 ? -4.367 -4.863 10.496 1.00 76.50 209 GLY A CA 1
ATOM 1555 C C . GLY A 1 209 ? -5.850 -4.991 10.865 1.00 76.50 209 GLY A C 1
ATOM 1556 O O . GLY A 1 209 ? -6.690 -4.314 10.273 1.00 76.50 209 GLY A O 1
ATOM 1557 N N . LEU A 1 210 ? -6.203 -5.808 11.866 1.00 80.06 210 LEU A N 1
ATOM 1558 C CA . LEU A 1 210 ? -7.605 -6.095 12.211 1.00 80.06 210 LEU A CA 1
ATOM 1559 C C . LEU A 1 210 ? -8.323 -4.971 12.979 1.00 80.06 210 LEU A C 1
ATOM 1561 O O . LEU A 1 210 ? -9.518 -5.085 13.250 1.00 80.06 210 LEU A O 1
ATOM 1565 N N . ALA A 1 211 ? -7.643 -3.864 13.285 1.00 78.56 211 ALA A N 1
ATOM 1566 C CA . ALA A 1 211 ? -8.212 -2.738 14.028 1.00 78.56 211 ALA A CA 1
ATOM 1567 C C . ALA A 1 211 ? -9.419 -2.095 13.323 1.00 78.56 211 ALA A C 1
ATOM 1569 O O . ALA A 1 211 ? -10.473 -1.912 13.933 1.00 78.56 211 ALA A O 1
ATOM 1570 N N . ALA A 1 212 ? -9.287 -1.780 12.031 1.00 80.25 212 ALA A N 1
ATOM 1571 C CA . ALA A 1 212 ? -10.361 -1.161 11.255 1.00 80.25 212 ALA A CA 1
ATOM 1572 C C . ALA A 1 212 ? -11.556 -2.114 11.028 1.00 80.25 212 ALA A C 1
ATOM 1574 O O . ALA A 1 212 ? -12.689 -1.702 11.299 1.00 80.25 212 ALA A O 1
ATOM 1575 N N . PRO A 1 213 ? -11.352 -3.391 10.634 1.00 81.62 213 PRO A N 1
ATOM 1576 C CA . PRO A 1 213 ? -12.423 -4.388 10.595 1.00 81.62 213 PRO A CA 1
ATOM 1577 C C . PRO A 1 213 ? -13.154 -4.559 11.930 1.00 81.62 213 PRO A C 1
ATOM 1579 O O . PRO A 1 213 ? -14.384 -4.607 11.948 1.00 81.62 213 PRO A O 1
ATOM 1582 N N . ALA A 1 214 ? -12.421 -4.596 13.047 1.00 79.00 214 ALA A N 1
ATOM 1583 C CA . ALA A 1 214 ? -13.007 -4.712 14.378 1.00 79.00 214 ALA A CA 1
ATOM 1584 C C . ALA A 1 214 ? -13.860 -3.487 14.741 1.00 79.00 214 ALA A C 1
ATOM 1586 O O . ALA A 1 214 ? -14.990 -3.637 15.203 1.00 79.00 214 ALA A O 1
ATOM 1587 N N . ALA A 1 215 ? -13.366 -2.273 14.483 1.00 79.56 215 ALA A N 1
ATOM 1588 C CA . ALA A 1 215 ? -14.111 -1.045 14.754 1.00 79.56 215 ALA A CA 1
ATOM 1589 C C . ALA A 1 215 ? -15.393 -0.942 13.905 1.00 79.56 215 ALA A C 1
ATOM 1591 O O . ALA A 1 215 ? -16.462 -0.609 14.420 1.00 79.56 215 ALA A O 1
ATOM 1592 N N . ALA A 1 216 ? -15.324 -1.282 12.616 1.00 82.19 216 ALA A N 1
ATOM 1593 C CA . ALA A 1 216 ? -16.489 -1.271 11.731 1.00 82.19 216 ALA A CA 1
ATOM 1594 C C . ALA A 1 216 ? -17.546 -2.307 12.126 1.00 82.19 216 ALA A C 1
ATOM 1596 O O . ALA A 1 216 ? -18.743 -2.013 12.098 1.00 82.19 216 ALA A O 1
ATOM 1597 N N . ALA A 1 217 ? -17.102 -3.494 12.536 1.00 81.06 217 ALA A N 1
ATOM 1598 C CA . ALA A 1 217 ? -17.953 -4.541 13.079 1.00 81.06 217 ALA A CA 1
ATOM 1599 C C . ALA A 1 217 ? -18.760 -4.067 14.299 1.00 81.06 217 ALA A C 1
ATOM 1601 O O . ALA A 1 217 ? -19.956 -4.346 14.387 1.00 81.06 217 ALA A O 1
ATOM 1602 N N . VAL A 1 218 ? -18.141 -3.307 15.207 1.00 80.19 218 VAL A N 1
ATOM 1603 C CA . VAL A 1 218 ? -18.827 -2.745 16.382 1.00 80.19 218 VAL A CA 1
ATOM 1604 C C . VAL A 1 218 ? -19.823 -1.659 16.006 1.00 80.19 218 VAL A C 1
ATOM 1606 O O . VAL A 1 218 ? -20.969 -1.686 16.450 1.00 80.19 218 VAL A O 1
ATOM 1609 N N . LEU A 1 219 ? -19.392 -0.697 15.190 1.00 82.00 219 LEU A N 1
ATOM 1610 C CA . LEU A 1 219 ? -20.146 0.537 14.958 1.00 82.00 219 LEU A CA 1
ATOM 1611 C C . LEU A 1 219 ? -21.301 0.369 13.962 1.00 82.00 219 LEU A C 1
ATOM 1613 O O . LEU A 1 219 ? -22.287 1.111 14.008 1.00 82.00 219 LEU A O 1
ATOM 1617 N N . MET A 1 220 ? -21.182 -0.592 13.047 1.00 84.00 220 MET A N 1
ATOM 1618 C CA . MET A 1 220 ? -22.126 -0.810 11.945 1.00 84.00 220 MET A CA 1
ATOM 1619 C C . MET A 1 220 ? -22.641 -2.259 11.870 1.00 84.00 220 MET A C 1
ATOM 1621 O O . MET A 1 220 ? -23.390 -2.603 10.951 1.00 84.00 220 MET A O 1
ATOM 1625 N N . GLY A 1 221 ? -22.270 -3.122 12.821 1.00 85.38 221 GLY A N 1
ATOM 1626 C CA . GLY A 1 221 ? -22.721 -4.512 12.878 1.00 85.38 221 GLY A CA 1
ATOM 1627 C C . GLY A 1 221 ? -22.328 -5.321 11.637 1.00 85.38 221 GLY A C 1
ATOM 1628 O O . GLY A 1 221 ? -21.276 -5.112 11.029 1.00 85.38 221 GLY A O 1
ATOM 1629 N N . LYS A 1 222 ? -23.212 -6.237 11.217 1.00 86.44 222 LYS A N 1
ATOM 1630 C CA . LYS A 1 222 ? -22.996 -7.085 10.028 1.00 86.44 222 LYS A CA 1
ATOM 1631 C C . LYS A 1 222 ? -22.827 -6.276 8.738 1.00 86.44 222 LYS A C 1
ATOM 1633 O O . LYS A 1 222 ? -22.014 -6.651 7.900 1.00 86.44 222 LYS A O 1
ATOM 1638 N N . GLY A 1 223 ? -23.553 -5.164 8.591 1.00 85.88 223 GLY A N 1
ATOM 1639 C CA . GLY A 1 223 ? -23.422 -4.278 7.430 1.00 85.88 223 GLY A CA 1
ATOM 1640 C C . GLY A 1 223 ? -22.030 -3.650 7.343 1.00 85.88 223 GLY A C 1
ATOM 1641 O O . GLY A 1 223 ? -21.445 -3.605 6.265 1.00 85.88 223 GLY A O 1
ATOM 1642 N N . GLY A 1 224 ? -21.455 -3.263 8.486 1.00 85.56 224 GLY A N 1
ATOM 1643 C CA . GLY A 1 224 ? -20.086 -2.755 8.550 1.00 85.56 224 GLY A CA 1
ATOM 1644 C C . GLY A 1 224 ? -19.022 -3.791 8.240 1.00 85.56 224 GLY A C 1
ATOM 1645 O O . GLY A 1 224 ? -18.073 -3.492 7.522 1.00 85.56 224 GLY A O 1
ATOM 1646 N N . ALA A 1 225 ? -19.207 -5.019 8.730 1.00 85.88 225 ALA A N 1
ATOM 1647 C CA . ALA A 1 225 ? -18.330 -6.135 8.394 1.00 85.88 225 ALA A CA 1
ATOM 1648 C C . ALA A 1 225 ? -18.319 -6.402 6.877 1.00 85.88 225 ALA A C 1
ATOM 1650 O O . ALA A 1 225 ? -17.249 -6.539 6.293 1.00 85.88 225 ALA A O 1
ATOM 1651 N N . ILE A 1 226 ? -19.487 -6.408 6.220 1.00 88.50 226 ILE A N 1
ATOM 1652 C CA . ILE A 1 226 ? -19.578 -6.565 4.757 1.00 88.50 226 ILE A CA 1
ATOM 1653 C C . ILE A 1 226 ? -18.925 -5.376 4.041 1.00 88.50 226 ILE A C 1
ATOM 1655 O O . ILE A 1 226 ? -18.174 -5.576 3.090 1.00 88.50 226 ILE A O 1
ATOM 1659 N N . ALA A 1 227 ? -19.163 -4.148 4.506 1.00 88.69 227 ALA A N 1
ATOM 1660 C CA . ALA A 1 227 ? -18.587 -2.952 3.900 1.00 88.69 227 ALA A CA 1
ATOM 1661 C C . ALA A 1 227 ? -17.050 -2.951 3.966 1.00 88.69 227 ALA A C 1
ATOM 1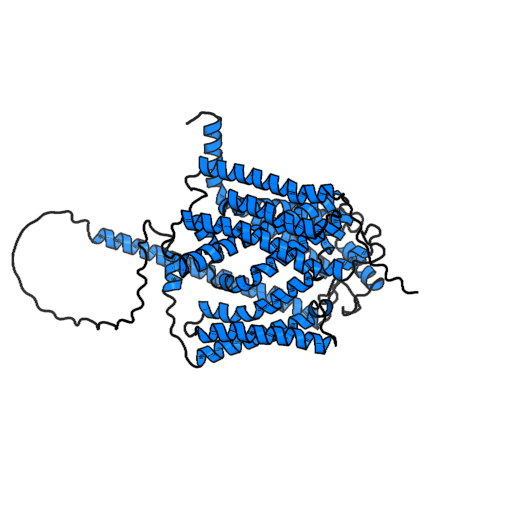663 O O . ALA A 1 227 ? -16.401 -2.676 2.961 1.00 88.69 227 ALA A O 1
ATOM 1664 N N . VAL A 1 228 ? -16.454 -3.323 5.105 1.00 88.31 228 VAL A N 1
ATOM 1665 C CA . VAL A 1 228 ? -14.991 -3.448 5.220 1.00 88.31 228 VAL A CA 1
ATOM 1666 C C . VAL A 1 228 ? -14.454 -4.609 4.393 1.00 88.31 228 VAL A C 1
ATOM 1668 O O . VAL A 1 228 ? -13.414 -4.456 3.759 1.00 88.31 228 VAL A O 1
ATOM 1671 N N . LEU A 1 229 ? -15.160 -5.741 4.344 1.00 89.12 229 LEU A N 1
ATOM 1672 C CA . LEU A 1 229 ? -14.781 -6.867 3.489 1.00 89.12 229 LEU A CA 1
ATOM 1673 C C . LEU A 1 229 ? -14.709 -6.444 2.013 1.00 89.12 229 LEU A C 1
ATOM 1675 O O . LEU A 1 229 ? -13.754 -6.793 1.322 1.00 89.12 229 LEU A O 1
ATOM 1679 N N . LEU A 1 230 ? -15.674 -5.641 1.553 1.00 88.31 230 LEU A N 1
ATOM 1680 C CA . LEU A 1 230 ? -15.662 -5.054 0.214 1.00 88.31 230 LEU A CA 1
ATOM 1681 C C . LEU A 1 230 ? -14.513 -4.057 0.042 1.00 88.31 230 LEU A C 1
ATOM 1683 O O . LEU A 1 230 ? -13.787 -4.164 -0.936 1.00 88.31 230 LEU A O 1
ATOM 1687 N N . VAL A 1 231 ? -14.299 -3.129 0.980 1.00 89.19 231 VAL A N 1
ATOM 1688 C CA . VAL A 1 231 ? -13.190 -2.155 0.902 1.00 89.19 231 VAL A CA 1
ATOM 1689 C C . VAL A 1 231 ? -11.839 -2.849 0.802 1.00 89.19 231 VAL A C 1
ATOM 1691 O O . VAL A 1 231 ? -11.025 -2.476 -0.037 1.00 89.19 231 VAL A O 1
ATOM 1694 N N . VAL A 1 232 ? -11.605 -3.868 1.629 1.00 87.44 232 VAL A N 1
ATOM 1695 C CA . VAL A 1 232 ? -10.360 -4.636 1.602 1.00 87.44 232 VAL A CA 1
ATOM 1696 C C . VAL A 1 232 ? -10.211 -5.378 0.283 1.00 87.44 232 VAL A C 1
ATOM 1698 O O . VAL A 1 232 ? -9.140 -5.321 -0.313 1.00 87.44 232 VAL A O 1
ATOM 1701 N N . PHE A 1 233 ? -11.278 -6.008 -0.214 1.00 87.62 233 PHE A N 1
ATOM 1702 C CA . PHE A 1 233 ? -11.250 -6.639 -1.529 1.00 87.62 233 PHE A CA 1
ATOM 1703 C C . PHE A 1 233 ? -10.895 -5.631 -2.634 1.00 87.62 233 PHE A C 1
ATOM 1705 O O . PHE A 1 233 ? -9.993 -5.905 -3.420 1.00 87.62 233 PHE A O 1
ATOM 1712 N N . MET A 1 234 ? -11.528 -4.452 -2.663 1.00 87.38 234 MET A N 1
ATOM 1713 C CA . MET A 1 234 ? -11.255 -3.408 -3.663 1.00 87.38 234 MET A CA 1
ATOM 1714 C C . MET A 1 234 ? -9.818 -2.880 -3.575 1.00 87.38 234 MET A C 1
ATOM 1716 O O . MET A 1 234 ? -9.150 -2.732 -4.597 1.00 87.38 234 MET A O 1
ATOM 1720 N N . ALA A 1 235 ? -9.321 -2.640 -2.359 1.00 85.88 235 ALA A N 1
ATOM 1721 C CA . ALA A 1 235 ? -7.966 -2.148 -2.133 1.00 85.88 235 ALA A CA 1
ATOM 1722 C C . ALA A 1 235 ? -6.902 -3.168 -2.571 1.00 85.88 235 ALA A C 1
ATOM 1724 O O . ALA A 1 235 ? -5.965 -2.810 -3.282 1.00 85.88 235 ALA A O 1
ATOM 1725 N N . VAL A 1 236 ? -7.064 -4.442 -2.193 1.00 86.75 236 VAL A N 1
ATOM 1726 C CA . VAL A 1 236 ? -6.128 -5.515 -2.566 1.00 86.75 236 VAL A CA 1
ATOM 1727 C C . VAL A 1 236 ? -6.172 -5.774 -4.066 1.00 86.75 236 VAL A C 1
ATOM 1729 O O . VAL A 1 236 ? -5.125 -5.887 -4.693 1.00 86.75 236 VAL A O 1
ATOM 1732 N N . THR A 1 237 ? -7.372 -5.813 -4.649 1.00 85.88 237 THR A N 1
ATOM 1733 C CA . THR A 1 237 ? -7.572 -6.029 -6.087 1.00 85.88 237 THR A CA 1
ATOM 1734 C C . THR A 1 237 ? -6.870 -4.950 -6.906 1.00 85.88 237 THR A C 1
ATOM 1736 O O . THR A 1 237 ? -6.168 -5.300 -7.848 1.00 85.88 237 THR A O 1
ATOM 1739 N N . SER A 1 238 ? -7.012 -3.678 -6.516 1.00 83.81 238 SER A N 1
ATOM 1740 C CA . SER A 1 238 ? -6.408 -2.526 -7.200 1.00 83.81 238 SER A CA 1
ATOM 1741 C C . SER A 1 238 ? -4.882 -2.452 -7.051 1.00 83.81 238 SER A C 1
ATOM 1743 O O . SER A 1 238 ? -4.161 -2.182 -8.009 1.00 83.81 238 SER A O 1
ATOM 1745 N N . ALA A 1 239 ? -4.351 -2.739 -5.858 1.00 83.56 239 ALA A N 1
ATOM 1746 C CA . ALA A 1 239 ? -2.902 -2.784 -5.662 1.00 83.56 239 ALA A CA 1
ATOM 1747 C C . ALA A 1 239 ? -2.262 -3.938 -6.458 1.00 83.56 239 ALA A C 1
ATOM 1749 O O . ALA A 1 239 ? -1.246 -3.758 -7.132 1.00 83.56 239 ALA A O 1
ATOM 1750 N N . ALA A 1 240 ? -2.883 -5.118 -6.423 1.00 84.56 240 ALA A N 1
ATOM 1751 C CA . ALA A 1 240 ? -2.359 -6.310 -7.075 1.00 84.56 240 ALA A CA 1
ATOM 1752 C C . ALA A 1 240 ? -2.421 -6.244 -8.611 1.00 84.56 240 ALA A C 1
ATOM 1754 O O . ALA A 1 240 ? -1.501 -6.756 -9.249 1.00 84.56 240 ALA A O 1
ATOM 1755 N N . SER A 1 241 ? -3.428 -5.607 -9.233 1.00 83.62 241 SER A N 1
ATOM 1756 C CA . SER A 1 241 ? -3.405 -5.359 -10.690 1.00 83.62 241 SER A CA 1
ATOM 1757 C C . SER A 1 241 ? -2.214 -4.521 -11.094 1.00 83.62 241 SER A C 1
ATOM 1759 O O . SER A 1 241 ? -1.485 -4.895 -12.015 1.00 83.62 241 SER A O 1
ATOM 1761 N N . ALA A 1 242 ? -2.045 -3.371 -10.438 1.00 80.44 242 ALA A N 1
ATOM 1762 C CA . ALA A 1 242 ? -1.006 -2.414 -10.776 1.00 80.44 242 ALA A CA 1
ATOM 1763 C C . ALA A 1 242 ? 0.379 -3.068 -10.667 1.00 80.44 242 ALA A C 1
ATOM 1765 O O . ALA A 1 242 ? 1.228 -2.906 -11.547 1.00 80.44 242 ALA A O 1
ATOM 1766 N N . GLU A 1 243 ? 0.581 -3.896 -9.642 1.00 80.62 243 GLU A N 1
ATOM 1767 C CA . GLU A 1 243 ? 1.820 -4.643 -9.454 1.00 80.62 243 GLU A CA 1
ATOM 1768 C C . GLU A 1 243 ? 1.980 -5.793 -10.469 1.00 80.62 243 GLU A C 1
ATOM 1770 O O . GLU A 1 243 ? 3.052 -5.907 -11.067 1.00 80.62 243 GLU A O 1
ATOM 1775 N N . LEU A 1 244 ? 0.939 -6.581 -10.778 1.00 83.06 244 LEU A N 1
ATOM 1776 C CA . LEU A 1 244 ? 0.992 -7.626 -11.820 1.00 83.06 244 LEU A CA 1
ATOM 1777 C C . LEU A 1 244 ? 1.363 -7.056 -13.198 1.00 83.06 244 LEU A C 1
ATOM 1779 O O . LEU A 1 244 ? 2.215 -7.607 -13.904 1.00 83.06 244 LEU A O 1
ATOM 1783 N N . ILE A 1 245 ? 0.770 -5.922 -13.574 1.00 82.12 245 ILE A N 1
ATOM 1784 C CA . ILE A 1 245 ? 1.106 -5.194 -14.804 1.00 82.12 245 ILE A CA 1
ATOM 1785 C C . ILE A 1 245 ? 2.535 -4.626 -14.725 1.00 82.12 245 ILE A C 1
ATOM 1787 O O . ILE A 1 245 ? 3.310 -4.690 -15.687 1.00 82.12 245 ILE A O 1
ATOM 1791 N N . GLY A 1 246 ? 2.925 -4.093 -13.567 1.00 77.50 246 GLY A N 1
ATOM 1792 C CA . GLY A 1 246 ? 4.241 -3.499 -13.341 1.00 77.50 246 GLY A CA 1
ATOM 1793 C C . GLY A 1 246 ? 5.404 -4.496 -13.413 1.00 77.50 246 GLY A C 1
ATOM 1794 O O . GLY A 1 246 ? 6.481 -4.132 -13.903 1.00 77.50 246 GLY A O 1
ATOM 1795 N N . VAL A 1 247 ? 5.214 -5.738 -12.951 1.00 80.75 247 VAL A N 1
ATOM 1796 C CA . VAL A 1 247 ? 6.233 -6.805 -13.028 1.00 80.75 247 VAL A CA 1
ATOM 1797 C C . VAL A 1 247 ? 6.237 -7.457 -14.406 1.00 80.75 247 VAL A C 1
ATOM 1799 O O . VAL A 1 247 ? 7.307 -7.686 -14.965 1.00 80.75 247 VAL A O 1
ATOM 1802 N N . SER A 1 248 ? 5.068 -7.707 -14.996 1.00 84.00 248 SER A N 1
ATOM 1803 C CA . SER A 1 248 ? 4.982 -8.311 -16.333 1.00 84.00 248 SER A CA 1
ATOM 1804 C C . SER A 1 248 ? 5.564 -7.422 -17.432 1.00 84.00 248 SER A C 1
ATOM 1806 O O . SER A 1 248 ? 6.250 -7.925 -18.326 1.00 84.00 248 SER A O 1
ATOM 1808 N N . SER A 1 249 ? 5.390 -6.100 -17.335 1.00 77.50 249 SER A N 1
ATOM 1809 C CA . SER A 1 249 ? 6.047 -5.139 -18.230 1.00 77.50 249 SER A CA 1
ATOM 1810 C C . SER A 1 249 ? 7.565 -5.105 -18.033 1.00 77.50 249 SER A C 1
ATOM 1812 O O . SER A 1 249 ? 8.294 -5.128 -19.024 1.00 77.50 249 SER A O 1
ATOM 1814 N N . LEU A 1 250 ? 8.054 -5.145 -16.786 1.00 77.38 250 LEU A N 1
ATOM 1815 C CA . LEU A 1 250 ? 9.491 -5.254 -16.507 1.00 77.38 250 LEU A CA 1
ATOM 1816 C C . LEU A 1 250 ? 10.062 -6.535 -17.119 1.00 77.38 250 LEU A C 1
ATOM 1818 O O . LEU A 1 250 ? 11.054 -6.489 -17.839 1.00 77.38 250 LEU A O 1
ATOM 1822 N N . PHE A 1 251 ? 9.411 -7.677 -16.905 1.00 84.00 251 PHE A N 1
ATOM 1823 C CA . PHE A 1 251 ? 9.865 -8.932 -17.489 1.00 84.00 251 PHE A CA 1
ATOM 1824 C C . PHE A 1 251 ? 9.864 -8.879 -19.022 1.00 84.00 251 PHE A C 1
ATOM 1826 O O . PHE A 1 251 ? 10.842 -9.262 -19.659 1.00 84.00 251 PHE A O 1
ATOM 1833 N N . SER A 1 252 ? 8.799 -8.364 -19.634 1.00 80.50 252 SER A N 1
ATOM 1834 C CA . SER A 1 252 ? 8.637 -8.414 -21.090 1.00 80.50 252 SER A CA 1
ATOM 1835 C C . SER A 1 252 ? 9.543 -7.424 -21.835 1.00 80.50 252 SER A C 1
ATOM 1837 O O . SER A 1 252 ? 10.097 -7.765 -22.881 1.00 80.50 252 SER A O 1
ATOM 1839 N N . TYR A 1 253 ? 9.736 -6.210 -21.316 1.00 73.12 253 TYR A N 1
ATOM 1840 C CA . TYR A 1 253 ? 10.567 -5.188 -21.964 1.00 73.12 253 TYR A CA 1
ATOM 1841 C C . TYR A 1 253 ? 12.026 -5.233 -21.491 1.00 73.12 253 TYR A C 1
ATOM 1843 O O . TYR A 1 253 ? 12.942 -5.222 -22.319 1.00 73.12 253 TYR A O 1
ATOM 1851 N N . ASP A 1 254 ? 12.256 -5.336 -20.183 1.00 74.38 254 ASP A N 1
ATOM 1852 C CA . ASP A 1 254 ? 13.601 -5.200 -19.616 1.00 74.38 254 ASP A CA 1
ATOM 1853 C C . ASP A 1 254 ? 14.371 -6.526 -19.628 1.00 74.38 254 ASP A C 1
ATOM 1855 O O . ASP A 1 254 ? 15.589 -6.507 -19.774 1.00 74.38 254 ASP A O 1
ATOM 1859 N N . LEU A 1 255 ? 13.697 -7.680 -19.530 1.00 80.69 255 LEU A N 1
ATOM 1860 C CA . LEU A 1 255 ? 14.356 -8.988 -19.647 1.00 80.69 255 LEU A CA 1
ATOM 1861 C C . LEU A 1 255 ? 14.178 -9.592 -21.040 1.00 80.69 255 LEU A C 1
ATOM 1863 O O . LEU A 1 255 ? 15.155 -9.800 -21.762 1.00 80.69 255 LEU A O 1
ATOM 1867 N N . TYR A 1 256 ? 12.935 -9.868 -21.433 1.00 81.88 256 TYR A N 1
ATOM 1868 C CA . TYR A 1 256 ? 12.639 -10.635 -22.637 1.00 81.88 256 TYR A CA 1
ATOM 1869 C C . TYR A 1 256 ? 13.067 -9.892 -23.902 1.00 81.88 256 TYR A C 1
ATOM 1871 O O . TYR A 1 256 ? 13.860 -10.418 -24.679 1.00 81.88 256 TYR A O 1
ATOM 1879 N N . ARG A 1 257 ? 12.617 -8.648 -24.099 1.00 77.56 257 ARG A N 1
ATOM 1880 C CA . ARG A 1 257 ? 13.020 -7.866 -25.273 1.00 77.56 257 ARG A CA 1
ATOM 1881 C C . ARG A 1 257 ? 14.500 -7.494 -25.225 1.00 77.56 257 ARG A C 1
ATOM 1883 O O . ARG A 1 257 ? 15.171 -7.625 -26.233 1.00 77.56 257 ARG A O 1
ATOM 1890 N N . THR A 1 258 ? 15.030 -7.058 -24.086 1.00 76.56 258 THR A N 1
ATOM 1891 C CA . THR A 1 258 ? 16.414 -6.551 -24.037 1.00 76.56 258 THR A CA 1
ATOM 1892 C C . THR A 1 258 ? 17.467 -7.654 -24.184 1.00 76.56 258 THR A C 1
ATOM 1894 O O . THR A 1 258 ? 18.439 -7.460 -24.910 1.00 76.56 258 THR A O 1
ATOM 1897 N N . TYR A 1 259 ? 17.284 -8.810 -23.535 1.00 84.12 259 TYR A N 1
ATOM 1898 C CA . TYR A 1 259 ? 18.316 -9.855 -23.480 1.00 84.12 259 TYR A CA 1
ATOM 1899 C C . TYR A 1 259 ? 17.988 -11.107 -24.295 1.00 84.12 259 TYR A C 1
ATOM 1901 O O . TYR A 1 259 ? 18.904 -11.731 -24.823 1.00 84.12 259 TYR A O 1
ATOM 1909 N N . TYR A 1 260 ? 16.713 -11.499 -24.400 1.00 84.88 260 TYR A N 1
ATOM 1910 C CA . TYR A 1 260 ? 16.339 -12.767 -25.038 1.00 84.88 260 TYR A CA 1
ATOM 1911 C C . TYR A 1 260 ? 15.987 -12.608 -26.523 1.00 84.88 260 TYR A C 1
ATOM 1913 O O . TYR A 1 260 ? 16.518 -13.324 -27.370 1.00 84.88 260 TYR A O 1
ATOM 1921 N N . ARG A 1 261 ? 15.108 -11.656 -26.863 1.00 84.00 261 ARG A N 1
ATOM 1922 C CA . ARG A 1 261 ? 14.653 -11.412 -28.240 1.00 84.00 261 ARG A CA 1
ATOM 1923 C C . ARG A 1 261 ? 14.529 -9.907 -28.556 1.00 84.00 261 ARG A C 1
ATOM 1925 O O . ARG A 1 261 ? 13.422 -9.366 -28.542 1.00 84.00 261 ARG A O 1
ATOM 1932 N N . PRO A 1 262 ? 15.638 -9.243 -28.945 1.00 81.69 262 PRO A N 1
ATOM 1933 C CA . PRO A 1 262 ? 15.683 -7.804 -29.267 1.00 81.69 262 PRO A CA 1
ATOM 1934 C C . PRO A 1 262 ? 14.704 -7.329 -30.342 1.00 81.69 262 PRO A C 1
ATOM 1936 O O . PRO A 1 262 ? 14.227 -6.196 -30.293 1.00 81.69 262 PRO A O 1
ATOM 1939 N N . GLN A 1 263 ? 14.361 -8.204 -31.291 1.00 78.38 263 GLN A N 1
ATOM 1940 C CA . GLN A 1 263 ? 13.439 -7.908 -32.394 1.00 78.38 263 GLN A CA 1
ATOM 1941 C C . GLN A 1 263 ? 11.998 -8.401 -32.147 1.00 78.38 263 GLN A C 1
ATOM 1943 O O . GLN A 1 263 ? 11.246 -8.599 -33.100 1.00 78.38 263 GLN A O 1
ATOM 1948 N N . ALA A 1 264 ? 11.602 -8.642 -30.891 1.00 74.88 264 ALA A N 1
ATOM 1949 C CA . ALA A 1 264 ? 10.243 -9.079 -30.567 1.00 74.88 264 ALA A CA 1
ATOM 1950 C C . ALA A 1 264 ? 9.186 -8.051 -31.022 1.00 74.88 264 ALA A C 1
ATOM 1952 O O . ALA A 1 264 ? 9.306 -6.849 -30.774 1.00 74.88 264 ALA A O 1
ATOM 1953 N N . SER A 1 265 ? 8.127 -8.539 -31.675 1.00 79.44 265 SER A N 1
ATOM 1954 C CA . SER A 1 265 ? 6.991 -7.715 -32.115 1.00 79.44 265 SER A CA 1
ATOM 1955 C C . SER A 1 265 ? 6.095 -7.324 -30.932 1.00 79.44 265 SER A C 1
ATOM 1957 O O . SER A 1 265 ? 5.993 -8.070 -29.960 1.00 79.44 265 SER A O 1
ATOM 1959 N N . GLY A 1 266 ? 5.359 -6.210 -31.022 1.00 73.56 266 GLY A N 1
ATOM 1960 C CA . GLY A 1 266 ? 4.415 -5.787 -29.975 1.00 73.56 266 GLY A CA 1
ATOM 1961 C C . GLY A 1 266 ? 3.406 -6.877 -29.585 1.00 73.56 266 GLY A C 1
ATOM 1962 O O . GLY A 1 266 ? 3.188 -7.122 -28.402 1.00 73.56 266 GLY A O 1
ATOM 1963 N N . LYS A 1 267 ? 2.878 -7.629 -30.562 1.00 75.12 267 LYS A N 1
ATOM 1964 C CA . LYS A 1 267 ? 1.957 -8.759 -30.310 1.00 75.12 267 LYS A CA 1
ATOM 1965 C C . LYS A 1 267 ? 2.609 -9.900 -29.523 1.00 75.12 267 LYS A C 1
ATOM 1967 O O . LYS A 1 267 ? 1.942 -10.594 -28.761 1.00 75.12 267 LYS A O 1
ATOM 1972 N N . GLU A 1 268 ? 3.904 -10.114 -29.732 1.00 80.38 268 GLU A N 1
ATOM 1973 C CA . GLU A 1 268 ? 4.677 -11.120 -29.010 1.00 80.38 268 GLU A CA 1
ATOM 1974 C C . GLU A 1 268 ? 4.939 -10.673 -27.570 1.00 80.38 268 GLU A C 1
ATOM 1976 O O . GLU A 1 268 ? 4.718 -11.451 -26.647 1.00 80.38 268 GLU A O 1
ATOM 1981 N N . ILE A 1 269 ? 5.307 -9.404 -27.373 1.00 78.62 269 ILE A N 1
ATOM 1982 C CA . ILE A 1 269 ? 5.533 -8.806 -26.050 1.00 78.62 269 ILE A CA 1
ATOM 1983 C C . ILE A 1 269 ? 4.268 -8.892 -25.188 1.00 78.62 269 ILE A C 1
ATOM 1985 O O . ILE A 1 269 ? 4.344 -9.322 -24.040 1.00 78.62 269 ILE A O 1
ATOM 1989 N N . VAL A 1 270 ? 3.097 -8.563 -25.744 1.00 78.44 270 VAL A N 1
ATOM 1990 C CA . VAL A 1 270 ? 1.815 -8.673 -25.021 1.00 78.44 270 VAL A CA 1
ATOM 1991 C C . VAL A 1 270 ? 1.525 -10.123 -24.623 1.00 78.44 270 VAL A C 1
ATOM 1993 O O . VAL A 1 270 ? 1.131 -10.389 -23.490 1.00 78.44 270 VAL A O 1
ATOM 1996 N N . ARG A 1 271 ? 1.781 -11.090 -25.516 1.00 84.44 271 ARG A N 1
ATOM 1997 C CA . ARG A 1 271 ? 1.587 -12.516 -25.209 1.00 84.44 271 ARG A CA 1
ATOM 1998 C C . ARG A 1 271 ? 2.501 -12.984 -24.078 1.00 84.44 271 ARG A C 1
ATOM 2000 O O . ARG A 1 271 ? 2.035 -13.670 -23.173 1.00 84.44 271 ARG A O 1
ATOM 2007 N N . VAL A 1 272 ? 3.784 -12.627 -24.132 1.00 87.50 272 VAL A N 1
ATOM 2008 C CA . VAL A 1 272 ? 4.761 -12.970 -23.087 1.00 87.50 272 VAL A CA 1
ATOM 2009 C C . VAL A 1 272 ? 4.367 -12.330 -21.758 1.00 87.50 272 VAL A C 1
ATOM 2011 O O . VAL A 1 272 ? 4.397 -13.007 -20.733 1.00 87.50 272 VAL A O 1
ATOM 2014 N N . SER A 1 273 ? 3.910 -11.078 -21.790 1.00 85.75 273 SER A N 1
ATOM 2015 C CA . SER A 1 273 ? 3.394 -10.371 -20.619 1.00 85.75 273 SER A CA 1
ATOM 2016 C C . SER A 1 273 ? 2.221 -11.118 -19.980 1.00 85.75 273 SER A C 1
ATOM 2018 O O . SER A 1 273 ? 2.281 -11.442 -18.798 1.00 85.75 273 SER A O 1
ATOM 2020 N N . HIS A 1 274 ? 1.201 -11.506 -20.756 1.00 87.50 274 HIS A N 1
ATOM 2021 C CA . HIS A 1 274 ? 0.045 -12.250 -20.235 1.00 87.50 274 HIS A CA 1
ATOM 2022 C C . HIS A 1 274 ? 0.421 -13.612 -19.640 1.00 87.50 274 HIS A C 1
ATOM 2024 O O . HIS A 1 274 ? -0.080 -13.976 -18.577 1.00 87.50 274 HIS A O 1
ATOM 2030 N N . ILE A 1 275 ? 1.332 -14.352 -20.281 1.00 90.38 275 ILE A N 1
ATOM 2031 C CA . ILE A 1 275 ? 1.838 -15.622 -19.735 1.00 90.38 275 ILE A CA 1
ATOM 2032 C C . ILE A 1 275 ? 2.541 -15.372 -18.398 1.00 90.38 275 ILE A C 1
ATOM 2034 O O . ILE A 1 275 ? 2.306 -16.094 -17.427 1.00 90.38 275 ILE A O 1
ATOM 2038 N N . PHE A 1 276 ? 3.375 -14.333 -18.332 1.00 90.31 276 PHE A N 1
ATOM 2039 C CA . PHE A 1 276 ? 4.089 -13.985 -17.114 1.00 90.31 276 PHE A CA 1
ATOM 2040 C C . PHE A 1 276 ? 3.139 -13.548 -15.991 1.00 90.31 276 PHE A C 1
ATOM 2042 O O . PHE A 1 276 ? 3.357 -13.940 -14.852 1.00 90.31 276 PHE A O 1
ATOM 2049 N N . ILE A 1 277 ? 2.051 -12.827 -16.294 1.00 89.44 277 ILE A N 1
ATOM 2050 C CA . ILE A 1 277 ? 1.007 -12.470 -15.315 1.00 89.44 277 ILE A CA 1
ATOM 2051 C C . ILE A 1 277 ? 0.412 -13.728 -14.672 1.00 89.44 277 ILE A C 1
ATOM 2053 O O . ILE A 1 277 ? 0.317 -13.786 -13.450 1.00 89.44 277 ILE A O 1
ATOM 2057 N N . CYS A 1 278 ? 0.065 -14.757 -15.456 1.00 91.81 278 CYS A N 1
ATOM 2058 C CA . CYS A 1 278 ? -0.452 -16.016 -14.904 1.00 91.81 278 CYS A CA 1
ATOM 2059 C C . CYS A 1 278 ? 0.558 -16.705 -13.977 1.00 91.81 278 CYS A C 1
ATOM 2061 O O . CYS A 1 278 ? 0.200 -17.143 -12.885 1.00 91.81 278 CYS A O 1
ATOM 2063 N N . VAL A 1 279 ? 1.818 -16.805 -14.411 1.00 92.19 279 VAL A N 1
ATOM 2064 C CA . VAL A 1 279 ? 2.886 -17.442 -13.623 1.00 92.19 279 VAL A CA 1
ATOM 2065 C C . VAL A 1 279 ? 3.130 -16.667 -12.330 1.00 92.19 279 VAL A C 1
ATOM 2067 O O . VAL A 1 279 ? 3.212 -17.265 -11.258 1.00 92.19 279 VAL A O 1
ATOM 2070 N N . TRP A 1 280 ? 3.201 -15.340 -12.422 1.00 89.50 280 TRP A N 1
ATOM 2071 C CA . TRP A 1 280 ? 3.443 -14.466 -11.284 1.00 89.50 280 TRP A CA 1
ATOM 2072 C C . TRP A 1 280 ? 2.283 -14.484 -10.287 1.00 89.50 280 TRP A C 1
ATOM 2074 O O . TRP A 1 280 ? 2.535 -14.545 -9.090 1.00 89.50 280 TRP A O 1
ATOM 2084 N N . ALA A 1 281 ? 1.032 -14.531 -10.759 1.00 89.88 281 ALA A N 1
ATOM 2085 C CA . ALA A 1 281 ? -0.157 -14.641 -9.912 1.00 89.88 281 ALA A CA 1
ATOM 2086 C C . ALA A 1 281 ? -0.196 -15.938 -9.086 1.00 89.88 281 ALA A C 1
ATOM 2088 O O . ALA A 1 281 ? -0.558 -15.930 -7.912 1.00 89.88 281 ALA A O 1
ATOM 2089 N N . ILE A 1 282 ? 0.220 -17.061 -9.674 1.00 91.88 282 ILE A N 1
ATOM 2090 C CA . ILE A 1 282 ? 0.344 -18.325 -8.934 1.00 91.88 282 ILE A CA 1
ATOM 2091 C C . ILE A 1 282 ? 1.509 -18.242 -7.944 1.00 91.88 282 ILE A C 1
ATOM 2093 O O . ILE A 1 282 ? 1.387 -18.675 -6.799 1.00 91.88 282 ILE A O 1
ATOM 2097 N N . TRP A 1 283 ? 2.639 -17.679 -8.375 1.00 91.00 283 TRP A N 1
ATOM 2098 C CA . TRP A 1 283 ? 3.824 -17.546 -7.537 1.00 91.00 283 TRP A CA 1
ATOM 2099 C C . TRP A 1 283 ? 3.569 -16.669 -6.302 1.00 91.00 283 TRP A C 1
ATOM 2101 O O . TRP A 1 283 ? 3.943 -17.078 -5.204 1.00 91.00 283 TRP A O 1
ATOM 2111 N N . MET A 1 284 ? 2.889 -15.526 -6.452 1.00 87.00 284 MET A N 1
ATOM 2112 C CA . MET A 1 284 ? 2.555 -14.628 -5.336 1.00 87.00 284 MET A CA 1
ATOM 2113 C C . MET A 1 284 ? 1.611 -15.290 -4.326 1.00 87.00 284 MET A C 1
ATOM 2115 O O . MET A 1 284 ? 1.930 -15.282 -3.139 1.00 87.00 284 MET A O 1
ATOM 2119 N N . GLY A 1 285 ? 0.567 -15.993 -4.786 1.00 89.88 285 GLY A N 1
ATOM 2120 C CA . GLY A 1 285 ? -0.322 -16.742 -3.893 1.00 89.88 285 GLY A CA 1
ATOM 2121 C C . GLY A 1 285 ? 0.425 -17.827 -3.111 1.00 89.88 285 GLY A C 1
ATOM 2122 O O . GLY A 1 285 ? 0.291 -17.936 -1.890 1.00 89.88 285 GLY A O 1
ATOM 2123 N N . CYS A 1 286 ? 1.298 -18.588 -3.784 1.00 91.62 286 CYS A N 1
ATOM 2124 C CA . CYS A 1 286 ? 2.159 -19.575 -3.127 1.00 91.62 286 CYS A CA 1
ATOM 2125 C C . CYS A 1 286 ? 3.104 -18.922 -2.105 1.00 91.62 286 CYS A C 1
ATOM 2127 O O . CYS A 1 286 ? 3.263 -19.435 -0.995 1.00 91.62 286 CYS A O 1
ATOM 2129 N N . TRP A 1 287 ? 3.721 -17.794 -2.459 1.00 90.31 287 TRP A N 1
ATOM 2130 C CA . TRP A 1 287 ? 4.638 -17.063 -1.588 1.00 90.31 287 TRP A CA 1
ATOM 2131 C C . TRP A 1 287 ? 3.931 -16.520 -0.341 1.00 90.31 287 TRP A C 1
ATOM 2133 O O . TRP A 1 287 ? 4.410 -16.727 0.775 1.00 90.31 287 TRP A O 1
ATOM 2143 N N . ALA A 1 288 ? 2.745 -15.929 -0.496 1.00 88.75 288 ALA A N 1
ATOM 2144 C CA . ALA A 1 288 ? 1.925 -15.457 0.614 1.00 88.75 288 ALA A CA 1
ATOM 2145 C C . ALA A 1 288 ? 1.504 -16.599 1.555 1.00 88.75 288 ALA A C 1
ATOM 2147 O O . ALA A 1 288 ? 1.553 -16.441 2.777 1.00 88.75 288 ALA A O 1
ATOM 2148 N N . VAL A 1 289 ? 1.158 -17.778 1.018 1.00 90.38 289 VAL A N 1
ATOM 2149 C CA . VAL A 1 289 ? 0.863 -18.974 1.828 1.00 90.38 289 VAL A CA 1
ATOM 2150 C C . VAL A 1 289 ? 2.093 -19.437 2.613 1.00 90.38 289 VAL A C 1
ATOM 2152 O O . VAL A 1 289 ? 1.974 -19.735 3.803 1.00 90.38 289 VAL A O 1
ATOM 2155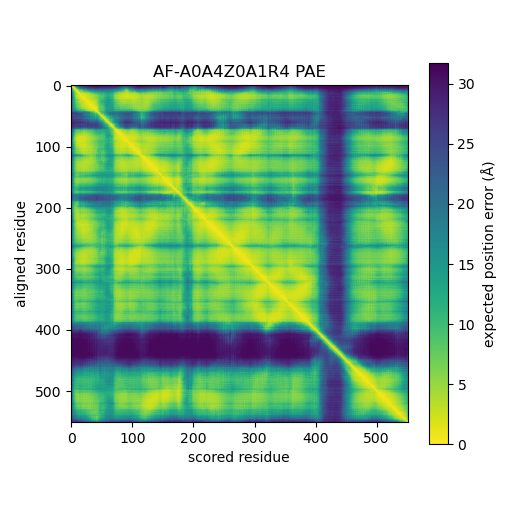 N N . ILE A 1 290 ? 3.275 -19.478 1.987 1.00 91.31 290 ILE A N 1
ATOM 2156 C CA . ILE A 1 290 ? 4.529 -19.866 2.656 1.00 91.31 290 ILE A CA 1
ATOM 2157 C C . ILE A 1 290 ? 4.829 -18.917 3.821 1.00 91.31 290 ILE A C 1
ATOM 2159 O O . ILE A 1 290 ? 5.090 -19.376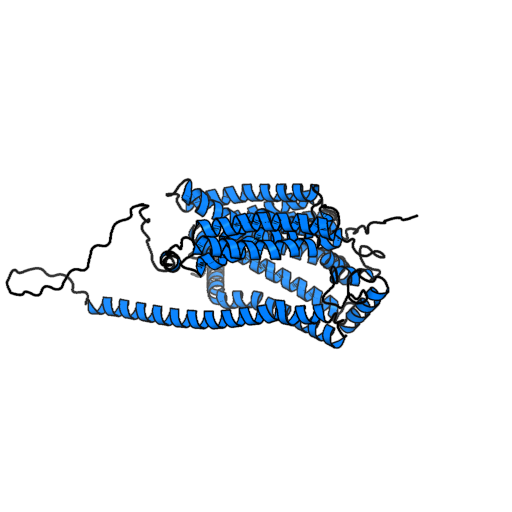 4.935 1.00 91.31 290 ILE A O 1
ATOM 2163 N N . LEU A 1 291 ? 4.740 -17.606 3.589 1.00 88.12 291 LEU A N 1
ATOM 2164 C CA . LEU A 1 291 ? 4.969 -16.590 4.617 1.00 88.12 291 LEU A CA 1
ATOM 2165 C C . LEU A 1 291 ? 3.947 -16.697 5.757 1.00 88.12 291 LEU A C 1
ATOM 2167 O O . LEU A 1 291 ? 4.319 -16.658 6.932 1.00 88.12 291 LEU A O 1
ATOM 2171 N N . ASN A 1 292 ? 2.675 -16.932 5.432 1.00 86.19 292 ASN A N 1
ATOM 2172 C CA . ASN A 1 292 ? 1.643 -17.140 6.441 1.00 86.19 292 ASN A CA 1
ATOM 2173 C C . ASN A 1 292 ? 1.910 -18.396 7.293 1.00 86.19 292 ASN A C 1
ATOM 2175 O O . ASN A 1 292 ? 1.831 -18.338 8.523 1.00 86.19 292 ASN A O 1
ATOM 2179 N N . LYS A 1 293 ? 2.314 -19.514 6.672 1.00 88.12 293 LYS A N 1
ATOM 2180 C CA . LYS A 1 293 ? 2.713 -20.740 7.388 1.00 88.12 293 LYS A CA 1
ATOM 2181 C C . LYS A 1 293 ? 3.968 -20.548 8.240 1.00 88.12 293 LYS A C 1
ATOM 2183 O O . LYS A 1 293 ? 4.073 -21.167 9.298 1.00 88.12 293 LYS A O 1
ATOM 2188 N N . ALA A 1 294 ? 4.872 -19.660 7.832 1.00 87.00 294 ALA A N 1
ATOM 2189 C CA . ALA A 1 294 ? 6.032 -19.248 8.620 1.00 87.00 294 ALA A CA 1
ATOM 2190 C C . ALA A 1 294 ? 5.676 -18.338 9.816 1.00 87.00 294 ALA A C 1
ATOM 2192 O O . ALA A 1 294 ? 6.575 -17.919 10.543 1.00 87.00 294 ALA A O 1
ATOM 2193 N N . LYS A 1 295 ? 4.381 -18.059 10.054 1.00 83.75 295 LYS A N 1
ATOM 2194 C CA . LYS A 1 295 ? 3.873 -17.150 11.097 1.00 83.75 295 LYS A CA 1
ATOM 2195 C C . LYS A 1 295 ? 4.412 -15.724 10.958 1.00 83.75 295 LYS A C 1
ATOM 2197 O O . LYS A 1 295 ? 4.606 -15.031 11.954 1.00 83.75 295 LYS A O 1
ATOM 2202 N N . ILE A 1 296 ? 4.654 -15.302 9.721 1.00 83.19 296 ILE A N 1
ATOM 2203 C CA . ILE A 1 296 ? 5.010 -13.926 9.394 1.00 83.19 296 ILE A CA 1
ATOM 2204 C C . ILE A 1 296 ? 3.710 -13.136 9.241 1.00 83.19 296 ILE A C 1
ATOM 2206 O O . ILE A 1 296 ? 2.859 -13.474 8.417 1.00 83.19 296 ILE A O 1
ATOM 2210 N N . ASP A 1 297 ? 3.545 -12.105 10.068 1.00 75.00 297 ASP A N 1
ATOM 2211 C CA . ASP A 1 297 ? 2.397 -11.203 10.010 1.00 75.00 297 ASP A CA 1
ATOM 2212 C C . ASP A 1 297 ? 2.657 -9.972 9.124 1.00 75.00 297 ASP A C 1
ATOM 2214 O O . ASP A 1 297 ? 3.772 -9.714 8.661 1.00 75.00 297 ASP A O 1
ATOM 2218 N N . LEU A 1 298 ? 1.585 -9.217 8.876 1.00 77.56 298 LEU A N 1
ATOM 2219 C CA . LEU A 1 298 ? 1.587 -8.019 8.041 1.00 77.56 298 LEU A CA 1
ATOM 2220 C C . LEU A 1 298 ? 2.612 -6.973 8.517 1.00 77.56 298 LEU A C 1
ATOM 2222 O O . LEU A 1 298 ? 3.298 -6.375 7.691 1.00 77.56 298 LEU A O 1
ATOM 2226 N N . GLY A 1 299 ? 2.749 -6.767 9.830 1.00 75.38 299 GLY A N 1
ATOM 2227 C CA . GLY A 1 299 ? 3.688 -5.798 10.394 1.00 75.38 299 GLY A CA 1
ATOM 2228 C C . GLY A 1 299 ? 5.144 -6.185 10.154 1.00 75.38 299 GLY A C 1
ATOM 2229 O O . GLY A 1 299 ? 5.950 -5.329 9.789 1.00 75.38 299 GLY A O 1
ATOM 2230 N N . TRP A 1 300 ? 5.486 -7.472 10.264 1.00 83.25 300 TRP A N 1
ATOM 2231 C CA . TRP A 1 300 ? 6.829 -7.938 9.903 1.00 83.25 300 TRP A CA 1
ATOM 2232 C C . TRP A 1 300 ? 7.147 -7.667 8.424 1.00 83.25 300 TRP A C 1
ATOM 2234 O O . TRP A 1 300 ? 8.235 -7.174 8.117 1.00 83.25 300 TRP A O 1
ATOM 2244 N N . LEU A 1 301 ? 6.188 -7.918 7.520 1.00 82.75 301 LEU A N 1
ATOM 2245 C CA . LEU A 1 301 ? 6.344 -7.633 6.086 1.00 82.75 301 LEU A CA 1
ATOM 2246 C C . LEU A 1 301 ? 6.551 -6.139 5.802 1.00 82.75 301 LEU A C 1
ATOM 2248 O O . LEU A 1 301 ? 7.427 -5.778 5.016 1.00 82.75 301 LEU A O 1
ATOM 2252 N N . PHE A 1 302 ? 5.832 -5.265 6.510 1.00 77.94 302 PHE A N 1
ATOM 2253 C CA . PHE A 1 302 ? 6.051 -3.819 6.430 1.00 77.94 302 PHE A CA 1
ATOM 2254 C C . PHE A 1 302 ? 7.485 -3.424 6.817 1.00 77.94 302 PHE A C 1
ATOM 2256 O O . PHE A 1 302 ? 8.118 -2.608 6.139 1.00 77.94 302 PHE A O 1
ATOM 2263 N N . TYR A 1 303 ? 8.015 -3.991 7.905 1.00 78.56 303 TYR A N 1
ATOM 2264 C CA . TYR A 1 303 ? 9.348 -3.637 8.387 1.00 78.56 303 TYR A CA 1
ATOM 2265 C C . TYR A 1 303 ? 10.467 -4.196 7.508 1.00 78.56 303 TYR A C 1
ATOM 2267 O O . TYR A 1 303 ? 11.382 -3.439 7.172 1.00 78.56 303 TYR A O 1
ATOM 2275 N N . VAL A 1 304 ? 10.395 -5.463 7.079 1.00 82.88 304 VAL A N 1
ATOM 2276 C CA . VAL A 1 304 ? 11.418 -6.047 6.189 1.00 82.88 304 VAL A CA 1
ATOM 2277 C C . VAL A 1 304 ? 11.478 -5.309 4.852 1.00 82.88 304 VAL A C 1
ATOM 2279 O O . VAL A 1 304 ? 12.564 -5.068 4.329 1.00 82.88 304 VAL A O 1
ATOM 2282 N N . GLN A 1 305 ? 10.330 -4.861 4.334 1.00 78.12 305 GLN A N 1
ATOM 2283 C CA . GLN A 1 305 ? 10.280 -4.047 3.128 1.00 78.12 305 GLN A CA 1
ATOM 2284 C C . GLN A 1 305 ? 11.031 -2.723 3.329 1.00 78.12 305 GLN A C 1
ATOM 2286 O O . GLN A 1 305 ? 11.836 -2.334 2.483 1.00 78.12 305 GLN A O 1
ATOM 2291 N N . GLY A 1 306 ? 10.802 -2.026 4.447 1.00 74.06 306 GLY A N 1
ATOM 2292 C CA . GLY A 1 306 ? 11.520 -0.788 4.766 1.00 74.06 306 GLY A CA 1
ATOM 2293 C C . GLY A 1 306 ? 13.032 -1.001 4.901 1.00 74.06 306 GLY A C 1
ATOM 2294 O O . GLY A 1 306 ? 13.827 -0.232 4.356 1.00 74.06 306 GLY A O 1
ATOM 2295 N N . VAL A 1 307 ? 13.427 -2.082 5.574 1.00 81.75 307 VAL A N 1
ATOM 2296 C CA . VAL A 1 307 ? 14.821 -2.515 5.740 1.00 81.75 307 VAL A CA 1
ATOM 2297 C C . VAL A 1 307 ? 15.488 -2.762 4.384 1.00 81.75 307 VAL A C 1
ATOM 2299 O O . VAL A 1 307 ? 16.547 -2.193 4.121 1.00 81.75 307 VAL A O 1
ATOM 2302 N N . ALA A 1 308 ? 14.853 -3.542 3.507 1.00 83.88 308 ALA A N 1
ATOM 2303 C CA . ALA A 1 308 ? 15.416 -3.932 2.218 1.00 83.88 308 ALA A CA 1
ATOM 2304 C C . ALA A 1 308 ? 15.429 -2.790 1.185 1.00 83.88 308 ALA A C 1
ATOM 2306 O O . ALA A 1 308 ? 16.348 -2.706 0.370 1.00 83.88 308 ALA A O 1
ATOM 2307 N N . LEU A 1 309 ? 14.438 -1.890 1.215 1.00 78.25 309 LEU A N 1
ATOM 2308 C CA . LEU A 1 309 ? 14.303 -0.813 0.226 1.00 78.25 309 LEU A CA 1
ATOM 2309 C C . LEU A 1 309 ? 15.053 0.471 0.588 1.00 78.25 309 LEU A C 1
ATOM 2311 O O . LEU A 1 309 ? 15.501 1.187 -0.310 1.00 78.25 309 LEU A O 1
ATOM 2315 N N . SER A 1 310 ? 15.205 0.778 1.880 1.00 80.75 310 SER A N 1
ATOM 2316 C CA . SER A 1 310 ? 15.851 2.022 2.333 1.00 80.75 310 SER A CA 1
ATOM 2317 C C . SER A 1 310 ? 17.239 2.304 1.723 1.00 80.75 310 SER A C 1
ATOM 2319 O O . SER A 1 310 ? 17.490 3.464 1.378 1.00 80.75 310 SER A O 1
ATOM 2321 N N . PRO A 1 311 ? 18.127 1.314 1.488 1.00 86.50 311 PRO A N 1
ATOM 2322 C CA . PRO A 1 311 ? 19.447 1.564 0.917 1.00 86.50 311 PRO A CA 1
ATOM 2323 C C . PRO A 1 311 ? 19.392 2.003 -0.546 1.00 86.50 311 PRO A C 1
ATOM 2325 O O . PRO A 1 311 ? 20.312 2.661 -1.019 1.00 86.50 311 PRO A O 1
ATOM 2328 N N . ALA A 1 312 ? 18.337 1.672 -1.291 1.00 82.06 312 ALA A N 1
ATOM 2329 C CA . ALA A 1 312 ? 18.264 2.002 -2.710 1.00 82.06 312 ALA A CA 1
ATOM 2330 C C . ALA A 1 312 ? 17.916 3.479 -2.966 1.00 82.06 312 ALA A C 1
ATOM 2332 O O . ALA A 1 312 ? 18.246 4.005 -4.027 1.00 82.06 312 ALA A O 1
ATOM 2333 N N . VAL A 1 313 ? 17.315 4.168 -1.989 1.00 81.75 313 VAL A N 1
ATOM 2334 C CA . VAL A 1 313 ? 16.755 5.524 -2.138 1.00 81.75 313 VAL A CA 1
ATOM 2335 C C . VAL A 1 313 ? 17.799 6.548 -2.596 1.00 81.75 313 VAL A C 1
ATOM 2337 O O . VAL A 1 313 ? 17.576 7.260 -3.577 1.00 81.75 313 VAL A O 1
ATOM 2340 N N . VAL A 1 314 ? 18.949 6.618 -1.917 1.00 84.88 314 VAL A N 1
ATOM 2341 C CA . VAL A 1 314 ? 20.002 7.601 -2.231 1.00 84.88 314 VAL A CA 1
ATOM 2342 C C . VAL A 1 314 ? 20.667 7.327 -3.591 1.00 84.88 314 VAL A C 1
ATOM 2344 O O . VAL A 1 314 ? 20.685 8.246 -4.414 1.00 84.88 314 VAL A O 1
ATOM 2347 N N . PRO A 1 315 ? 21.156 6.102 -3.892 1.00 84.31 315 PRO A N 1
ATOM 2348 C CA . PRO A 1 315 ? 21.721 5.781 -5.201 1.00 84.31 315 PRO A CA 1
ATOM 2349 C C . PRO A 1 315 ? 20.780 6.131 -6.346 1.00 84.31 315 PRO A C 1
ATOM 2351 O O . PRO A 1 315 ? 21.176 6.793 -7.304 1.00 84.31 315 PRO A O 1
ATOM 2354 N N . ILE A 1 316 ? 19.512 5.746 -6.207 1.00 80.75 316 ILE A N 1
ATOM 2355 C CA . ILE A 1 316 ? 18.465 6.019 -7.180 1.00 80.75 316 ILE A CA 1
ATOM 2356 C C . ILE A 1 316 ? 18.286 7.525 -7.404 1.00 80.75 316 ILE A C 1
ATOM 2358 O O . ILE A 1 316 ? 18.303 7.970 -8.553 1.00 80.75 316 ILE A O 1
ATOM 2362 N N . GLY A 1 317 ? 18.138 8.313 -6.335 1.00 77.88 317 GLY A N 1
ATOM 2363 C CA . GLY A 1 317 ? 17.973 9.764 -6.446 1.00 77.88 317 GLY A CA 1
ATOM 2364 C C . GLY A 1 317 ? 19.162 10.429 -7.144 1.00 77.88 317 GLY A C 1
ATOM 2365 O O . GLY A 1 317 ? 18.988 11.334 -7.966 1.00 77.88 317 GLY A O 1
ATOM 2366 N N . LEU A 1 318 ? 20.373 9.926 -6.894 1.00 81.56 318 LEU A N 1
ATOM 2367 C CA . LEU A 1 318 ? 21.585 10.414 -7.543 1.00 81.56 318 LEU A CA 1
ATOM 2368 C C . LEU A 1 318 ? 21.647 10.048 -9.031 1.00 81.56 318 LEU A C 1
ATOM 2370 O O . LEU A 1 318 ? 22.164 10.850 -9.807 1.00 81.56 318 LEU A O 1
ATOM 2374 N N . THR A 1 319 ? 21.076 8.914 -9.469 1.00 78.25 319 THR A N 1
ATOM 2375 C CA . THR A 1 319 ? 21.107 8.516 -10.897 1.00 78.25 319 THR A CA 1
ATOM 2376 C C . THR A 1 319 ? 20.448 9.522 -11.837 1.00 78.25 319 THR A C 1
ATOM 2378 O O . THR A 1 319 ? 20.769 9.555 -13.024 1.00 78.25 319 THR A O 1
ATOM 2381 N N . VAL A 1 320 ? 19.526 10.340 -11.324 1.00 69.94 320 VAL A N 1
ATOM 2382 C CA . VAL A 1 320 ? 18.789 11.336 -12.114 1.00 69.94 320 VAL A CA 1
ATOM 2383 C C . VAL A 1 320 ? 19.341 12.751 -11.911 1.00 69.94 320 VAL A C 1
ATOM 2385 O O . VAL A 1 320 ? 19.148 13.611 -12.766 1.00 69.94 320 VAL A O 1
ATOM 2388 N N . THR A 1 321 ? 20.040 13.006 -10.803 1.00 75.88 321 THR A N 1
ATOM 2389 C CA . THR A 1 321 ? 20.440 14.362 -10.391 1.00 75.88 321 THR A CA 1
ATOM 2390 C C . THR A 1 321 ? 21.937 14.637 -10.515 1.00 75.88 321 THR A C 1
ATOM 2392 O O . THR A 1 321 ? 22.323 15.804 -10.593 1.00 75.88 321 THR A O 1
ATOM 2395 N N . TRP A 1 322 ? 22.787 13.606 -10.578 1.00 79.31 322 TRP A N 1
ATOM 2396 C CA . TRP A 1 322 ? 24.239 13.770 -10.532 1.00 79.31 322 TRP A CA 1
ATOM 2397 C C . TRP A 1 322 ? 24.945 13.154 -11.745 1.00 79.31 322 TRP A C 1
ATOM 2399 O O . TRP A 1 322 ? 24.974 11.941 -11.922 1.00 79.31 322 TRP A O 1
ATOM 2409 N N . SER A 1 323 ? 25.558 14.004 -12.575 1.00 79.00 323 SER A N 1
ATOM 2410 C CA . SER A 1 323 ? 26.252 13.588 -13.807 1.00 79.00 323 SER A CA 1
ATOM 2411 C C . SER A 1 323 ? 27.542 12.802 -13.569 1.00 79.00 323 SER A C 1
ATOM 2413 O O . SER A 1 323 ? 27.985 12.095 -14.471 1.00 79.00 323 SER A O 1
ATOM 2415 N N . LYS A 1 324 ? 28.140 12.923 -12.375 1.00 83.94 324 LYS A N 1
ATOM 2416 C CA . LYS A 1 324 ? 29.403 12.255 -12.016 1.00 83.94 324 LYS A CA 1
ATOM 2417 C C . LYS A 1 324 ? 29.226 10.885 -11.370 1.00 83.94 324 LYS A C 1
ATOM 2419 O O . LYS A 1 324 ? 30.190 10.278 -10.911 1.00 83.94 324 LYS A O 1
ATOM 2424 N N . LEU A 1 325 ? 27.985 10.422 -11.281 1.00 85.19 325 LEU A N 1
ATOM 2425 C CA . LEU A 1 325 ? 27.657 9.167 -10.637 1.00 85.19 325 LEU A CA 1
ATOM 2426 C C . LEU A 1 325 ? 28.135 7.984 -11.479 1.00 85.19 325 LEU A C 1
ATOM 2428 O O . LEU A 1 325 ? 27.814 7.887 -12.661 1.00 85.19 325 LEU A O 1
ATOM 2432 N N . THR A 1 326 ? 28.837 7.057 -10.836 1.00 87.62 326 THR A N 1
ATOM 2433 C CA . THR A 1 326 ? 29.397 5.880 -11.506 1.00 87.62 326 THR A CA 1
ATOM 2434 C C . THR A 1 326 ? 28.489 4.669 -11.385 1.00 87.62 326 THR A C 1
ATOM 2436 O O . THR A 1 326 ? 27.801 4.488 -10.375 1.00 87.62 326 THR A O 1
ATOM 2439 N N . ARG A 1 327 ? 28.548 3.760 -12.367 1.00 81.44 327 ARG A N 1
ATOM 2440 C CA . ARG A 1 327 ? 27.864 2.454 -12.262 1.00 81.44 327 ARG A CA 1
ATOM 2441 C C . ARG A 1 327 ? 28.317 1.681 -11.019 1.00 81.44 327 ARG A C 1
ATOM 2443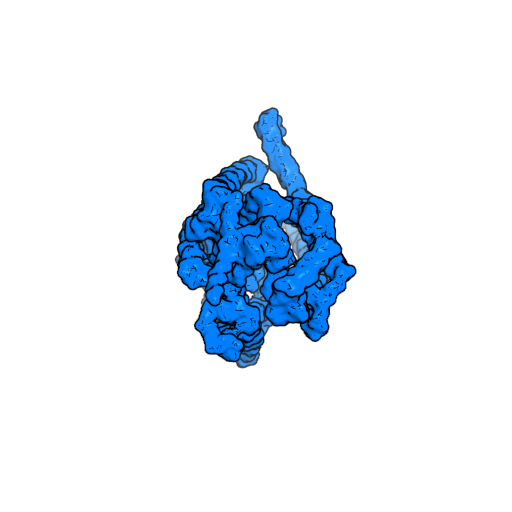 O O . ARG A 1 327 ? 27.483 1.162 -10.284 1.00 81.44 327 ARG A O 1
ATOM 2450 N N . ALA A 1 328 ? 29.627 1.651 -10.765 1.00 85.69 328 ALA A N 1
ATOM 2451 C CA . ALA A 1 328 ? 30.206 0.965 -9.612 1.00 85.69 328 ALA A CA 1
ATOM 2452 C C . ALA A 1 328 ? 29.725 1.560 -8.280 1.00 85.69 328 ALA A C 1
ATOM 2454 O O . ALA A 1 328 ? 29.381 0.807 -7.374 1.00 85.69 328 ALA A O 1
ATOM 2455 N N . GLY A 1 329 ? 29.629 2.889 -8.174 1.00 86.69 329 GLY A N 1
ATOM 2456 C CA . GLY A 1 329 ? 29.120 3.562 -6.981 1.00 86.69 329 GLY A CA 1
ATOM 2457 C C . GLY A 1 329 ? 27.653 3.254 -6.706 1.00 86.69 329 GLY A C 1
ATOM 2458 O O . GLY A 1 329 ? 27.295 2.996 -5.560 1.00 86.69 329 GLY A O 1
ATOM 2459 N N . VAL A 1 330 ? 26.815 3.180 -7.743 1.00 85.81 330 VAL A N 1
ATOM 2460 C CA . VAL A 1 330 ? 25.406 2.781 -7.585 1.00 85.81 330 VAL A CA 1
ATOM 2461 C C . VAL A 1 330 ? 25.287 1.351 -7.055 1.00 85.81 330 VAL A C 1
ATOM 2463 O O . VAL A 1 330 ? 24.546 1.118 -6.100 1.00 85.81 330 VAL A O 1
ATOM 2466 N N . PHE A 1 331 ? 26.032 0.395 -7.616 1.00 87.25 331 PHE A N 1
ATOM 2467 C CA . PHE A 1 331 ? 26.009 -0.993 -7.137 1.00 87.25 331 PHE A CA 1
ATOM 2468 C C . PHE A 1 331 ? 26.608 -1.142 -5.733 1.00 87.25 331 PHE A C 1
ATOM 2470 O O . PHE A 1 331 ? 26.025 -1.814 -4.884 1.00 87.25 331 PHE A O 1
ATOM 2477 N N . ALA A 1 332 ? 27.732 -0.479 -5.456 1.00 89.44 332 ALA A N 1
ATOM 2478 C CA . ALA A 1 332 ? 28.376 -0.517 -4.146 1.00 89.44 332 ALA A CA 1
ATOM 2479 C C . ALA A 1 332 ? 27.488 0.091 -3.050 1.00 89.44 332 ALA A C 1
ATOM 2481 O O . ALA A 1 332 ? 27.380 -0.477 -1.966 1.00 89.44 332 ALA A O 1
ATOM 2482 N N . GLY A 1 333 ? 26.818 1.210 -3.337 1.00 89.75 333 GLY A N 1
ATOM 2483 C CA . GLY A 1 333 ? 25.880 1.843 -2.415 1.00 89.75 333 GLY A CA 1
ATOM 2484 C C . GLY A 1 333 ? 24.641 1.002 -2.145 1.00 89.75 333 GLY A C 1
ATOM 2485 O O . GLY A 1 333 ? 24.326 0.728 -0.989 1.00 89.75 333 GLY A O 1
ATOM 2486 N N . THR A 1 334 ? 23.975 0.531 -3.203 1.00 87.62 334 THR A N 1
ATOM 2487 C CA . THR A 1 334 ? 22.761 -0.296 -3.076 1.00 87.62 334 THR A CA 1
ATOM 2488 C C . THR A 1 334 ? 23.028 -1.606 -2.332 1.00 87.62 334 THR A C 1
ATOM 2490 O O . THR A 1 334 ? 22.367 -1.883 -1.333 1.00 87.62 334 THR A O 1
ATOM 2493 N N . ILE A 1 335 ? 24.019 -2.392 -2.767 1.00 90.62 335 ILE A N 1
ATOM 2494 C CA . ILE A 1 335 ? 24.322 -3.708 -2.183 1.00 90.62 335 ILE A CA 1
ATOM 2495 C C . ILE A 1 335 ? 25.008 -3.556 -0.822 1.00 90.62 335 ILE A C 1
ATOM 2497 O O . ILE A 1 335 ? 24.625 -4.219 0.142 1.00 90.62 335 ILE A O 1
ATOM 2501 N N . GLY A 1 336 ? 25.996 -2.665 -0.711 1.00 91.25 336 GLY A N 1
ATOM 2502 C CA . GLY A 1 336 ? 26.713 -2.434 0.543 1.00 91.25 336 GLY A CA 1
ATOM 2503 C C . GLY A 1 336 ? 25.799 -1.871 1.629 1.00 91.25 336 GLY A C 1
ATOM 2504 O O . GLY A 1 336 ? 25.816 -2.352 2.761 1.00 91.25 336 GLY A O 1
ATOM 2505 N N . GLY A 1 337 ? 24.937 -0.915 1.279 1.00 91.88 337 GLY A N 1
ATOM 2506 C CA . GLY A 1 337 ? 23.926 -0.387 2.187 1.00 91.88 337 GLY A CA 1
ATOM 2507 C C . GLY A 1 337 ? 22.884 -1.430 2.600 1.00 91.88 337 GLY A C 1
ATOM 2508 O O . GLY A 1 337 ? 22.489 -1.442 3.762 1.00 91.88 337 GLY A O 1
ATOM 2509 N N . LEU A 1 338 ? 22.484 -2.339 1.702 1.00 89.56 338 LEU A N 1
ATOM 2510 C CA . LEU A 1 338 ? 21.581 -3.451 2.025 1.00 89.56 338 LEU A CA 1
ATOM 2511 C C . LEU A 1 338 ? 22.194 -4.420 3.030 1.00 89.56 338 LEU A C 1
ATOM 2513 O O . LEU A 1 338 ? 21.556 -4.741 4.029 1.00 89.56 338 LEU A O 1
ATOM 2517 N N . ILE A 1 339 ? 23.438 -4.843 2.809 1.00 93.19 339 ILE A N 1
ATOM 2518 C CA . ILE A 1 339 ? 24.132 -5.754 3.728 1.00 93.19 339 ILE A CA 1
ATOM 2519 C C . ILE A 1 339 ? 24.279 -5.098 5.105 1.00 93.19 339 ILE A C 1
ATOM 2521 O O . ILE A 1 339 ? 23.940 -5.703 6.120 1.00 93.19 339 ILE A O 1
ATOM 2525 N N . LEU A 1 340 ? 24.727 -3.840 5.150 1.00 93.31 340 LEU A N 1
ATOM 2526 C CA . LEU A 1 340 ? 24.887 -3.108 6.408 1.00 93.31 340 LEU A CA 1
ATOM 2527 C C . LEU A 1 340 ? 23.544 -2.839 7.103 1.00 93.31 340 LEU A C 1
ATOM 2529 O O . LEU A 1 340 ? 23.468 -2.946 8.327 1.00 93.31 340 LEU A O 1
ATOM 2533 N N . GLY A 1 341 ? 22.488 -2.536 6.345 1.00 91.25 341 GLY A N 1
ATOM 2534 C CA . GLY A 1 341 ? 21.126 -2.375 6.852 1.00 91.25 341 GLY A CA 1
ATOM 2535 C C . GLY A 1 341 ? 20.596 -3.662 7.484 1.00 91.25 341 GLY A C 1
ATOM 2536 O O . GLY A 1 341 ? 20.213 -3.653 8.652 1.00 91.25 341 GLY A O 1
ATOM 2537 N N . MET A 1 342 ? 20.686 -4.789 6.771 1.00 91.12 342 MET A N 1
ATOM 2538 C CA . MET A 1 342 ? 20.273 -6.111 7.265 1.00 91.12 342 MET A CA 1
ATOM 2539 C C . MET A 1 342 ? 21.053 -6.533 8.516 1.00 91.12 342 MET A C 1
ATOM 2541 O O . MET A 1 342 ? 20.460 -6.980 9.500 1.00 91.12 342 MET A O 1
ATOM 2545 N N . CYS A 1 343 ? 22.375 -6.334 8.528 1.00 93.19 343 CYS A N 1
ATOM 2546 C CA . CYS A 1 343 ? 23.197 -6.585 9.712 1.00 93.19 343 CYS A CA 1
ATOM 2547 C C . CYS A 1 343 ? 22.769 -5.699 10.891 1.00 93.19 343 CYS A C 1
ATOM 2549 O O . CYS A 1 343 ? 22.612 -6.196 12.005 1.00 93.19 343 CYS A O 1
ATOM 2551 N N . SER A 1 344 ? 22.537 -4.404 10.656 1.00 91.31 344 SER A N 1
ATOM 2552 C CA . SER A 1 344 ? 22.070 -3.465 11.684 1.00 91.31 344 SER A CA 1
ATOM 2553 C C . SER A 1 344 ? 20.681 -3.831 12.215 1.00 91.31 344 SER A C 1
ATOM 2555 O O . SER A 1 344 ? 20.441 -3.726 13.417 1.00 91.31 344 SER A O 1
ATOM 2557 N N . TRP A 1 345 ? 19.789 -4.350 11.366 1.00 90.12 345 TRP A N 1
ATOM 2558 C CA . TRP A 1 345 ? 18.472 -4.845 11.775 1.00 90.12 345 TRP A CA 1
ATOM 2559 C C . TRP A 1 345 ? 18.589 -5.988 12.793 1.00 90.12 345 TRP A C 1
ATOM 2561 O O . TRP A 1 345 ? 18.024 -5.917 13.890 1.00 90.12 345 TRP A O 1
ATOM 2571 N N . MET A 1 346 ? 19.394 -7.007 12.465 1.00 91.38 346 MET A N 1
ATOM 2572 C CA . MET A 1 346 ? 19.618 -8.184 13.311 1.00 91.38 346 MET A CA 1
ATOM 2573 C C . MET A 1 346 ? 20.388 -7.845 14.594 1.00 91.38 346 MET A C 1
ATOM 2575 O O . MET A 1 346 ? 19.997 -8.267 15.684 1.00 91.38 346 MET A O 1
ATOM 2579 N N . ILE A 1 347 ? 21.461 -7.053 14.490 1.00 92.06 347 ILE A N 1
ATOM 2580 C CA . ILE A 1 347 ? 22.279 -6.638 15.639 1.00 92.06 347 ILE A CA 1
ATOM 2581 C C . ILE A 1 347 ? 21.481 -5.708 16.556 1.00 92.06 347 ILE A C 1
ATOM 2583 O O . ILE A 1 347 ? 21.530 -5.871 17.774 1.00 92.06 347 ILE A O 1
ATOM 2587 N N . GLY A 1 348 ? 20.723 -4.763 15.994 1.00 85.38 348 GLY A N 1
ATOM 2588 C CA . GLY A 1 348 ? 19.840 -3.872 16.742 1.00 85.38 348 GLY A CA 1
ATOM 2589 C C . GLY A 1 348 ? 18.765 -4.651 17.494 1.00 85.38 348 GLY A C 1
ATOM 2590 O O . GLY A 1 348 ? 18.568 -4.425 18.687 1.00 85.38 348 GLY A O 1
ATOM 2591 N N . CYS A 1 349 ? 18.150 -5.647 16.845 1.00 88.88 349 CYS A N 1
ATOM 2592 C CA . CYS A 1 349 ? 17.218 -6.564 17.501 1.00 88.88 349 CYS A CA 1
ATOM 2593 C C . CYS A 1 349 ? 17.875 -7.281 18.690 1.00 88.88 349 CYS A C 1
ATOM 2595 O O . CYS A 1 349 ? 17.329 -7.292 19.792 1.00 88.88 349 CYS A O 1
ATOM 2597 N N . TRP A 1 350 ? 19.071 -7.842 18.492 1.00 92.00 350 TRP A N 1
ATOM 2598 C CA . TRP A 1 350 ? 19.793 -8.555 19.544 1.00 92.00 350 TRP A CA 1
ATOM 2599 C C . TRP A 1 350 ? 20.212 -7.645 20.707 1.00 92.00 350 TRP A C 1
ATOM 2601 O O . TRP A 1 350 ? 20.047 -8.016 21.865 1.00 92.00 350 TRP A O 1
ATOM 2611 N N . LYS A 1 351 ? 20.717 -6.440 20.427 1.00 90.00 351 LYS A N 1
ATOM 2612 C CA . LYS A 1 351 ? 21.183 -5.506 21.463 1.00 90.00 351 LYS A CA 1
ATOM 2613 C C . LYS A 1 351 ? 20.049 -4.879 22.268 1.00 90.00 351 LYS A C 1
ATOM 2615 O O . LYS A 1 351 ? 20.232 -4.656 23.460 1.00 90.00 351 LYS A O 1
ATOM 2620 N N . ILE A 1 352 ? 18.913 -4.587 21.636 1.00 82.75 352 ILE A N 1
ATOM 2621 C CA . ILE A 1 352 ? 17.781 -3.917 22.292 1.00 82.75 352 ILE A CA 1
ATOM 2622 C C . ILE A 1 352 ? 16.876 -4.934 22.997 1.00 82.75 352 ILE A C 1
ATOM 2624 O O . ILE A 1 352 ? 16.433 -4.683 24.114 1.00 82.75 352 ILE A O 1
ATOM 2628 N N . TYR A 1 353 ? 16.617 -6.084 22.366 1.00 83.94 353 TYR A N 1
ATOM 2629 C CA . TYR A 1 353 ? 15.628 -7.063 22.835 1.00 83.94 353 TYR A CA 1
ATOM 2630 C C . TYR A 1 353 ? 16.234 -8.389 23.317 1.00 83.94 353 TYR A C 1
ATOM 2632 O O . TYR A 1 353 ? 15.506 -9.297 23.716 1.00 83.94 353 TYR A O 1
ATOM 2640 N N . GLY A 1 354 ? 17.559 -8.542 23.266 1.00 87.00 354 GLY A N 1
ATOM 2641 C CA . GLY A 1 354 ? 18.294 -9.704 23.778 1.00 87.00 354 GLY A CA 1
ATOM 2642 C C . GLY A 1 354 ? 18.234 -10.961 22.901 1.00 87.00 354 GLY A C 1
ATOM 2643 O O . GLY A 1 354 ? 19.156 -11.772 22.940 1.00 87.00 354 GLY A O 1
ATOM 2644 N N . THR A 1 355 ? 17.193 -11.135 22.079 1.00 91.06 355 THR A N 1
ATOM 2645 C CA . THR A 1 355 ? 17.012 -12.309 21.205 1.00 91.06 355 THR A CA 1
ATOM 2646 C C . THR A 1 355 ? 16.491 -11.920 19.824 1.00 91.06 355 THR A C 1
ATOM 2648 O O . THR A 1 355 ? 15.690 -10.993 19.685 1.00 91.06 355 THR A O 1
ATOM 2651 N N . ILE A 1 356 ? 16.942 -12.644 18.796 1.00 89.75 356 ILE A N 1
ATOM 2652 C CA . ILE A 1 356 ? 16.468 -12.483 17.417 1.00 89.75 356 ILE A CA 1
ATOM 2653 C C . ILE A 1 356 ? 15.323 -13.472 17.193 1.00 89.75 356 ILE A C 1
ATOM 2655 O O . ILE A 1 356 ? 15.531 -14.683 17.192 1.00 89.75 356 ILE A O 1
ATOM 2659 N N . ASN A 1 357 ? 14.112 -12.952 17.022 1.00 88.00 357 ASN A N 1
ATOM 2660 C CA . ASN A 1 357 ? 12.922 -13.717 16.657 1.00 88.00 357 ASN A CA 1
ATOM 2661 C C . ASN A 1 357 ? 11.997 -12.841 15.791 1.00 88.00 357 ASN A C 1
ATOM 2663 O O . ASN A 1 357 ? 12.207 -11.631 15.688 1.00 88.00 357 ASN A O 1
ATOM 2667 N N . ILE A 1 358 ? 10.990 -13.453 15.158 1.00 83.00 358 ILE A N 1
ATOM 2668 C CA . ILE A 1 358 ? 10.069 -12.769 14.230 1.00 83.00 358 ILE A CA 1
ATOM 2669 C C . ILE A 1 358 ? 9.374 -11.588 14.924 1.00 83.00 358 ILE A C 1
ATOM 2671 O O . ILE A 1 358 ? 9.347 -10.486 14.383 1.00 83.00 358 ILE A O 1
ATOM 2675 N N . THR A 1 359 ? 8.898 -11.782 16.154 1.00 80.25 359 THR A N 1
ATOM 2676 C CA . THR A 1 359 ? 8.195 -10.750 16.926 1.00 80.25 359 THR A CA 1
ATOM 2677 C C . THR A 1 359 ? 9.069 -9.524 17.195 1.00 80.25 359 THR A C 1
ATOM 2679 O O . THR A 1 359 ? 8.628 -8.399 16.988 1.00 80.25 359 THR A O 1
ATOM 2682 N N . ASN A 1 360 ? 10.318 -9.723 17.620 1.00 83.50 360 ASN A N 1
ATOM 2683 C CA . ASN A 1 360 ? 11.242 -8.639 17.954 1.00 83.50 360 ASN A CA 1
ATOM 2684 C C . ASN A 1 360 ? 11.737 -7.895 16.705 1.00 83.50 360 ASN A C 1
ATOM 2686 O O . ASN A 1 360 ? 11.951 -6.685 16.753 1.00 83.50 360 ASN A O 1
ATOM 2690 N N . LEU A 1 361 ? 11.895 -8.605 15.583 1.00 83.94 361 LEU A N 1
ATOM 2691 C CA . LEU A 1 361 ? 12.246 -8.011 14.289 1.00 83.94 361 LEU A CA 1
ATOM 2692 C C . LEU A 1 361 ? 11.128 -7.106 13.748 1.00 83.94 361 LEU A C 1
ATOM 2694 O O . LEU A 1 361 ? 11.420 -6.119 13.075 1.00 83.94 361 LEU A O 1
ATOM 2698 N N . ALA A 1 362 ? 9.871 -7.406 14.091 1.00 76.62 362 ALA A N 1
ATOM 2699 C CA . ALA A 1 362 ? 8.700 -6.594 13.770 1.00 76.62 362 ALA A CA 1
ATOM 2700 C C . ALA A 1 362 ? 8.479 -5.413 14.741 1.00 76.62 362 ALA A C 1
ATOM 2702 O O . ALA A 1 362 ? 7.388 -4.848 14.784 1.00 76.62 362 ALA A O 1
ATOM 2703 N N . LEU A 1 363 ? 9.478 -5.033 15.548 1.00 75.38 363 LEU A N 1
ATOM 2704 C CA . LEU A 1 363 ? 9.389 -3.867 16.429 1.00 75.38 363 LEU A CA 1
ATOM 2705 C C . LEU A 1 363 ? 10.055 -2.627 15.808 1.00 75.38 363 LEU A C 1
ATOM 2707 O O . LEU A 1 363 ? 11.128 -2.725 15.200 1.00 75.38 363 LEU A O 1
ATOM 2711 N N . PRO A 1 364 ? 9.488 -1.424 16.031 1.00 72.88 364 PRO A N 1
ATOM 2712 C CA . PRO A 1 364 ? 9.915 -0.202 15.352 1.00 72.88 364 PRO A CA 1
ATOM 2713 C C . PRO A 1 364 ? 11.378 0.161 15.616 1.00 72.88 364 PRO A C 1
ATOM 2715 O O . PRO A 1 364 ? 12.066 0.607 14.702 1.00 72.88 364 PRO A O 1
ATOM 2718 N N . TYR A 1 365 ? 11.891 -0.053 16.832 1.00 73.56 365 TYR A N 1
ATOM 2719 C CA . TYR A 1 365 ? 13.280 0.296 17.149 1.00 73.56 365 TYR A CA 1
ATOM 2720 C C . TYR A 1 365 ? 14.289 -0.553 16.370 1.00 73.56 365 TYR A C 1
ATOM 2722 O O . TYR A 1 365 ? 15.307 -0.025 15.930 1.00 73.56 365 TYR A O 1
ATOM 2730 N N . SER A 1 366 ? 13.992 -1.838 16.143 1.00 79.62 366 SER A N 1
ATOM 2731 C CA . SER A 1 366 ? 14.843 -2.703 15.321 1.00 79.62 366 SER A CA 1
ATOM 2732 C C . SER A 1 366 ? 14.880 -2.200 13.873 1.00 79.62 366 SER A C 1
ATOM 2734 O O . SER A 1 366 ? 15.961 -2.039 13.301 1.00 79.62 366 SER A O 1
ATOM 2736 N N . ALA A 1 367 ? 13.721 -1.860 13.303 1.00 74.62 367 ALA A N 1
ATOM 2737 C CA . ALA A 1 367 ? 13.634 -1.332 11.944 1.00 74.62 367 ALA A CA 1
ATOM 2738 C C . ALA A 1 367 ? 14.337 0.030 11.775 1.00 74.62 367 ALA A C 1
ATOM 2740 O O . ALA A 1 367 ? 14.993 0.265 10.759 1.00 74.62 367 ALA A O 1
ATOM 2741 N N . VAL A 1 368 ? 14.265 0.916 12.778 1.00 76.69 368 VAL A N 1
ATOM 2742 C CA . VAL A 1 368 ? 14.948 2.224 12.754 1.00 76.69 368 VAL A CA 1
ATOM 2743 C C . VAL A 1 368 ? 16.469 2.068 12.698 1.00 76.69 368 VAL A C 1
ATOM 2745 O O . VAL A 1 368 ? 17.114 2.793 11.938 1.00 76.69 368 VAL A O 1
ATOM 2748 N N . CYS A 1 369 ? 17.047 1.111 13.437 1.00 79.06 369 CYS A N 1
ATOM 2749 C CA . CYS A 1 369 ? 18.485 0.820 13.366 1.00 79.06 369 CYS A CA 1
ATOM 2750 C C . CYS A 1 369 ? 18.919 0.507 11.929 1.00 79.06 369 CYS A C 1
ATOM 2752 O O . CYS A 1 369 ? 19.905 1.063 11.442 1.00 79.06 369 CYS A O 1
ATOM 2754 N N . SER A 1 370 ? 18.141 -0.312 11.221 1.00 84.62 370 SER A N 1
ATOM 2755 C CA . SER A 1 370 ? 18.398 -0.606 9.814 1.00 84.62 370 SER A CA 1
ATOM 2756 C C . SER A 1 370 ? 18.223 0.606 8.913 1.00 84.62 370 SER A C 1
ATOM 2758 O O . SER A 1 370 ? 19.093 0.867 8.089 1.00 84.62 370 SER A O 1
ATOM 2760 N N . GLY A 1 371 ? 17.105 1.327 9.028 1.00 75.62 371 GLY A N 1
ATOM 2761 C CA . GLY A 1 371 ? 16.797 2.442 8.131 1.00 75.62 371 GLY A CA 1
ATOM 2762 C C . GLY A 1 371 ? 17.860 3.537 8.195 1.00 75.62 371 GLY A C 1
ATOM 2763 O O . GLY A 1 371 ? 18.297 4.034 7.159 1.00 75.62 371 GLY A O 1
ATOM 2764 N N . LEU A 1 372 ? 18.340 3.858 9.401 1.00 78.44 372 LEU A N 1
ATOM 2765 C CA . LEU A 1 372 ? 19.394 4.850 9.591 1.00 78.44 372 LEU A CA 1
ATOM 2766 C C . LEU A 1 372 ? 20.738 4.359 9.036 1.00 78.44 372 LEU A C 1
ATOM 2768 O O . LEU A 1 372 ? 21.384 5.078 8.280 1.00 78.44 372 LEU A O 1
ATOM 2772 N N . THR A 1 373 ? 21.157 3.134 9.365 1.00 87.12 373 THR A N 1
ATOM 2773 C CA . THR A 1 373 ? 22.433 2.586 8.878 1.00 87.12 373 THR A CA 1
ATOM 2774 C C . THR A 1 373 ? 22.411 2.367 7.363 1.00 87.12 373 THR A C 1
ATOM 2776 O O . THR A 1 373 ? 23.286 2.863 6.659 1.00 87.12 373 THR A O 1
ATOM 2779 N N . GLY A 1 374 ? 21.409 1.664 6.840 1.00 88.06 374 GLY A N 1
ATOM 2780 C CA . GLY A 1 374 ? 21.316 1.305 5.427 1.00 88.06 374 GLY A CA 1
ATOM 2781 C C . GLY A 1 374 ? 21.260 2.526 4.511 1.00 88.06 374 GLY A C 1
ATOM 2782 O O . GLY A 1 374 ? 22.008 2.588 3.537 1.00 88.06 374 GLY A O 1
ATOM 2783 N N . LEU A 1 375 ? 20.450 3.534 4.851 1.00 84.75 375 LEU A N 1
ATOM 2784 C CA . LEU A 1 375 ? 20.327 4.753 4.048 1.00 84.75 375 LEU A CA 1
ATOM 2785 C C . LEU A 1 375 ? 21.601 5.611 4.101 1.00 84.75 375 LEU A C 1
ATOM 2787 O O . LEU A 1 375 ? 22.083 6.050 3.054 1.00 84.75 375 LEU A O 1
ATOM 2791 N N . LEU A 1 376 ? 22.174 5.824 5.293 1.00 89.12 376 LEU A N 1
ATOM 2792 C CA . LEU A 1 376 ? 23.381 6.642 5.451 1.00 89.12 376 LEU A CA 1
ATOM 2793 C C . LEU A 1 376 ? 24.594 6.002 4.774 1.00 89.12 376 LEU A C 1
ATOM 2795 O O . LEU A 1 376 ? 25.269 6.654 3.978 1.00 89.12 376 LEU A O 1
ATOM 2799 N N . PHE A 1 377 ? 24.864 4.724 5.055 1.00 92.19 377 PHE A N 1
ATOM 2800 C CA . PHE A 1 377 ? 26.025 4.042 4.487 1.00 92.19 377 PHE A CA 1
ATOM 2801 C C . PHE A 1 377 ? 25.865 3.787 2.989 1.00 92.19 377 PHE A C 1
ATOM 2803 O O . PHE A 1 377 ? 26.850 3.906 2.266 1.00 92.19 377 PHE A O 1
ATOM 2810 N N . SER A 1 378 ? 24.647 3.539 2.496 1.00 93.00 378 SER A N 1
ATOM 2811 C CA . SER A 1 378 ? 24.398 3.513 1.052 1.00 93.00 378 SER A CA 1
ATOM 2812 C C . SER A 1 378 ? 24.784 4.835 0.388 1.00 93.00 378 SER A C 1
ATOM 2814 O O . SER A 1 378 ? 25.498 4.842 -0.619 1.00 93.00 378 SER A O 1
ATOM 2816 N N . GLY A 1 379 ? 24.377 5.968 0.971 1.00 90.69 379 GLY A N 1
ATOM 2817 C CA . GLY A 1 379 ? 24.735 7.290 0.461 1.00 90.69 379 GLY A CA 1
ATOM 2818 C C . GLY A 1 379 ? 26.242 7.541 0.478 1.00 90.69 379 GLY A C 1
ATOM 2819 O O . GLY A 1 379 ? 26.806 7.949 -0.537 1.00 90.69 379 GLY A O 1
ATOM 2820 N N . ILE A 1 380 ? 26.906 7.230 1.596 1.00 93.94 380 ILE A N 1
ATOM 2821 C CA . ILE A 1 380 ? 28.360 7.388 1.749 1.00 93.94 380 ILE A CA 1
ATOM 2822 C C . ILE A 1 380 ? 29.115 6.530 0.731 1.00 93.94 380 ILE A C 1
ATOM 2824 O O . ILE A 1 380 ? 30.012 7.038 0.063 1.00 93.94 380 ILE A O 1
ATOM 2828 N N . LEU A 1 381 ? 28.745 5.256 0.570 1.00 93.12 381 LEU A N 1
ATOM 2829 C CA . LEU A 1 381 ? 29.380 4.355 -0.394 1.00 93.12 381 LEU A CA 1
ATOM 2830 C C . LEU A 1 381 ? 29.141 4.815 -1.835 1.00 93.12 381 LEU A C 1
ATOM 2832 O O . LEU A 1 381 ? 30.081 4.854 -2.627 1.00 93.12 381 LEU A O 1
ATOM 2836 N N . THR A 1 382 ? 27.915 5.230 -2.162 1.00 92.31 382 THR A N 1
ATOM 2837 C CA . THR A 1 382 ? 27.573 5.719 -3.506 1.00 92.31 382 THR A CA 1
ATOM 2838 C C . THR A 1 382 ? 28.404 6.936 -3.888 1.00 92.31 382 THR A C 1
ATOM 2840 O O . THR A 1 382 ? 28.987 6.982 -4.976 1.00 92.31 382 THR A O 1
ATOM 2843 N N . VAL A 1 383 ? 28.452 7.928 -2.996 1.00 92.38 383 VAL A N 1
ATOM 2844 C CA . VAL A 1 383 ? 29.176 9.181 -3.221 1.00 92.38 383 VAL A CA 1
ATOM 2845 C C . VAL A 1 383 ? 30.677 8.937 -3.190 1.00 92.38 383 VAL A C 1
ATOM 2847 O O . VAL A 1 383 ? 31.367 9.356 -4.112 1.00 92.38 383 VAL A O 1
ATOM 2850 N N . GLY A 1 384 ? 31.178 8.206 -2.194 1.00 92.00 384 GLY A N 1
ATOM 2851 C CA . GLY A 1 384 ? 32.599 7.911 -2.037 1.00 92.00 384 GLY A CA 1
ATOM 2852 C C . GLY A 1 384 ? 33.182 7.192 -3.252 1.00 92.00 384 GLY A C 1
ATOM 2853 O O . GLY A 1 384 ? 34.141 7.678 -3.842 1.00 92.00 384 GLY A O 1
ATOM 2854 N N . VAL A 1 385 ? 32.562 6.092 -3.691 1.00 90.94 385 VAL A N 1
ATOM 2855 C CA . VAL A 1 385 ? 33.033 5.332 -4.862 1.00 90.94 385 VAL A CA 1
ATOM 2856 C C . VAL A 1 385 ? 32.923 6.157 -6.146 1.00 90.94 385 VAL A C 1
ATOM 2858 O O . VAL A 1 385 ? 33.820 6.105 -6.985 1.00 90.94 385 VAL A O 1
ATOM 2861 N N . SER A 1 386 ? 31.874 6.973 -6.287 1.00 90.38 386 SER A N 1
ATOM 2862 C CA . SER A 1 386 ? 31.714 7.823 -7.474 1.00 90.38 386 SER A CA 1
ATOM 2863 C C . SER A 1 386 ? 32.677 9.008 -7.514 1.00 90.38 386 SER A C 1
ATOM 2865 O O . SER A 1 386 ? 33.029 9.456 -8.597 1.00 90.38 386 SER A O 1
ATOM 2867 N N . LEU A 1 387 ? 33.137 9.513 -6.367 1.00 91.56 387 LEU A N 1
ATOM 2868 C CA . LEU A 1 387 ? 34.153 10.569 -6.319 1.00 91.56 387 LEU A CA 1
ATOM 2869 C C . LEU A 1 387 ? 35.566 10.050 -6.610 1.00 91.56 387 LEU A C 1
ATOM 2871 O O . LEU A 1 387 ? 36.394 10.828 -7.076 1.00 91.56 387 LEU A O 1
ATOM 2875 N N . ILE A 1 388 ? 35.842 8.764 -6.359 1.00 89.81 388 ILE A N 1
ATOM 2876 C CA . ILE A 1 388 ? 37.154 8.153 -6.630 1.00 89.81 388 ILE A CA 1
ATOM 2877 C C . ILE A 1 388 ? 37.428 8.071 -8.138 1.00 89.81 388 ILE A C 1
ATOM 2879 O O . ILE A 1 388 ? 38.554 8.318 -8.562 1.00 89.81 388 ILE A O 1
ATOM 2883 N N . ASN A 1 389 ? 36.418 7.748 -8.949 1.00 83.88 389 ASN A N 1
ATOM 2884 C CA . ASN A 1 389 ? 36.557 7.699 -10.405 1.00 83.88 389 ASN A CA 1
ATOM 2885 C C . ASN A 1 389 ? 35.301 8.249 -11.104 1.00 83.88 389 ASN A C 1
ATOM 2887 O O . ASN A 1 389 ? 34.476 7.457 -11.546 1.00 83.88 389 ASN A O 1
ATOM 2891 N N . PRO A 1 390 ? 35.112 9.577 -11.163 1.00 85.88 390 PRO A N 1
ATOM 2892 C CA . PRO A 1 390 ? 33.858 10.176 -11.610 1.00 85.88 390 PRO A CA 1
ATOM 2893 C C . PRO A 1 390 ? 33.563 9.884 -13.083 1.00 85.88 390 PRO A C 1
ATOM 2895 O O . PRO A 1 390 ? 34.388 10.145 -13.957 1.00 85.88 390 PRO A O 1
ATOM 2898 N N . ASP A 1 391 ? 32.344 9.419 -13.354 1.00 79.31 391 ASP A N 1
ATOM 2899 C CA . ASP A 1 391 ? 31.822 9.294 -14.718 1.00 79.31 391 ASP A CA 1
ATOM 2900 C C . ASP A 1 391 ? 31.447 10.681 -15.282 1.00 79.31 391 ASP A C 1
ATOM 2902 O O . ASP A 1 391 ? 31.391 11.681 -14.562 1.00 79.31 391 ASP A O 1
ATOM 2906 N N . ASN A 1 392 ? 31.180 10.774 -16.586 1.00 78.62 392 ASN A N 1
ATOM 2907 C CA . ASN A 1 392 ? 30.655 11.999 -17.198 1.00 78.62 392 ASN A CA 1
ATOM 2908 C C . ASN A 1 392 ? 29.399 11.687 -18.013 1.00 78.62 392 ASN A C 1
ATOM 2910 O O . ASN A 1 392 ? 29.430 11.578 -19.240 1.00 78.62 392 ASN A O 1
ATOM 2914 N N . TYR A 1 393 ? 28.285 11.483 -17.310 1.00 72.94 393 TYR A N 1
ATOM 2915 C CA . TYR A 1 393 ? 27.020 11.144 -17.943 1.00 72.94 393 TYR A CA 1
ATOM 2916 C C . TYR A 1 393 ? 26.303 12.394 -18.456 1.00 72.94 393 TYR A C 1
ATOM 2918 O O . TYR A 1 393 ? 25.815 13.227 -17.687 1.00 72.94 393 TYR A O 1
ATOM 2926 N N . ASP A 1 394 ? 26.180 12.497 -19.777 1.00 66.56 394 ASP A N 1
ATOM 2927 C CA . ASP A 1 394 ? 25.332 13.493 -20.415 1.00 66.56 394 ASP A CA 1
ATOM 2928 C C . ASP A 1 394 ? 23.898 12.951 -20.496 1.00 66.56 394 ASP A C 1
ATOM 2930 O O . ASP A 1 394 ? 23.607 12.017 -21.244 1.00 66.56 394 ASP A O 1
ATOM 2934 N N . PHE A 1 395 ? 22.978 13.547 -19.732 1.00 67.06 395 PHE A N 1
ATOM 2935 C CA . PHE A 1 395 ? 21.562 13.162 -19.622 1.00 67.06 395 PHE A CA 1
ATOM 2936 C C . PHE A 1 395 ? 20.748 13.243 -20.943 1.00 67.06 395 PHE A C 1
ATOM 2938 O O . PHE A 1 395 ? 19.516 13.271 -20.913 1.00 67.06 395 PHE A O 1
ATOM 2945 N N . LYS A 1 396 ? 21.394 13.278 -22.119 1.00 60.66 396 LYS A N 1
ATOM 2946 C CA . LYS A 1 396 ? 20.783 13.277 -23.461 1.00 60.66 396 LYS A CA 1
ATOM 2947 C C . LYS A 1 396 ? 19.805 12.122 -23.654 1.00 60.66 396 LYS A C 1
ATOM 2949 O O . LYS A 1 396 ? 18.686 12.375 -24.085 1.00 60.66 396 LYS A O 1
ATOM 2954 N N . GLY A 1 397 ? 20.179 10.896 -23.282 1.00 55.31 397 GLY A N 1
ATOM 2955 C CA . GLY A 1 397 ? 19.298 9.727 -23.407 1.00 55.31 397 GLY A CA 1
ATOM 2956 C C . GLY A 1 397 ? 18.020 9.862 -22.575 1.00 55.31 397 GLY A C 1
ATOM 2957 O O . GLY A 1 397 ? 16.931 9.590 -23.062 1.00 55.31 397 GLY A O 1
ATOM 2958 N N . THR A 1 398 ? 18.125 10.378 -21.348 1.00 57.31 398 THR A N 1
ATOM 2959 C CA . THR A 1 398 ? 16.962 10.634 -20.481 1.00 57.31 398 THR A CA 1
ATOM 2960 C C . THR A 1 398 ? 16.052 11.725 -21.052 1.00 57.31 398 THR A C 1
ATOM 2962 O O . THR A 1 398 ? 14.836 11.618 -20.952 1.00 57.31 398 THR A O 1
ATOM 2965 N N . ARG A 1 399 ? 16.630 12.746 -21.701 1.00 56.84 399 ARG A N 1
ATOM 2966 C CA . ARG A 1 399 ? 15.881 13.805 -22.401 1.00 56.84 399 ARG A CA 1
ATOM 2967 C C . ARG A 1 399 ? 15.224 13.319 -23.698 1.00 56.84 399 ARG A C 1
ATOM 2969 O O . ARG A 1 399 ? 14.199 13.866 -24.082 1.00 56.84 399 ARG A O 1
ATOM 2976 N N . ALA A 1 400 ? 15.791 12.309 -24.358 1.00 42.44 400 ALA A N 1
ATOM 2977 C CA . ALA A 1 400 ? 15.244 11.726 -25.584 1.00 42.44 400 ALA A CA 1
ATOM 2978 C C . ALA A 1 400 ? 14.018 10.825 -25.336 1.00 42.44 400 ALA A C 1
ATOM 2980 O O . ALA A 1 400 ? 13.188 10.693 -26.227 1.00 42.44 400 ALA A O 1
ATOM 2981 N N . ILE A 1 401 ? 13.859 10.259 -24.130 1.00 45.41 401 ILE A N 1
ATOM 2982 C CA . ILE A 1 401 ? 12.680 9.449 -23.757 1.00 45.41 401 ILE A CA 1
ATOM 2983 C C . ILE A 1 401 ? 11.384 10.277 -23.818 1.00 45.41 401 ILE A C 1
ATOM 2985 O O . ILE A 1 401 ? 10.352 9.750 -24.206 1.00 45.41 401 ILE A O 1
ATOM 2989 N N . ALA A 1 402 ? 11.446 11.579 -23.519 1.00 37.44 402 ALA A N 1
ATOM 2990 C CA . ALA A 1 402 ? 10.294 12.481 -23.603 1.00 37.44 402 ALA A CA 1
ATOM 2991 C C . ALA A 1 402 ? 9.832 12.791 -25.044 1.00 37.44 402 ALA A C 1
ATOM 2993 O O . ALA A 1 402 ? 8.803 13.425 -25.210 1.00 37.44 402 ALA A O 1
ATOM 2994 N N . ARG A 1 403 ? 10.590 12.393 -26.079 1.00 33.78 403 ARG A N 1
ATOM 2995 C CA . ARG A 1 403 ? 10.286 12.691 -27.494 1.00 33.78 403 ARG A CA 1
ATOM 2996 C C . ARG A 1 403 ? 9.601 11.549 -28.250 1.00 33.78 403 ARG A C 1
ATOM 2998 O O . ARG A 1 403 ? 9.376 11.683 -29.444 1.00 33.78 403 ARG A O 1
ATOM 3005 N N . TYR A 1 404 ? 9.313 10.423 -27.597 1.00 37.56 404 TYR A N 1
ATOM 3006 C CA . TYR A 1 404 ? 8.606 9.309 -28.244 1.00 37.56 404 TYR A CA 1
ATOM 3007 C C . TYR A 1 404 ? 7.104 9.572 -28.452 1.00 37.56 404 TYR A C 1
ATOM 3009 O O . TYR A 1 404 ? 6.489 8.831 -29.211 1.00 37.56 404 TYR A O 1
ATOM 3017 N N . ASP A 1 405 ? 6.541 10.611 -27.824 1.00 37.53 405 ASP A N 1
ATOM 3018 C CA . ASP A 1 405 ? 5.115 10.958 -27.925 1.00 37.53 405 ASP A CA 1
ATOM 3019 C C . ASP A 1 405 ? 4.743 11.711 -29.219 1.00 37.53 405 ASP A C 1
ATOM 3021 O O . ASP A 1 405 ? 3.569 11.747 -29.578 1.00 37.53 405 ASP A O 1
ATOM 3025 N N . ASP A 1 406 ? 5.716 12.235 -29.979 1.00 34.31 406 ASP A N 1
ATOM 3026 C CA . ASP A 1 406 ? 5.444 13.129 -31.113 1.00 34.31 406 ASP A CA 1
ATOM 3027 C C . ASP A 1 406 ? 6.024 12.600 -32.443 1.00 34.31 406 ASP A C 1
ATOM 3029 O O . ASP A 1 406 ? 7.087 13.024 -32.901 1.00 34.31 406 ASP A O 1
ATOM 3033 N N . GLY A 1 40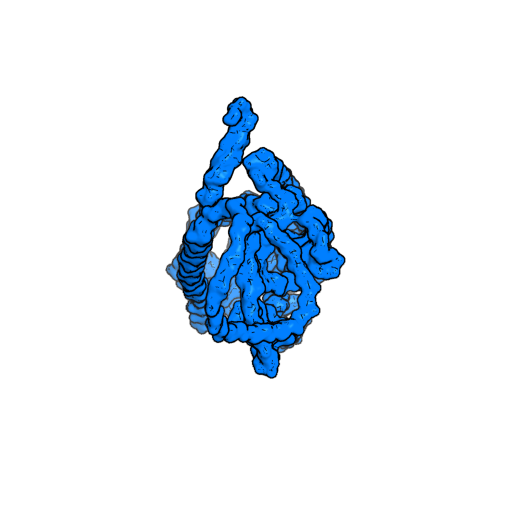7 ? 5.315 11.673 -33.103 1.00 31.66 407 GLY A N 1
ATOM 3034 C CA . GLY A 1 407 ? 5.465 11.430 -34.549 1.00 31.66 407 GLY A CA 1
ATOM 3035 C C . GLY A 1 407 ? 5.329 9.970 -35.017 1.00 31.66 407 GLY A C 1
ATOM 3036 O O . GLY A 1 407 ? 5.770 9.046 -34.332 1.00 31.66 407 GLY A O 1
ATOM 3037 N N . PRO A 1 408 ? 4.767 9.716 -36.219 1.00 34.72 408 PRO A N 1
ATOM 3038 C CA . PRO A 1 408 ? 4.674 8.370 -36.760 1.00 34.72 408 PRO A CA 1
ATOM 3039 C C . PRO A 1 408 ? 6.033 7.939 -37.335 1.00 34.72 408 PRO A C 1
ATOM 3041 O O . PRO A 1 408 ? 6.564 8.573 -38.244 1.00 34.72 408 PRO A O 1
ATOM 3044 N N . SER A 1 409 ? 6.524 6.777 -36.891 1.00 34.88 409 SER A N 1
ATOM 3045 C CA . SER A 1 409 ? 7.677 6.017 -37.426 1.00 34.88 409 SER A CA 1
ATOM 3046 C C . SER A 1 409 ? 9.057 6.339 -36.828 1.00 34.88 409 SER A C 1
ATOM 3048 O O . SER A 1 409 ? 9.871 7.043 -37.423 1.00 34.88 409 SER A O 1
ATOM 3050 N N . ALA A 1 410 ? 9.406 5.685 -35.716 1.00 30.39 410 ALA A N 1
ATOM 3051 C CA . ALA A 1 410 ? 10.805 5.513 -35.322 1.00 30.39 410 ALA A CA 1
ATOM 3052 C C . ALA A 1 410 ? 11.380 4.226 -35.951 1.00 30.39 410 ALA A C 1
ATOM 3054 O O . ALA A 1 410 ? 10.906 3.121 -35.678 1.00 30.39 410 ALA A O 1
ATOM 3055 N N . LYS A 1 411 ? 12.414 4.360 -36.794 1.00 25.22 411 LYS A N 1
ATOM 3056 C CA . LYS A 1 411 ? 13.259 3.228 -37.218 1.00 25.22 411 LYS A CA 1
ATOM 3057 C C . LYS A 1 411 ? 14.050 2.690 -36.010 1.00 25.22 411 LYS A C 1
ATOM 3059 O O . LYS A 1 411 ? 14.384 3.475 -35.122 1.00 25.22 411 LYS A O 1
ATOM 3064 N N . PRO A 1 412 ? 14.378 1.384 -35.964 1.00 26.14 412 PRO A N 1
ATOM 3065 C CA . PRO A 1 412 ? 15.126 0.814 -34.851 1.00 26.14 412 PRO A CA 1
ATOM 3066 C C . PRO A 1 412 ? 16.529 1.424 -34.757 1.00 26.14 412 PRO A C 1
ATOM 3068 O O . PRO A 1 412 ? 17.182 1.663 -35.771 1.00 26.14 412 PRO A O 1
ATOM 3071 N N . ILE A 1 413 ? 16.987 1.644 -33.526 1.00 31.08 413 ILE A N 1
ATOM 3072 C CA . ILE A 1 413 ? 18.351 2.072 -33.201 1.00 31.08 413 ILE A CA 1
ATOM 3073 C C . ILE A 1 413 ? 19.320 0.931 -33.575 1.00 31.08 413 ILE A C 1
ATOM 3075 O O . ILE A 1 413 ? 19.101 -0.190 -33.106 1.00 31.08 413 ILE A O 1
ATOM 3079 N N . PRO A 1 414 ? 20.382 1.167 -34.371 1.00 25.17 414 PRO A N 1
ATOM 3080 C CA . PRO A 1 414 ? 21.459 0.198 -34.543 1.00 25.17 414 PRO A CA 1
ATOM 3081 C C . PRO A 1 414 ? 22.224 0.051 -33.227 1.00 25.17 414 PRO A C 1
ATOM 3083 O O . PRO A 1 414 ? 22.642 1.034 -32.613 1.00 25.17 414 PRO A O 1
ATOM 3086 N N . SER A 1 415 ? 22.375 -1.187 -32.774 1.00 33.41 415 SER A N 1
ATOM 3087 C CA . SER A 1 415 ? 23.122 -1.546 -31.577 1.00 33.41 415 SER A CA 1
ATOM 3088 C C . SER A 1 415 ? 24.617 -1.628 -31.878 1.00 33.41 415 SER A C 1
ATOM 3090 O O . SER A 1 415 ? 25.150 -2.732 -31.926 1.00 33.41 415 SER A O 1
ATOM 3092 N N . ASP A 1 416 ? 25.297 -0.496 -32.057 1.00 27.02 416 ASP A N 1
ATOM 3093 C CA . ASP A 1 416 ? 26.741 -0.516 -32.302 1.00 27.02 416 ASP A CA 1
ATOM 3094 C C . ASP A 1 416 ? 27.524 0.124 -31.153 1.00 27.02 416 ASP A C 1
ATOM 3096 O O . ASP A 1 416 ? 27.546 1.334 -30.926 1.00 27.02 416 ASP A O 1
ATOM 3100 N N . HIS A 1 417 ? 28.189 -0.759 -30.410 1.00 32.47 417 HIS A N 1
ATOM 3101 C CA . HIS A 1 417 ? 29.373 -0.455 -29.630 1.00 32.47 417 HIS A CA 1
ATOM 3102 C C . HIS A 1 417 ? 30.497 -0.008 -30.579 1.00 32.47 417 HIS A C 1
ATOM 3104 O O . HIS A 1 417 ? 31.179 -0.853 -31.148 1.00 32.47 417 HIS A O 1
ATOM 3110 N N . ALA A 1 418 ? 30.742 1.295 -30.713 1.00 24.48 418 ALA A N 1
ATOM 3111 C CA . ALA A 1 418 ? 32.009 1.800 -31.241 1.00 24.48 418 ALA A CA 1
ATOM 3112 C C . ALA A 1 418 ? 32.282 3.219 -30.731 1.00 24.48 418 ALA A C 1
ATOM 3114 O O . ALA A 1 418 ? 31.525 4.156 -30.971 1.00 24.48 418 ALA A O 1
ATOM 3115 N N . TRP A 1 419 ? 33.380 3.362 -29.994 1.00 30.92 419 TRP A N 1
ATOM 3116 C CA . TRP A 1 419 ? 33.967 4.645 -29.636 1.00 30.92 419 TRP A CA 1
ATOM 3117 C C . TRP A 1 419 ? 34.652 5.226 -30.875 1.00 30.92 419 TRP A C 1
ATOM 3119 O O . TRP A 1 419 ? 35.784 4.842 -31.167 1.00 30.92 419 TRP A O 1
ATOM 3129 N N . GLU A 1 420 ? 34.006 6.147 -31.589 1.00 24.39 420 GLU A N 1
ATOM 3130 C CA . GLU A 1 420 ? 34.674 6.905 -32.651 1.00 24.39 420 GLU A CA 1
ATOM 3131 C C . GLU A 1 420 ? 34.859 8.380 -32.293 1.00 24.39 420 GLU A C 1
ATOM 3133 O O . GLU A 1 420 ? 33.985 9.053 -31.749 1.00 24.39 420 GLU A O 1
ATOM 3138 N N . LYS A 1 421 ? 36.096 8.810 -32.552 1.00 24.25 421 LYS A N 1
ATOM 3139 C CA . LYS A 1 421 ? 36.707 10.106 -32.269 1.00 24.25 421 LYS A CA 1
ATOM 3140 C C . LYS A 1 421 ? 35.960 11.244 -32.964 1.00 24.25 421 LYS A C 1
ATOM 3142 O O . LYS A 1 421 ? 35.479 11.084 -34.081 1.00 24.25 421 LYS A O 1
ATOM 3147 N N . GLU A 1 422 ? 35.953 12.411 -32.321 1.00 22.86 422 GLU A N 1
ATOM 3148 C CA . GLU A 1 422 ? 35.524 13.672 -32.933 1.00 22.86 422 GLU A CA 1
ATOM 3149 C C . GLU A 1 422 ? 36.260 13.932 -34.259 1.00 22.86 422 GLU A C 1
ATOM 3151 O O . GLU A 1 422 ? 37.494 13.873 -34.286 1.00 22.86 422 GLU A O 1
ATOM 3156 N N . PRO A 1 423 ? 35.555 14.307 -35.340 1.00 25.53 423 PRO A N 1
ATOM 3157 C CA . PRO A 1 423 ? 36.153 15.075 -36.411 1.00 25.53 423 PRO A CA 1
ATOM 3158 C C . PRO A 1 423 ? 36.113 16.558 -36.036 1.00 25.53 423 PRO A C 1
ATOM 3160 O O . PRO A 1 423 ? 35.068 17.130 -35.723 1.00 25.53 423 PRO A O 1
ATOM 3163 N N . SER A 1 424 ? 37.297 17.150 -36.081 1.00 24.56 424 SER A N 1
ATOM 3164 C CA . SER A 1 424 ? 37.596 18.569 -35.973 1.00 24.56 424 SER A CA 1
ATOM 3165 C C . SER A 1 424 ? 36.767 19.445 -36.921 1.00 24.56 424 SER A C 1
ATOM 3167 O O . SER A 1 424 ? 36.403 19.057 -38.030 1.00 24.56 424 SER A O 1
ATOM 3169 N N . SER A 1 425 ? 36.520 20.670 -36.460 1.00 22.55 425 SER A N 1
ATOM 3170 C CA . SER A 1 425 ? 35.889 21.791 -37.160 1.00 22.55 425 SER A CA 1
ATOM 3171 C C . SER A 1 425 ? 36.436 21.987 -38.584 1.00 22.55 425 SER A C 1
ATOM 3173 O O . SER A 1 425 ? 37.659 22.031 -38.737 1.00 22.55 425 SER A O 1
ATOM 3175 N N . PRO A 1 426 ? 35.599 22.229 -39.612 1.00 27.77 426 PRO A N 1
ATOM 3176 C CA . PRO A 1 426 ? 36.096 22.777 -40.859 1.00 27.77 426 PRO A CA 1
ATOM 3177 C C . PRO A 1 426 ? 36.252 24.295 -40.728 1.00 27.77 426 PRO A C 1
ATOM 3179 O O . PRO A 1 426 ? 35.320 25.028 -40.389 1.00 27.77 426 PRO A O 1
ATOM 3182 N N . SER A 1 427 ? 37.477 24.736 -40.982 1.00 25.44 427 SER A N 1
ATOM 3183 C CA . SER A 1 427 ? 37.890 26.112 -41.208 1.00 25.44 427 SER A CA 1
ATOM 3184 C C . SER A 1 427 ? 37.155 26.737 -42.394 1.00 25.44 427 SER A C 1
ATOM 3186 O O . SER A 1 427 ? 36.915 26.098 -43.415 1.00 25.44 427 SER A O 1
ATOM 3188 N N . ILE A 1 428 ? 36.833 28.019 -42.239 1.00 26.66 428 ILE A N 1
ATOM 3189 C CA . ILE A 1 428 ? 36.308 28.898 -43.280 1.00 26.66 428 ILE A CA 1
ATOM 3190 C C . ILE A 1 428 ? 37.425 29.151 -44.299 1.00 26.66 428 ILE A C 1
ATOM 3192 O O . ILE A 1 428 ? 38.400 29.819 -43.965 1.00 26.66 428 ILE A O 1
ATOM 3196 N N . GLU A 1 429 ? 37.249 28.698 -45.537 1.00 23.80 429 GLU A N 1
ATOM 3197 C CA . GLU A 1 429 ? 37.950 29.256 -46.695 1.00 23.80 429 GLU A CA 1
ATOM 3198 C C . GLU A 1 429 ? 36.927 29.859 -47.659 1.00 23.80 429 GLU A C 1
ATOM 3200 O O . GLU A 1 429 ? 35.994 29.206 -48.126 1.00 23.80 429 GLU A O 1
ATOM 3205 N N . LYS A 1 430 ? 37.091 31.164 -47.890 1.00 26.08 430 LYS A N 1
ATOM 3206 C CA . LYS A 1 430 ? 36.491 31.907 -48.992 1.00 26.08 430 LYS A CA 1
ATOM 3207 C C . LYS A 1 430 ? 37.404 31.730 -50.198 1.00 26.08 430 LYS A C 1
ATOM 3209 O O . LYS A 1 430 ? 38.549 32.156 -50.112 1.00 26.08 430 LYS A O 1
ATOM 3214 N N . ASP A 1 431 ? 36.868 31.266 -51.317 1.00 23.42 431 ASP A N 1
ATOM 3215 C CA . ASP A 1 431 ? 37.246 31.839 -52.606 1.00 23.42 431 ASP A CA 1
ATOM 3216 C C . ASP A 1 431 ? 36.107 31.679 -53.618 1.00 23.42 431 ASP A C 1
ATOM 3218 O O . ASP A 1 431 ? 35.344 30.712 -53.568 1.00 23.42 431 ASP A O 1
ATOM 3222 N N . GLY A 1 432 ? 35.931 32.680 -54.475 1.00 22.91 432 GLY A N 1
ATOM 3223 C CA . GLY A 1 432 ? 34.844 32.758 -55.447 1.00 22.91 432 GLY A CA 1
ATOM 3224 C C . GLY A 1 432 ? 35.361 32.776 -56.878 1.00 22.91 432 GLY A C 1
ATOM 3225 O O . GLY A 1 432 ? 36.419 33.332 -57.127 1.00 22.91 432 GLY A O 1
ATOM 3226 N N . THR A 1 433 ? 34.596 32.224 -57.825 1.00 22.55 433 THR A N 1
ATOM 3227 C CA . THR A 1 433 ? 34.125 32.870 -59.076 1.00 22.55 433 THR A CA 1
ATOM 3228 C C . THR A 1 433 ? 33.424 31.862 -60.012 1.00 22.55 433 THR A C 1
ATOM 3230 O O . THR A 1 433 ? 33.803 30.699 -60.064 1.00 22.55 433 THR A O 1
ATOM 3233 N N . SER A 1 434 ? 32.358 32.359 -60.668 1.00 23.30 434 SER A N 1
ATOM 3234 C CA . SER A 1 434 ? 31.647 31.981 -61.920 1.00 23.30 434 SER A CA 1
ATOM 3235 C C . SER A 1 434 ? 32.174 30.808 -62.784 1.00 23.30 434 SER A C 1
ATOM 3237 O O . SER A 1 434 ? 33.374 30.621 -62.881 1.00 23.30 434 SER A O 1
ATOM 3239 N N . GLU A 1 435 ? 31.390 30.028 -63.551 1.00 24.39 435 GLU A N 1
ATOM 3240 C CA . GLU A 1 435 ? 30.168 30.328 -64.325 1.00 24.39 435 GLU A CA 1
ATOM 3241 C C . GLU A 1 435 ? 29.523 29.046 -64.946 1.00 24.39 435 GLU A C 1
ATOM 3243 O O . GLU A 1 435 ? 30.223 28.090 -65.263 1.00 24.39 435 GLU A O 1
ATOM 3248 N N . ASN A 1 436 ? 28.209 29.130 -65.226 1.00 23.09 436 ASN A N 1
ATOM 3249 C CA . ASN A 1 436 ? 27.406 28.520 -66.315 1.00 23.09 436 ASN A CA 1
ATOM 3250 C C . ASN A 1 436 ? 27.121 27.000 -66.440 1.00 23.09 436 ASN A C 1
ATOM 3252 O O . ASN A 1 436 ? 27.994 26.174 -66.676 1.00 23.09 436 ASN A O 1
ATOM 3256 N N . GLY A 1 437 ? 25.815 26.680 -66.503 1.00 24.25 437 GLY A N 1
ATOM 3257 C CA . GLY A 1 437 ? 25.258 25.450 -67.089 1.00 24.25 437 GLY A CA 1
ATOM 3258 C C . GLY A 1 437 ? 23.815 25.168 -66.645 1.00 24.25 437 GLY A C 1
ATOM 3259 O O . GLY A 1 437 ? 23.566 24.931 -65.472 1.00 24.25 437 GLY A O 1
ATOM 3260 N N . ALA A 1 438 ? 22.863 25.241 -67.576 1.00 24.50 438 ALA A N 1
ATOM 3261 C CA . ALA A 1 438 ? 21.421 25.350 -67.349 1.00 24.50 438 ALA A CA 1
ATOM 3262 C C . ALA A 1 438 ? 20.646 24.028 -67.112 1.00 24.50 438 ALA A C 1
ATOM 3264 O O . ALA A 1 438 ? 21.065 22.957 -67.538 1.00 24.50 438 ALA A O 1
ATOM 3265 N N . ASP A 1 439 ? 19.430 24.219 -66.572 1.00 25.94 439 ASP A N 1
ATOM 3266 C CA . ASP A 1 439 ? 18.184 23.450 -66.778 1.00 25.94 439 ASP A CA 1
ATOM 3267 C C . ASP A 1 439 ? 17.800 22.329 -65.776 1.00 25.94 439 ASP A C 1
ATOM 3269 O O . ASP A 1 439 ? 18.292 21.205 -65.843 1.00 25.94 439 ASP A O 1
ATOM 3273 N N . LYS A 1 440 ? 16.830 22.613 -64.881 1.00 28.47 440 LYS A N 1
ATOM 3274 C CA . LYS A 1 440 ? 15.462 22.033 -64.920 1.00 28.47 440 LYS A CA 1
ATOM 3275 C C . LYS A 1 440 ? 14.587 22.410 -63.712 1.00 28.47 440 LYS A C 1
ATOM 3277 O O . LYS A 1 440 ? 15.010 22.432 -62.562 1.00 28.47 440 LYS A O 1
ATOM 3282 N N . ASN A 1 441 ? 13.325 22.664 -64.039 1.00 33.47 441 ASN A N 1
ATOM 3283 C CA . ASN A 1 441 ? 12.182 23.023 -63.200 1.00 33.47 441 ASN A CA 1
ATOM 3284 C C . ASN A 1 441 ? 11.798 21.937 -62.162 1.00 33.47 441 ASN A C 1
ATOM 3286 O O . ASN A 1 441 ? 11.624 20.779 -62.548 1.00 33.47 441 ASN A O 1
ATOM 3290 N N . LYS A 1 442 ? 11.604 22.320 -60.886 1.00 27.06 442 LYS A N 1
ATOM 3291 C CA . LYS A 1 442 ? 10.683 21.684 -59.914 1.00 27.06 442 LYS A CA 1
ATOM 3292 C C . LYS A 1 442 ? 10.574 22.504 -58.618 1.00 27.06 442 LYS A C 1
ATOM 3294 O O . LYS A 1 442 ? 11.576 22.745 -57.954 1.00 27.06 442 LYS A O 1
ATOM 3299 N N . ASP A 1 443 ? 9.348 22.925 -58.310 1.00 29.23 443 ASP A N 1
ATOM 3300 C CA . ASP A 1 443 ? 8.784 23.249 -56.992 1.00 29.23 443 ASP A CA 1
ATOM 3301 C C . ASP A 1 443 ? 9.747 23.792 -55.925 1.00 29.23 443 ASP A C 1
ATOM 3303 O O . ASP A 1 443 ? 10.240 23.075 -55.053 1.00 29.23 443 ASP A O 1
ATOM 3307 N N . ARG A 1 444 ? 9.937 25.116 -55.930 1.00 26.55 444 ARG A N 1
ATOM 3308 C CA . ARG A 1 444 ? 10.377 25.839 -54.732 1.00 26.55 444 ARG A CA 1
ATOM 3309 C C . ARG A 1 444 ? 9.212 25.886 -53.743 1.00 26.55 444 ARG A C 1
ATOM 3311 O O . ARG A 1 444 ? 8.462 26.855 -53.725 1.00 26.55 444 ARG A O 1
ATOM 3318 N N . VAL A 1 445 ? 9.088 24.865 -52.897 1.00 30.81 445 VAL A N 1
ATOM 3319 C CA . VAL A 1 445 ? 8.564 25.095 -51.545 1.00 30.81 445 VAL A CA 1
ATOM 3320 C C . VAL A 1 445 ? 9.538 26.077 -50.900 1.00 30.81 445 VAL A C 1
ATOM 3322 O O . VAL A 1 445 ? 10.739 25.805 -50.817 1.00 30.81 445 VAL A O 1
ATOM 3325 N N . SER A 1 446 ? 9.053 27.270 -50.569 1.00 27.28 446 SER A N 1
ATOM 3326 C CA . SER A 1 446 ? 9.830 28.329 -49.935 1.00 27.28 446 SER A CA 1
ATOM 3327 C C . SER A 1 446 ? 10.543 27.760 -48.713 1.00 27.28 446 SER A C 1
ATOM 3329 O O . SER A 1 446 ? 9.903 27.363 -47.748 1.00 27.28 446 SER A O 1
ATOM 3331 N N . VAL A 1 447 ? 11.879 27.779 -48.717 1.00 33.34 447 VAL A N 1
ATOM 3332 C CA . VAL A 1 447 ? 12.716 27.477 -47.535 1.00 33.34 447 VAL A CA 1
ATOM 3333 C C . VAL A 1 447 ? 12.271 28.305 -46.316 1.00 33.34 447 VAL A C 1
ATOM 3335 O O . VAL A 1 447 ? 12.449 27.872 -45.185 1.00 33.34 447 VAL A O 1
ATOM 3338 N N . ILE A 1 448 ? 11.618 29.446 -46.569 1.00 32.16 448 ILE A N 1
ATOM 3339 C CA . ILE A 1 448 ? 11.016 30.347 -45.588 1.00 32.16 448 ILE A CA 1
ATOM 3340 C C . ILE A 1 448 ? 9.891 29.668 -44.780 1.00 32.16 448 ILE A C 1
ATOM 3342 O O . ILE A 1 448 ? 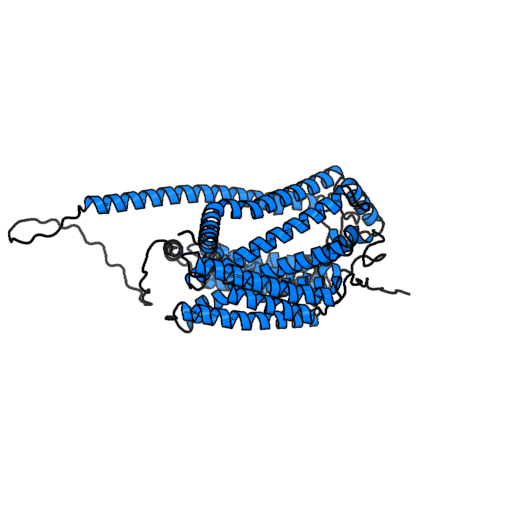9.885 29.836 -43.563 1.00 32.16 448 ILE A O 1
ATOM 3346 N N . ASP A 1 449 ? 9.013 28.860 -45.389 1.00 30.80 449 ASP A N 1
ATOM 3347 C CA . ASP A 1 449 ? 7.884 28.226 -44.677 1.00 30.80 449 ASP A CA 1
ATOM 3348 C C . ASP A 1 449 ? 8.353 27.111 -43.740 1.00 30.80 449 ASP A C 1
ATOM 3350 O O . ASP A 1 449 ? 7.923 27.039 -42.595 1.00 30.80 449 ASP A O 1
ATOM 3354 N N . VAL A 1 450 ? 9.337 26.307 -44.159 1.00 35.78 450 VAL A N 1
ATOM 3355 C CA . VAL A 1 450 ? 9.906 25.257 -43.299 1.00 35.78 450 VAL A CA 1
ATOM 3356 C C . VAL A 1 450 ? 10.691 25.869 -42.136 1.00 35.78 450 VAL A C 1
ATOM 3358 O O . VAL A 1 450 ? 10.616 25.370 -41.018 1.00 35.78 450 VAL A O 1
ATOM 3361 N N . THR A 1 451 ? 11.419 26.973 -42.347 1.00 38.03 451 THR A N 1
ATOM 3362 C CA . THR A 1 451 ? 12.068 27.691 -41.236 1.00 38.03 451 THR A CA 1
ATOM 3363 C C . THR A 1 451 ? 11.079 28.394 -40.316 1.00 38.03 451 THR A C 1
ATOM 3365 O O . THR A 1 451 ? 11.351 28.468 -39.122 1.00 38.03 451 THR A O 1
ATOM 3368 N N . ALA A 1 452 ? 9.953 28.890 -40.836 1.00 39.03 452 ALA A N 1
ATOM 3369 C CA . ALA A 1 452 ? 8.907 29.512 -40.034 1.00 39.03 452 ALA A CA 1
ATOM 3370 C C . ALA A 1 452 ? 8.176 28.467 -39.181 1.00 39.03 452 ALA A C 1
ATOM 3372 O O . ALA A 1 452 ? 8.072 28.663 -37.977 1.00 39.03 452 ALA A O 1
ATOM 3373 N N . ASP A 1 453 ? 7.802 27.318 -39.749 1.00 35.78 453 ASP A N 1
ATOM 3374 C CA . ASP A 1 453 ? 7.183 26.202 -39.018 1.00 35.78 453 ASP A CA 1
ATOM 3375 C C . ASP A 1 453 ? 8.142 25.573 -37.990 1.00 35.78 453 ASP A C 1
ATOM 3377 O O . ASP A 1 453 ? 7.743 25.217 -36.876 1.00 35.78 453 ASP A O 1
ATOM 3381 N N . LEU A 1 454 ? 9.437 25.469 -38.316 1.00 43.31 454 LEU A N 1
ATOM 3382 C CA . LEU A 1 454 ? 10.472 25.027 -37.372 1.00 43.31 454 LEU A CA 1
ATOM 3383 C C . LEU A 1 454 ? 10.732 26.060 -36.267 1.00 43.31 454 LEU A C 1
ATOM 3385 O O . LEU A 1 454 ? 10.982 25.673 -35.128 1.00 43.31 454 LEU A O 1
ATOM 3389 N N . ALA A 1 455 ? 10.669 27.357 -36.573 1.00 47.84 455 ALA A N 1
ATOM 3390 C CA . ALA A 1 455 ? 10.796 28.416 -35.577 1.00 47.84 455 ALA A CA 1
ATOM 3391 C C . ALA A 1 455 ? 9.562 28.470 -34.664 1.00 47.84 455 ALA A C 1
ATOM 3393 O O . ALA A 1 455 ? 9.714 28.573 -33.451 1.00 47.84 455 ALA A O 1
ATOM 3394 N N . GLU A 1 456 ? 8.357 28.322 -35.217 1.00 46.44 456 GLU A N 1
ATOM 3395 C CA . GLU A 1 456 ? 7.097 28.358 -34.471 1.00 46.44 456 GLU A CA 1
ATOM 3396 C C . GLU A 1 456 ? 6.918 27.114 -33.579 1.00 46.44 456 GLU A C 1
ATOM 3398 O O . GLU A 1 456 ? 6.465 27.225 -32.437 1.00 46.44 456 GLU A O 1
ATOM 3403 N N . SER A 1 457 ? 7.348 25.934 -34.046 1.00 51.19 457 SER A N 1
ATOM 3404 C CA . SER A 1 457 ? 7.423 24.717 -33.218 1.00 51.19 457 SER A CA 1
ATOM 3405 C C . SER A 1 457 ? 8.505 24.813 -32.138 1.00 51.19 457 SER A C 1
ATOM 3407 O O . SER A 1 457 ? 8.246 24.464 -30.987 1.00 51.19 457 SER A O 1
ATOM 3409 N N . GLN A 1 458 ? 9.682 25.374 -32.444 1.00 52.03 458 GLN A N 1
ATOM 3410 C CA . GLN A 1 458 ? 10.723 25.617 -31.438 1.00 52.03 458 GLN A CA 1
ATOM 3411 C C . GLN A 1 458 ? 10.311 26.647 -30.377 1.00 52.03 458 GLN A C 1
ATOM 3413 O O . GLN A 1 458 ? 10.697 26.493 -29.209 1.00 52.03 458 GLN A O 1
ATOM 3418 N N . ASP A 1 459 ? 9.544 27.677 -30.738 1.00 57.44 459 ASP A N 1
ATOM 3419 C CA . ASP A 1 459 ? 9.065 28.685 -29.787 1.00 57.44 459 ASP A CA 1
ATOM 3420 C C . ASP A 1 459 ? 7.963 28.121 -28.882 1.00 57.44 459 ASP A C 1
ATOM 3422 O O . ASP A 1 459 ? 8.068 28.250 -27.657 1.00 57.44 459 ASP A O 1
ATOM 3426 N N . LYS A 1 460 ? 6.995 27.376 -29.441 1.00 58.47 460 LYS A N 1
ATOM 3427 C CA . LYS A 1 460 ? 5.981 26.637 -28.661 1.00 58.47 460 LYS A CA 1
ATOM 3428 C C . LYS A 1 460 ? 6.629 25.636 -27.700 1.00 58.47 460 LYS A C 1
ATOM 3430 O O . LYS A 1 460 ? 6.287 25.607 -26.517 1.00 58.47 460 LYS A O 1
ATOM 3435 N N . ASP A 1 461 ? 7.647 24.900 -28.146 1.00 58.47 461 ASP A N 1
ATOM 3436 C CA . ASP A 1 461 ? 8.423 23.981 -27.303 1.00 58.47 461 ASP A CA 1
ATOM 3437 C C . ASP A 1 461 ? 9.192 24.701 -26.188 1.00 58.47 461 ASP A C 1
ATOM 3439 O O . ASP A 1 461 ? 9.423 24.167 -25.096 1.00 58.47 461 ASP A O 1
ATOM 3443 N N . THR A 1 462 ? 9.666 25.917 -26.448 1.00 69.62 462 THR A N 1
ATOM 3444 C CA . THR A 1 462 ? 10.407 26.722 -25.469 1.00 69.62 462 THR A CA 1
ATOM 3445 C C . THR A 1 462 ? 9.462 27.332 -24.439 1.00 69.62 462 THR A C 1
ATOM 3447 O O . THR A 1 462 ? 9.772 27.306 -23.242 1.00 69.62 462 THR A O 1
ATOM 3450 N N . GLU A 1 463 ? 8.304 27.824 -24.867 1.00 70.94 463 GLU A N 1
ATOM 3451 C CA . GLU A 1 463 ? 7.249 28.333 -23.995 1.00 70.94 463 GLU A CA 1
ATOM 3452 C C . GLU A 1 463 ? 6.672 27.221 -23.111 1.00 70.94 463 GLU A C 1
ATOM 3454 O O . GLU A 1 463 ? 6.664 27.350 -21.883 1.00 70.94 463 GLU A O 1
ATOM 3459 N N . MET A 1 464 ? 6.326 26.072 -23.697 1.00 68.19 464 MET A N 1
ATOM 3460 C CA . MET A 1 464 ? 5.853 24.896 -22.968 1.00 68.19 464 MET A CA 1
ATOM 3461 C C . MET A 1 464 ? 6.872 24.439 -21.915 1.00 68.19 464 MET A C 1
ATOM 3463 O O . MET A 1 464 ? 6.520 24.244 -20.749 1.00 68.19 464 MET A O 1
ATOM 3467 N N . ARG A 1 465 ? 8.167 24.374 -22.260 1.00 68.88 465 ARG A N 1
ATOM 3468 C CA . ARG A 1 465 ? 9.236 24.052 -21.293 1.00 68.88 465 ARG A CA 1
ATOM 3469 C C . ARG A 1 465 ? 9.349 25.074 -20.162 1.00 68.88 465 ARG A C 1
ATOM 3471 O O . ARG A 1 465 ? 9.633 24.681 -19.028 1.00 68.88 465 ARG A O 1
ATOM 3478 N N . LYS A 1 466 ? 9.167 26.370 -20.435 1.00 76.00 466 LYS A N 1
ATOM 3479 C CA . LYS A 1 466 ? 9.173 27.415 -19.394 1.00 76.00 466 LYS A CA 1
ATOM 3480 C C . LYS A 1 466 ? 7.987 27.236 -18.447 1.00 76.00 466 LYS A C 1
ATOM 3482 O O . LYS A 1 466 ? 8.193 27.231 -17.231 1.00 76.00 466 LYS A O 1
ATOM 3487 N N . THR A 1 467 ? 6.792 27.008 -18.987 1.00 77.81 467 THR A N 1
ATOM 3488 C CA . THR A 1 467 ? 5.571 26.766 -18.208 1.00 77.81 467 THR A CA 1
ATOM 3489 C C . THR A 1 467 ? 5.702 25.511 -17.349 1.00 77.81 467 THR A C 1
ATOM 3491 O O . THR A 1 467 ? 5.512 25.582 -16.134 1.00 77.81 467 THR A O 1
ATOM 3494 N N . MET A 1 468 ? 6.152 24.387 -17.919 1.00 64.56 468 MET A N 1
ATOM 3495 C CA . MET A 1 468 ? 6.374 23.149 -17.163 1.00 64.56 468 MET A CA 1
ATOM 3496 C C . MET A 1 468 ? 7.426 23.308 -16.062 1.00 64.56 468 MET A C 1
ATOM 3498 O O . MET A 1 468 ? 7.220 22.831 -14.948 1.00 64.56 468 MET A O 1
ATOM 3502 N N . LYS A 1 469 ? 8.533 24.023 -16.316 1.00 75.94 469 LYS A N 1
ATOM 3503 C CA . LYS A 1 469 ? 9.540 24.316 -15.277 1.00 75.94 469 LYS A CA 1
ATOM 3504 C C . LYS A 1 469 ? 8.976 25.180 -14.151 1.00 75.94 469 LYS A C 1
ATOM 3506 O O . LYS A 1 469 ? 9.314 24.954 -12.989 1.00 75.94 469 LYS A O 1
ATOM 3511 N N . ALA A 1 470 ? 8.131 26.159 -14.471 1.00 80.56 470 ALA A N 1
ATOM 3512 C CA . ALA A 1 470 ? 7.488 27.005 -13.470 1.00 80.56 470 ALA A CA 1
ATOM 3513 C C . ALA A 1 470 ? 6.514 26.200 -12.596 1.00 80.56 470 ALA A C 1
ATOM 3515 O O . ALA A 1 470 ? 6.556 26.320 -11.369 1.00 80.56 470 ALA A O 1
ATOM 3516 N N . VAL A 1 471 ? 5.697 25.340 -13.212 1.00 81.75 471 VAL A N 1
ATOM 3517 C CA . VAL A 1 471 ? 4.792 24.421 -12.505 1.00 81.75 471 VAL A CA 1
ATOM 3518 C C . VAL A 1 471 ? 5.585 23.442 -11.641 1.00 81.75 471 VAL A C 1
ATOM 3520 O O . VAL A 1 471 ? 5.303 23.329 -10.452 1.00 81.75 471 VAL A O 1
ATOM 3523 N N . PHE A 1 472 ? 6.637 22.823 -12.185 1.00 78.06 472 PHE A N 1
ATOM 3524 C CA . PHE A 1 472 ? 7.510 21.911 -11.443 1.00 78.06 472 PHE A CA 1
ATOM 3525 C C . PHE A 1 472 ? 8.145 22.588 -10.227 1.00 78.06 472 PHE A C 1
ATOM 3527 O O . PHE A 1 472 ? 8.124 22.029 -9.136 1.00 78.06 472 PHE A O 1
ATOM 3534 N N . LYS A 1 473 ? 8.670 23.812 -10.375 1.00 81.69 473 LYS A N 1
ATOM 3535 C CA . LYS A 1 473 ? 9.273 24.547 -9.255 1.00 81.69 473 LYS A CA 1
ATOM 3536 C C . LYS A 1 473 ? 8.252 24.814 -8.147 1.00 81.69 473 LYS A C 1
ATOM 3538 O O . LYS A 1 473 ? 8.579 24.651 -6.976 1.00 81.69 473 LYS A O 1
ATOM 3543 N N . ARG A 1 474 ? 7.024 25.204 -8.505 1.00 84.38 474 ARG A N 1
ATOM 3544 C CA . ARG A 1 474 ? 5.937 25.418 -7.534 1.00 84.38 474 ARG A CA 1
ATOM 3545 C C . ARG A 1 474 ? 5.546 24.111 -6.845 1.00 84.38 474 ARG A C 1
ATOM 3547 O O . ARG A 1 474 ? 5.522 24.070 -5.621 1.00 84.38 474 ARG A O 1
ATOM 3554 N N . ALA A 1 475 ? 5.327 23.047 -7.617 1.00 79.75 475 ALA A N 1
ATOM 3555 C CA . ALA A 1 475 ? 4.995 21.724 -7.097 1.00 79.75 475 ALA A CA 1
ATOM 3556 C C . ALA A 1 475 ? 6.084 21.197 -6.152 1.00 79.75 475 ALA A C 1
ATOM 3558 O O . ALA A 1 475 ? 5.775 20.796 -5.038 1.00 79.75 475 ALA A O 1
ATOM 3559 N N . ALA A 1 476 ? 7.358 21.295 -6.538 1.00 81.00 476 ALA A N 1
ATOM 3560 C CA . ALA A 1 476 ? 8.485 20.884 -5.707 1.00 81.00 476 ALA A CA 1
ATOM 3561 C C . ALA A 1 476 ? 8.531 21.652 -4.378 1.00 81.00 476 ALA A C 1
ATOM 3563 O O . ALA A 1 476 ? 8.721 21.045 -3.327 1.00 81.00 476 ALA A O 1
ATOM 3564 N N . VAL A 1 477 ? 8.307 22.971 -4.402 1.00 88.88 477 VAL A N 1
ATOM 3565 C CA . VAL A 1 477 ? 8.236 23.783 -3.178 1.00 88.88 477 VAL A CA 1
ATOM 3566 C C . VAL A 1 477 ? 7.078 23.326 -2.289 1.00 88.88 477 VAL A C 1
ATOM 3568 O O . VAL A 1 477 ? 7.292 23.099 -1.099 1.00 88.88 477 VAL A O 1
ATOM 3571 N N . TYR A 1 478 ? 5.879 23.129 -2.845 1.00 88.56 478 TYR A N 1
ATOM 3572 C CA . TYR A 1 478 ? 4.726 22.651 -2.076 1.00 88.56 478 TYR A CA 1
ATOM 3573 C C . TYR A 1 478 ? 4.962 21.257 -1.483 1.00 88.56 478 TYR A C 1
ATOM 3575 O O . TYR A 1 478 ? 4.706 21.054 -0.297 1.00 88.56 478 TYR A O 1
ATOM 3583 N N . SER A 1 479 ? 5.515 20.322 -2.259 1.00 82.31 479 SER A N 1
ATOM 3584 C CA . SER A 1 479 ? 5.832 18.968 -1.797 1.00 82.31 479 SER A CA 1
ATOM 3585 C C . SER A 1 479 ? 6.892 18.963 -0.696 1.00 82.31 479 SER A C 1
ATOM 3587 O O . SER A 1 479 ? 6.726 18.251 0.293 1.00 82.31 479 SER A O 1
ATOM 3589 N N . VAL A 1 480 ? 7.954 19.768 -0.816 1.00 87.19 480 VAL A N 1
ATOM 3590 C CA . VAL A 1 480 ? 8.997 19.870 0.219 1.00 87.19 480 VAL A CA 1
ATOM 3591 C C . VAL A 1 480 ? 8.431 20.479 1.497 1.00 87.19 480 VAL A C 1
ATOM 3593 O O . VAL A 1 480 ? 8.636 19.914 2.568 1.00 87.19 480 VAL A O 1
ATOM 3596 N N . ILE A 1 481 ? 7.678 21.580 1.401 1.00 92.94 481 ILE A N 1
ATOM 3597 C CA . ILE A 1 481 ? 7.048 22.216 2.568 1.00 92.94 481 ILE A CA 1
ATOM 3598 C C . ILE A 1 481 ? 6.110 21.230 3.266 1.00 92.94 481 ILE A C 1
ATOM 3600 O O . ILE A 1 481 ? 6.210 21.048 4.478 1.00 92.94 481 ILE A O 1
ATOM 3604 N N . LEU A 1 482 ? 5.238 20.556 2.513 1.00 87.12 482 LEU A N 1
ATOM 3605 C CA . LEU A 1 482 ? 4.299 19.595 3.082 1.00 87.12 482 LEU A CA 1
ATOM 3606 C C . LEU A 1 482 ? 5.025 18.420 3.745 1.00 87.12 482 LEU A C 1
ATOM 3608 O O . LEU A 1 482 ? 4.671 18.031 4.856 1.00 87.12 482 LEU A O 1
ATOM 3612 N N . THR A 1 483 ? 6.076 17.903 3.104 1.00 80.69 483 THR A N 1
ATOM 3613 C CA . THR A 1 483 ? 6.912 16.832 3.666 1.00 80.69 483 THR A CA 1
ATOM 3614 C C . THR A 1 483 ? 7.572 17.284 4.965 1.00 80.69 483 THR A C 1
ATOM 3616 O O . THR A 1 483 ? 7.532 16.553 5.949 1.00 80.69 483 THR A O 1
ATOM 3619 N N . LEU A 1 484 ? 8.127 18.499 5.014 1.00 84.69 484 LEU A N 1
ATOM 3620 C CA . LEU A 1 484 ? 8.735 19.044 6.229 1.00 84.69 484 LEU A CA 1
ATOM 3621 C C . LEU A 1 484 ? 7.718 19.192 7.362 1.00 84.69 484 LEU A C 1
ATOM 3623 O O . LEU A 1 484 ? 8.010 18.814 8.497 1.00 84.69 484 LEU A O 1
ATOM 3627 N N . ILE A 1 485 ? 6.519 19.692 7.053 1.00 88.38 485 ILE A N 1
ATOM 3628 C CA . ILE A 1 485 ? 5.443 19.856 8.032 1.00 88.38 485 ILE A CA 1
ATOM 3629 C C . ILE A 1 485 ? 5.028 18.501 8.610 1.00 88.38 485 ILE A C 1
ATOM 3631 O O . ILE A 1 485 ? 5.066 18.313 9.826 1.00 88.38 485 ILE A O 1
ATOM 3635 N N . VAL A 1 486 ? 4.664 17.554 7.742 1.00 81.38 486 VAL A N 1
ATOM 3636 C CA . VAL A 1 486 ? 4.067 16.272 8.141 1.00 81.38 486 VAL A CA 1
ATOM 3637 C C . VAL A 1 486 ? 5.095 15.312 8.739 1.00 81.38 486 VAL A C 1
ATOM 3639 O O . VAL A 1 486 ? 4.756 14.602 9.679 1.00 81.38 486 VAL A O 1
ATOM 3642 N N . MET A 1 487 ? 6.338 15.291 8.244 1.00 73.19 487 MET A N 1
ATOM 3643 C CA . MET A 1 487 ? 7.361 14.344 8.717 1.00 73.19 487 MET A CA 1
ATOM 3644 C C . MET A 1 487 ? 8.169 14.863 9.906 1.00 73.19 487 MET A C 1
ATOM 3646 O O . MET A 1 487 ? 8.554 14.073 10.764 1.00 73.19 487 MET A O 1
ATOM 3650 N N . PHE A 1 488 ? 8.440 16.171 9.974 1.00 77.25 488 PHE A N 1
ATOM 3651 C CA . PHE A 1 488 ? 9.384 16.719 10.953 1.00 77.25 488 PHE A CA 1
ATOM 3652 C C . PHE A 1 488 ? 8.731 17.708 11.916 1.00 77.25 488 PHE A C 1
ATOM 3654 O O . PHE A 1 488 ? 8.754 17.480 13.123 1.00 77.25 488 PHE A O 1
ATOM 3661 N N . ILE A 1 489 ? 8.138 18.791 11.405 1.00 83.81 489 ILE A N 1
ATOM 3662 C CA . ILE A 1 489 ? 7.689 19.926 12.232 1.00 83.81 489 ILE A CA 1
ATOM 3663 C C . ILE A 1 489 ? 6.558 19.522 13.175 1.00 83.81 489 ILE A C 1
ATOM 3665 O O . ILE A 1 489 ? 6.521 19.981 14.310 1.00 83.81 489 ILE A O 1
ATOM 3669 N N . VAL A 1 490 ? 5.634 18.678 12.724 1.00 83.44 490 VAL A N 1
ATOM 3670 C CA . VAL A 1 490 ? 4.499 18.246 13.543 1.00 83.44 490 VAL A CA 1
ATOM 3671 C C . VAL A 1 490 ? 4.899 17.081 14.468 1.00 83.44 490 VAL A C 1
ATOM 3673 O O . VAL A 1 490 ? 4.742 17.223 15.683 1.00 83.44 490 VAL A O 1
ATOM 3676 N N . PRO A 1 491 ? 5.476 15.957 13.986 1.00 76.50 491 PRO A N 1
ATOM 3677 C CA . PRO A 1 491 ? 5.725 14.801 14.849 1.00 76.50 491 PRO A CA 1
ATOM 3678 C C . PRO A 1 491 ? 6.864 14.992 15.858 1.00 76.50 491 PRO A C 1
ATOM 3680 O O . PRO A 1 491 ? 6.713 14.564 17.001 1.00 76.50 491 PRO A O 1
ATOM 3683 N N . LEU A 1 492 ? 7.990 15.620 15.480 1.00 74.31 492 LEU A N 1
ATOM 3684 C CA . LEU A 1 492 ? 9.177 15.671 16.350 1.00 74.31 492 LEU A CA 1
ATOM 3685 C C . LEU A 1 492 ? 8.941 16.480 17.633 1.00 74.31 492 LEU A C 1
ATOM 3687 O O . LEU A 1 492 ? 9.218 15.942 18.708 1.00 74.31 492 LEU A O 1
ATOM 3691 N N . PRO A 1 493 ? 8.403 17.717 17.593 1.00 81.06 493 PRO A N 1
ATOM 3692 C CA . PRO A 1 493 ? 8.137 18.466 18.816 1.00 81.06 493 PRO A CA 1
ATOM 3693 C C . PRO A 1 493 ? 7.131 17.754 19.718 1.00 81.06 493 PRO A C 1
ATOM 3695 O O . PRO A 1 493 ? 7.341 17.701 20.927 1.00 81.06 493 PRO A O 1
ATOM 3698 N N . MET A 1 494 ? 6.077 17.150 19.156 1.00 77.81 494 MET A N 1
ATOM 3699 C CA . MET A 1 494 ? 5.102 16.380 19.940 1.00 77.81 494 MET A CA 1
ATOM 3700 C C . MET A 1 494 ? 5.715 15.128 20.573 1.00 77.81 494 MET A C 1
ATOM 3702 O O . MET A 1 494 ? 5.385 14.788 21.709 1.00 77.81 494 MET A O 1
ATOM 3706 N N . PHE A 1 495 ? 6.627 14.458 19.865 1.00 71.94 495 PHE A N 1
ATOM 3707 C CA . PHE A 1 495 ? 7.336 13.295 20.384 1.00 71.94 495 PHE A CA 1
ATOM 3708 C C . PHE A 1 495 ? 8.273 13.668 21.540 1.00 71.94 495 PHE A C 1
ATOM 3710 O O . PHE A 1 495 ? 8.209 13.040 22.598 1.00 71.94 495 PHE A O 1
ATOM 3717 N N . PHE A 1 496 ? 9.104 14.703 21.370 1.00 73.19 496 PHE A N 1
ATOM 3718 C CA . PHE A 1 496 ? 10.082 15.123 22.381 1.00 73.19 496 PHE A CA 1
ATOM 3719 C C . PHE A 1 496 ? 9.457 15.825 23.590 1.00 73.19 496 PHE A C 1
ATOM 3721 O O . PHE A 1 496 ? 9.963 15.685 24.698 1.00 73.19 496 PHE A O 1
ATOM 3728 N N . SER A 1 497 ? 8.355 16.556 23.402 1.00 81.25 497 SER A N 1
ATOM 3729 C CA . SER A 1 497 ? 7.628 17.197 24.508 1.00 81.25 497 SER A CA 1
ATOM 3730 C C . SER A 1 497 ? 6.749 16.230 25.302 1.00 81.25 497 SER A C 1
ATOM 3732 O O . SER A 1 497 ? 6.175 16.633 26.310 1.00 81.25 497 SER A O 1
ATOM 3734 N N . HIS A 1 498 ? 6.620 14.973 24.854 1.00 78.81 498 HIS A N 1
ATOM 3735 C CA . HIS A 1 498 ? 5.692 13.993 25.423 1.00 78.81 498 HIS A CA 1
ATOM 3736 C C . HIS A 1 498 ? 4.260 14.543 25.559 1.00 78.81 498 HIS A C 1
ATOM 3738 O O . HIS A 1 498 ? 3.558 14.247 26.527 1.00 78.81 498 HIS A O 1
ATOM 3744 N N . TYR A 1 499 ? 3.833 15.360 24.589 1.00 83.25 499 TYR A N 1
ATOM 3745 C CA . TYR A 1 499 ? 2.552 16.053 24.642 1.00 83.25 499 TYR A CA 1
ATOM 3746 C C . TYR A 1 499 ? 1.381 15.067 24.576 1.00 83.25 499 TYR A C 1
ATOM 3748 O O . TYR A 1 499 ? 1.278 14.255 23.652 1.00 83.25 499 TYR A O 1
ATOM 3756 N N . ILE A 1 500 ? 0.484 15.176 25.555 1.00 85.00 500 ILE A N 1
ATOM 3757 C CA . ILE A 1 500 ? -0.803 14.483 25.578 1.00 85.00 500 ILE A CA 1
ATOM 3758 C C . ILE A 1 500 ? -1.839 15.443 25.005 1.00 85.00 500 ILE A C 1
ATOM 3760 O O . ILE A 1 500 ? -1.945 16.589 25.447 1.00 85.00 500 ILE A O 1
ATOM 3764 N N . PHE A 1 501 ? -2.583 14.991 23.999 1.00 87.69 501 PHE A N 1
ATOM 3765 C CA . PHE A 1 501 ? -3.514 15.840 23.272 1.00 87.69 501 PHE A CA 1
ATOM 3766 C C . PHE A 1 501 ? -4.587 16.345 24.230 1.00 87.69 501 PHE A C 1
ATOM 3768 O O . PHE A 1 501 ? -5.222 15.560 24.927 1.00 87.69 501 PHE A O 1
ATOM 3775 N N . SER A 1 502 ? -4.803 17.660 24.238 1.00 91.00 502 SER A N 1
ATOM 3776 C CA . SER A 1 502 ? -6.003 18.241 24.842 1.00 91.00 502 SER A CA 1
ATOM 3777 C C . SER A 1 502 ? -7.234 17.925 23.992 1.00 91.00 502 SER A C 1
ATOM 3779 O O . SER A 1 502 ? -7.113 17.707 22.787 1.00 91.00 502 SER A O 1
ATOM 3781 N N . GLU A 1 503 ? -8.428 17.978 24.581 1.00 89.44 503 GLU A N 1
ATOM 3782 C CA . GLU A 1 503 ? -9.685 17.742 23.858 1.00 89.44 503 GLU A CA 1
ATOM 3783 C C . GLU A 1 503 ? -9.824 18.660 22.632 1.00 89.44 503 GLU A C 1
ATOM 3785 O O . GLU A 1 503 ? -10.111 18.201 21.528 1.00 89.44 503 GLU A O 1
ATOM 3790 N N . LYS A 1 504 ? -9.531 19.959 22.798 1.00 91.56 504 LYS A N 1
ATOM 3791 C CA . LYS A 1 504 ? -9.582 20.943 21.705 1.00 91.56 504 LYS A CA 1
ATOM 3792 C C . LYS A 1 504 ? -8.597 20.605 20.589 1.00 91.56 504 LYS A C 1
ATOM 3794 O O . LYS A 1 504 ? -8.939 20.716 19.414 1.00 91.56 504 LYS A O 1
ATOM 3799 N N . PHE A 1 505 ? -7.384 20.187 20.950 1.00 90.12 505 PHE A N 1
ATOM 3800 C CA . PHE A 1 505 ? -6.375 19.794 19.971 1.00 90.12 505 PHE A CA 1
ATOM 3801 C C . PHE A 1 505 ? -6.754 18.491 19.258 1.00 90.12 505 PHE A C 1
ATOM 3803 O O . PHE A 1 505 ? -6.628 18.408 18.040 1.00 90.12 505 PHE A O 1
ATOM 3810 N N . TYR A 1 506 ? -7.285 17.504 19.983 1.00 89.06 506 TYR A N 1
ATOM 3811 C CA . TYR A 1 506 ? -7.798 16.260 19.410 1.00 89.06 506 TYR A CA 1
ATOM 3812 C C . TYR A 1 506 ? -8.951 16.517 18.430 1.00 89.06 506 TYR A C 1
ATOM 3814 O O . TYR A 1 506 ? -8.953 15.976 17.322 1.00 89.06 506 TYR A O 1
ATOM 3822 N N . ALA A 1 507 ? -9.898 17.384 18.799 1.00 90.31 507 ALA A N 1
ATOM 3823 C CA . ALA A 1 507 ? -11.000 17.787 17.932 1.00 90.31 507 ALA A CA 1
ATOM 3824 C C . ALA A 1 507 ? -10.494 18.504 16.672 1.00 90.31 507 ALA A C 1
ATOM 3826 O O . ALA A 1 507 ? -10.924 18.172 15.567 1.00 90.31 507 ALA A O 1
ATOM 3827 N N . PHE A 1 508 ? -9.537 19.429 16.812 1.00 91.19 508 PHE A N 1
ATOM 3828 C CA . PHE A 1 508 ? -8.895 20.095 15.676 1.00 91.19 508 PHE A CA 1
ATOM 3829 C C . PHE A 1 508 ? -8.200 19.092 14.747 1.00 91.19 508 PHE A C 1
ATOM 3831 O O . PHE A 1 508 ? -8.471 19.077 13.548 1.00 91.19 508 PHE A O 1
ATOM 3838 N N . TRP A 1 509 ? -7.357 18.215 15.298 1.00 88.00 509 TRP A N 1
ATOM 3839 C CA . TRP A 1 509 ? -6.617 17.211 14.536 1.00 88.00 509 TRP A CA 1
ATOM 3840 C C . TRP A 1 509 ? -7.554 16.277 13.768 1.00 88.00 509 TRP A C 1
ATOM 3842 O O . TRP A 1 509 ? -7.388 16.077 12.566 1.00 88.00 509 TRP A O 1
ATOM 3852 N N . THR A 1 510 ? -8.584 15.764 14.443 1.00 88.12 510 THR A N 1
ATOM 3853 C CA . THR A 1 510 ? -9.571 14.857 13.843 1.00 88.12 510 THR A CA 1
ATOM 3854 C C . THR A 1 510 ? -10.423 15.561 12.784 1.00 88.12 510 THR A C 1
ATOM 3856 O O . THR A 1 510 ? -10.736 14.985 11.746 1.00 88.12 510 THR A O 1
ATOM 3859 N N . THR A 1 511 ? -10.762 16.836 12.987 1.00 90.88 511 THR A N 1
ATOM 3860 C CA . THR A 1 511 ? -11.489 17.622 11.978 1.00 90.88 511 THR A CA 1
ATOM 3861 C C . THR A 1 511 ? -10.630 17.845 10.733 1.00 90.88 511 THR A C 1
ATOM 3863 O O . THR A 1 511 ? -11.107 17.660 9.615 1.00 90.88 511 THR A O 1
ATOM 3866 N N . CYS A 1 512 ? -9.349 18.181 10.909 1.00 90.69 512 CYS A N 1
ATOM 3867 C CA . CYS A 1 512 ? -8.404 18.348 9.806 1.00 90.69 512 CYS A CA 1
ATOM 3868 C C . CYS A 1 512 ? -8.229 17.059 8.993 1.00 90.69 512 CYS A C 1
ATOM 3870 O O . CYS A 1 512 ? -8.234 17.118 7.764 1.00 90.69 512 CYS A O 1
ATOM 3872 N N . THR A 1 513 ? -8.120 15.892 9.639 1.00 88.44 513 THR A N 1
ATOM 3873 C CA . THR A 1 513 ? -8.002 14.611 8.923 1.00 88.44 513 THR A CA 1
ATOM 3874 C C . THR A 1 513 ? -9.281 14.252 8.169 1.00 88.44 513 THR A C 1
ATOM 3876 O O . THR A 1 513 ? -9.204 13.787 7.033 1.00 88.44 513 THR A O 1
ATOM 3879 N N . ILE A 1 514 ? -10.460 14.522 8.736 1.00 90.31 514 ILE A N 1
ATOM 3880 C CA . ILE A 1 514 ? -11.741 14.295 8.049 1.00 90.31 514 ILE A CA 1
ATOM 3881 C C . ILE A 1 514 ? -11.886 15.215 6.834 1.00 90.31 514 ILE A C 1
ATOM 3883 O O . ILE A 1 514 ? -12.218 14.736 5.750 1.00 90.31 514 ILE A O 1
ATOM 3887 N N . LEU A 1 515 ? -11.589 16.510 6.978 1.00 92.50 515 LEU A N 1
ATOM 3888 C CA . LEU A 1 515 ? -11.603 17.456 5.857 1.00 92.50 515 LEU A CA 1
ATOM 3889 C C . LEU A 1 515 ? -10.624 17.039 4.759 1.00 92.50 515 LEU A C 1
ATOM 3891 O O . LEU A 1 515 ? -10.977 17.081 3.583 1.00 92.50 515 LEU A O 1
ATOM 3895 N N . TRP A 1 516 ? -9.432 16.568 5.134 1.00 91.25 516 TRP A N 1
ATOM 3896 C CA . TRP A 1 516 ? -8.456 16.049 4.181 1.00 91.25 516 TRP A CA 1
ATOM 3897 C C . TRP A 1 516 ? -9.024 14.878 3.374 1.00 91.25 516 TRP A C 1
ATOM 3899 O O . TRP A 1 516 ? -8.921 14.864 2.149 1.00 91.25 516 TRP A O 1
ATOM 3909 N N . VAL A 1 517 ? -9.644 13.896 4.034 1.00 90.00 517 VAL A N 1
ATOM 3910 C CA . VAL A 1 517 ? -10.221 12.715 3.368 1.00 90.00 517 VAL A CA 1
ATOM 3911 C C . VAL A 1 517 ? -11.419 13.094 2.484 1.00 90.00 517 VAL A C 1
ATOM 3913 O O . VAL A 1 517 ? -11.572 12.547 1.389 1.00 90.00 517 VAL A O 1
ATOM 3916 N N . LEU A 1 518 ? -12.240 14.063 2.903 1.00 90.81 518 LEU A N 1
ATOM 3917 C CA . LEU A 1 518 ? -13.339 14.603 2.094 1.00 90.81 518 LEU A CA 1
ATOM 3918 C C . LEU A 1 518 ? -12.822 15.319 0.839 1.00 90.81 518 LEU A C 1
ATOM 3920 O O . LEU A 1 518 ? -13.282 15.026 -0.261 1.00 90.81 518 LEU A O 1
ATOM 3924 N N . MET A 1 519 ? -11.835 16.208 0.983 1.00 91.06 519 MET A N 1
ATOM 3925 C CA . MET A 1 519 ? -11.230 16.921 -0.148 1.00 91.06 519 MET A CA 1
ATOM 3926 C C . MET A 1 519 ? -10.509 15.967 -1.105 1.00 91.06 519 MET A C 1
ATOM 3928 O O . MET A 1 519 ? -10.668 16.084 -2.317 1.00 91.06 519 MET A O 1
ATOM 3932 N N . SER A 1 520 ? -9.753 15.009 -0.563 1.00 89.44 520 SER A N 1
ATOM 3933 C CA . SER A 1 520 ? -9.036 13.998 -1.342 1.00 89.44 520 SER A CA 1
ATOM 3934 C C . SER A 1 520 ? -9.999 13.155 -2.176 1.00 89.44 520 SER A C 1
ATOM 3936 O O . SER A 1 520 ? -9.837 13.066 -3.389 1.00 89.44 520 SER A O 1
ATOM 3938 N N . GLY A 1 521 ? -11.055 12.603 -1.569 1.00 89.12 521 GLY A N 1
ATOM 3939 C CA . GLY A 1 521 ? -12.010 11.795 -2.327 1.00 89.12 521 GLY A CA 1
ATOM 3940 C C . GLY A 1 521 ? -12.850 12.614 -3.305 1.00 89.12 521 GLY A C 1
ATOM 3941 O O . GLY A 1 521 ? -13.075 12.152 -4.419 1.00 89.12 521 GLY A O 1
ATOM 3942 N N . ALA A 1 522 ? -13.221 13.858 -2.978 1.00 87.81 522 ALA A N 1
ATOM 3943 C CA . ALA A 1 522 ? -13.866 14.748 -3.945 1.00 87.81 522 ALA A CA 1
ATOM 3944 C C . ALA A 1 522 ? -12.976 14.976 -5.176 1.00 87.81 522 ALA A C 1
ATOM 3946 O O . ALA A 1 522 ? -13.450 14.870 -6.304 1.00 87.81 522 ALA A O 1
ATOM 3947 N N . PHE A 1 523 ? -11.679 15.216 -4.976 1.00 89.25 523 PHE A N 1
ATOM 3948 C CA . PHE A 1 523 ? -10.732 15.401 -6.071 1.00 89.25 523 PHE A CA 1
ATOM 3949 C C . PHE A 1 523 ? -10.529 14.112 -6.882 1.00 89.25 523 PHE A C 1
ATOM 3951 O O . PHE A 1 523 ? -10.690 14.133 -8.098 1.00 89.25 523 PHE A O 1
ATOM 3958 N N . CYS A 1 524 ? -10.264 12.979 -6.226 1.00 86.69 524 CYS A N 1
ATOM 3959 C CA . CYS A 1 524 ? -10.025 11.694 -6.891 1.00 86.69 524 CYS A CA 1
ATOM 3960 C C . CYS A 1 524 ? -11.252 11.154 -7.644 1.00 86.69 524 CYS A C 1
ATOM 3962 O O . CYS A 1 524 ? -11.097 10.448 -8.638 1.00 86.69 524 CYS A O 1
ATOM 3964 N N . ILE A 1 525 ? -12.470 11.470 -7.192 1.00 88.19 525 ILE A N 1
ATOM 3965 C CA . ILE A 1 525 ? -13.707 11.021 -7.845 1.00 88.19 525 ILE A CA 1
ATOM 3966 C C . ILE A 1 525 ? -14.119 11.986 -8.960 1.00 88.19 525 ILE A C 1
ATOM 3968 O O . ILE A 1 525 ? -14.433 11.542 -10.064 1.00 88.19 525 ILE A O 1
ATOM 3972 N N . VAL A 1 526 ? -14.131 13.295 -8.688 1.00 88.38 526 VAL A N 1
ATOM 3973 C CA . VAL A 1 526 ? -14.713 14.294 -9.598 1.00 88.38 526 VAL A CA 1
ATOM 3974 C C . VAL A 1 526 ? -13.737 14.714 -10.691 1.00 88.38 526 VAL A C 1
ATOM 3976 O O . VAL A 1 526 ? -14.168 14.889 -11.830 1.00 88.38 526 VAL A O 1
ATOM 3979 N N . LEU A 1 527 ? -12.443 14.870 -10.388 1.00 84.38 527 LEU A N 1
ATOM 3980 C CA . LEU A 1 527 ? -11.491 15.393 -11.370 1.00 84.38 527 LEU A CA 1
ATOM 3981 C C . LEU A 1 527 ? -11.376 14.494 -12.615 1.00 84.38 527 LEU A C 1
ATOM 3983 O O . LEU A 1 527 ? -11.550 15.029 -13.711 1.00 84.38 527 LEU A O 1
ATOM 3987 N N . PRO A 1 528 ? -11.187 13.160 -12.504 1.00 83.00 528 PRO A N 1
ATOM 3988 C CA . PRO A 1 528 ? -11.073 12.309 -13.691 1.00 83.00 528 PRO A CA 1
ATOM 3989 C C . PRO A 1 528 ? -12.331 12.338 -14.571 1.00 83.00 528 PRO A C 1
ATOM 3991 O O . PRO A 1 528 ? -12.234 12.332 -15.799 1.00 83.00 528 PRO A O 1
ATOM 3994 N N . LEU A 1 529 ? -13.518 12.432 -13.953 1.00 83.31 529 LEU A N 1
ATOM 3995 C CA . LEU A 1 529 ? -14.791 12.584 -14.666 1.00 83.31 529 LEU A CA 1
ATOM 3996 C C . LEU A 1 529 ? -14.889 13.925 -15.389 1.00 83.31 529 LEU A C 1
ATOM 3998 O O . LEU A 1 529 ? -15.391 13.995 -16.510 1.00 83.31 529 LEU A O 1
ATOM 4002 N N . TRP A 1 530 ? -14.423 14.992 -14.743 1.00 85.12 530 TRP A N 1
ATOM 4003 C CA . TRP A 1 530 ? -14.443 16.329 -15.313 1.00 85.12 530 TRP A CA 1
ATOM 4004 C C . TRP A 1 530 ? -13.503 16.448 -16.511 1.00 85.12 530 TRP A C 1
ATOM 4006 O O . TRP A 1 530 ? -13.895 17.036 -17.522 1.00 85.12 530 TRP A O 1
ATOM 4016 N N . GLU A 1 531 ? -12.295 15.892 -16.412 1.00 80.81 531 GLU A N 1
ATOM 4017 C CA . GLU A 1 531 ? -11.301 15.869 -17.491 1.00 80.81 531 GLU A CA 1
ATOM 4018 C C . GLU A 1 531 ? -11.758 14.991 -18.663 1.00 80.81 531 GLU A C 1
ATOM 4020 O O . GLU A 1 531 ? -11.634 15.396 -19.816 1.00 80.81 531 GLU A O 1
ATOM 4025 N N . SER A 1 532 ? -12.387 13.846 -18.382 1.00 76.00 532 SER A N 1
ATOM 4026 C CA . SER A 1 532 ? -12.798 12.873 -19.408 1.00 76.00 532 SER A CA 1
ATOM 4027 C C . SER A 1 532 ? -14.197 13.121 -19.993 1.00 76.00 532 SER A C 1
ATOM 4029 O O . SER A 1 532 ? -14.692 12.315 -20.780 1.00 76.00 532 SER A O 1
ATOM 4031 N N . ARG A 1 533 ? -14.878 14.215 -19.621 1.00 83.31 533 ARG A N 1
ATOM 4032 C CA . ARG A 1 533 ? -16.304 14.437 -19.944 1.00 83.31 533 ARG A CA 1
ATOM 4033 C C . ARG A 1 533 ? -16.622 14.433 -21.441 1.00 83.31 533 ARG A C 1
ATOM 4035 O O . ARG A 1 533 ? -17.685 13.963 -21.836 1.00 83.31 533 ARG A O 1
ATOM 4042 N N . THR A 1 534 ? -15.727 14.973 -22.265 1.00 79.06 534 THR A N 1
ATOM 4043 C CA . THR A 1 534 ? -15.895 15.056 -23.722 1.00 79.06 534 THR A CA 1
ATOM 4044 C C . THR A 1 534 ? -15.775 13.683 -24.368 1.00 79.06 534 THR A C 1
ATOM 4046 O O . THR A 1 534 ? -16.622 13.326 -25.183 1.00 79.06 534 THR A O 1
ATOM 4049 N N . GLU A 1 535 ? -14.809 12.879 -23.926 1.00 74.25 535 GLU A N 1
ATOM 4050 C CA . GLU A 1 535 ? -14.630 11.495 -24.381 1.00 74.25 535 GLU A CA 1
ATOM 4051 C C . GLU A 1 535 ? -15.813 10.614 -23.967 1.00 74.25 535 GLU A C 1
ATOM 4053 O O . GLU A 1 535 ? -16.380 9.882 -24.780 1.00 74.25 535 GLU A O 1
ATOM 4058 N N . ILE A 1 536 ? -16.266 10.744 -22.715 1.00 76.88 536 ILE A N 1
ATOM 4059 C CA . ILE A 1 536 ? -17.441 10.026 -22.206 1.00 76.88 536 ILE A CA 1
ATOM 4060 C C . ILE A 1 536 ? -18.689 10.392 -23.021 1.00 76.88 536 ILE A C 1
ATOM 4062 O O . ILE A 1 536 ? -19.452 9.505 -23.410 1.00 76.88 536 ILE A O 1
ATOM 4066 N N . ALA A 1 537 ? -18.895 11.679 -23.319 1.00 80.62 537 ALA A N 1
ATOM 4067 C CA . ALA A 1 537 ? -20.015 12.132 -24.139 1.00 80.62 537 ALA A CA 1
ATOM 4068 C C . ALA A 1 537 ? -19.950 11.576 -25.572 1.00 80.62 537 ALA A C 1
ATOM 4070 O O . ALA A 1 537 ? -20.988 11.219 -26.133 1.00 80.62 537 ALA A O 1
ATOM 4071 N N . HIS A 1 538 ? -18.750 11.451 -26.146 1.00 76.81 538 HIS A N 1
ATOM 4072 C CA . HIS A 1 538 ? -18.550 10.860 -27.466 1.00 76.81 538 HIS A CA 1
ATOM 4073 C C . HIS A 1 538 ? -18.899 9.361 -27.480 1.00 76.81 538 HIS A C 1
ATOM 4075 O O . HIS A 1 538 ? -19.693 8.923 -28.314 1.00 76.81 538 HIS A O 1
ATOM 4081 N N . ILE A 1 539 ? -18.402 8.589 -26.505 1.00 75.12 539 ILE A N 1
ATOM 4082 C CA . ILE A 1 539 ? -18.677 7.145 -26.378 1.00 75.12 539 ILE A CA 1
ATOM 4083 C C . ILE A 1 539 ? -20.167 6.885 -26.127 1.00 75.12 539 ILE A C 1
ATOM 4085 O O . ILE A 1 539 ? -20.779 6.056 -26.805 1.00 75.12 539 ILE A O 1
ATOM 4089 N N . LEU A 1 540 ? -20.779 7.606 -25.180 1.00 79.06 540 LEU A N 1
ATOM 4090 C CA . LEU A 1 540 ? -22.207 7.467 -24.878 1.00 79.06 540 LEU A CA 1
ATOM 4091 C C . LEU A 1 540 ? -23.075 7.898 -26.065 1.00 79.06 540 LEU A C 1
ATOM 4093 O O . LEU A 1 540 ? -24.076 7.246 -26.359 1.00 79.06 540 LEU A O 1
ATOM 4097 N N . GLY A 1 541 ? -22.671 8.951 -26.780 1.00 78.94 541 GLY A N 1
ATOM 4098 C CA . GLY A 1 541 ? -23.320 9.395 -28.010 1.00 78.94 541 GLY A CA 1
ATOM 4099 C C . GLY A 1 541 ? -23.266 8.338 -29.115 1.00 78.94 541 GLY A C 1
ATOM 4100 O O . GLY A 1 541 ? -24.293 8.061 -29.736 1.00 78.94 541 GLY A O 1
ATOM 4101 N N . GLY A 1 542 ? -22.110 7.702 -29.322 1.00 76.31 542 GLY A N 1
ATOM 4102 C CA . GLY A 1 542 ? -21.935 6.606 -30.281 1.00 76.31 542 GLY A CA 1
ATOM 4103 C C . GLY A 1 542 ? -22.751 5.360 -29.921 1.00 76.31 542 GLY A C 1
ATOM 4104 O O . GLY A 1 542 ? -23.455 4.808 -30.770 1.00 76.31 542 GLY A O 1
ATOM 4105 N N . ALA A 1 543 ? -22.750 4.964 -28.646 1.00 75.94 543 ALA A N 1
ATOM 4106 C CA . ALA A 1 543 ? -23.555 3.847 -28.154 1.00 75.94 543 ALA A CA 1
ATOM 4107 C C . ALA A 1 543 ? -25.065 4.113 -28.298 1.00 75.94 543 ALA A C 1
ATOM 4109 O O . ALA A 1 543 ? -25.820 3.229 -28.709 1.00 75.94 543 ALA A O 1
ATOM 4110 N N . PHE A 1 544 ? -25.507 5.340 -28.009 1.00 78.94 544 PHE A N 1
ATOM 4111 C CA . PHE A 1 544 ? -26.902 5.748 -28.155 1.00 78.94 544 PHE A CA 1
ATOM 4112 C C . PHE A 1 544 ? -27.350 5.776 -29.622 1.00 78.94 544 PHE A C 1
ATOM 4114 O O . PHE A 1 544 ? -28.428 5.270 -29.938 1.00 78.94 544 PHE A O 1
ATOM 4121 N N . ARG A 1 545 ? -26.522 6.294 -30.540 1.00 78.56 545 ARG A N 1
ATOM 4122 C CA . ARG A 1 545 ? -26.792 6.258 -31.991 1.00 78.56 545 ARG A CA 1
ATOM 4123 C C . ARG A 1 545 ? -26.879 4.827 -32.518 1.00 78.56 545 ARG A C 1
ATOM 4125 O O . ARG A 1 545 ? -27.832 4.492 -33.218 1.00 78.56 545 ARG A O 1
ATOM 4132 N N . SER A 1 546 ? -25.978 3.950 -32.070 1.00 73.19 546 SER A N 1
ATOM 4133 C CA . SER A 1 546 ? -26.000 2.529 -32.433 1.00 73.19 546 SER A CA 1
ATOM 4134 C C . SER A 1 546 ? -27.248 1.794 -31.924 1.00 73.19 546 SER A C 1
ATOM 4136 O O . SER A 1 546 ? -27.811 0.991 -32.664 1.00 73.19 546 SER A O 1
ATOM 4138 N N . MET A 1 547 ? -27.723 2.086 -30.706 1.00 76.75 547 MET A N 1
ATOM 4139 C CA . MET A 1 547 ? -28.969 1.503 -30.181 1.00 76.75 547 MET A CA 1
ATOM 4140 C C . MET A 1 547 ? -30.233 2.074 -30.833 1.00 76.75 547 MET A C 1
ATOM 4142 O O . MET A 1 547 ? -31.230 1.367 -30.946 1.00 76.75 547 MET A O 1
ATOM 4146 N N . THR A 1 548 ? -30.215 3.341 -31.248 1.00 79.62 548 THR A N 1
ATOM 4147 C CA . THR A 1 548 ? -31.389 4.015 -31.830 1.00 79.62 548 THR A CA 1
ATOM 4148 C C . THR A 1 548 ? -31.462 3.922 -33.355 1.00 79.62 548 THR A C 1
ATOM 4150 O O . THR A 1 548 ? -32.415 4.431 -33.945 1.00 79.62 548 THR A O 1
ATOM 4153 N N . GLY A 1 549 ? -30.490 3.269 -34.004 1.00 61.97 549 GLY A N 1
ATOM 4154 C CA . GLY A 1 549 ? -30.451 3.091 -35.460 1.00 61.97 549 GLY A CA 1
ATOM 4155 C C . GLY A 1 549 ? -30.334 4.402 -36.245 1.00 61.97 549 GLY A C 1
ATOM 4156 O O . GLY A 1 549 ? -30.636 4.430 -37.436 1.00 61.97 549 GLY A O 1
ATOM 4157 N N . ARG A 1 550 ? -29.936 5.496 -35.584 1.00 54.50 550 ARG A N 1
ATOM 4158 C CA . ARG A 1 550 ? -29.686 6.792 -36.222 1.00 54.50 550 ARG A CA 1
ATOM 4159 C C . ARG A 1 550 ? -28.199 6.881 -36.585 1.00 54.50 550 ARG A C 1
ATOM 4161 O O . ARG A 1 550 ? -27.389 6.510 -35.736 1.00 54.50 550 ARG A O 1
ATOM 4168 N N . PRO A 1 551 ? -27.852 7.321 -37.809 1.00 52.75 551 PRO A N 1
ATOM 4169 C CA . PRO A 1 551 ? -26.459 7.442 -38.239 1.00 52.75 551 PRO A CA 1
ATOM 4170 C C . PRO A 1 551 ? -25.638 8.365 -37.329 1.00 52.75 551 PRO A C 1
ATOM 4172 O O . PRO A 1 551 ? -26.210 9.325 -36.756 1.00 52.75 551 PRO A O 1
#

Radius of gyration: 29.0 Å; Cα contacts (8 Å, |Δi|>4): 645; chains: 1; bounding box: 69×54×105 Å